Protein AF-A0ABD0K737-F1 (afdb_monomer)

Foldseek 3Di:
DDDDPPDPPDDDDDDPVVLVQFEVDDDDPVNCVVCVVVVVVSVVCSVQQGSVRHGPVVVVVVVVVVVVVVVVVVVVVVVVLLLVLLVVVLVVLVVCVVVPVDDPVSVVLSVLSVLVNVLVVVQVVQPPDPDPPDPCGDVN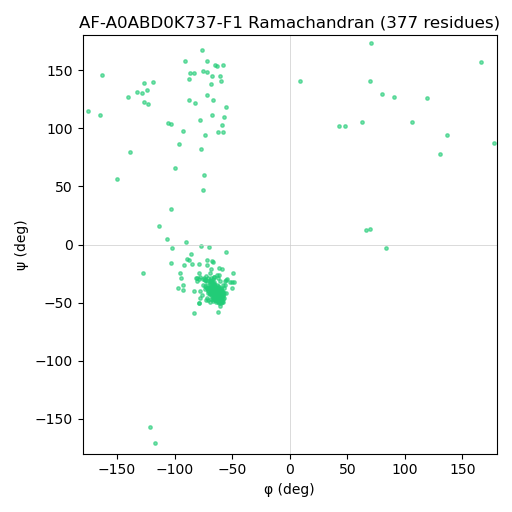DDNVVSVVPSPCPVCVVVSCVVVVVVSVVVVLVVLLVVLCVVCVVPDDDDDDSVRSVVVSVCVVVVVVVVVVVVVVVVVVVVVVVVVVVVVVVVVVVVVVVVVVVVVCCCVVPVVVVVVVVVVVVVVVVVVVVVVVVVVVVVVVVVVVCVCDDVVNVVVVVVVVVVVVVVVVVVVVVVVVVVVVVVVVCVVDPVVVVVVVVVVVVVVVVVVVVVVVVVVVVVPDDDDDDDDDDDDDDDD

pLDDT: mean 74.77, std 17.25, range [31.53, 97.44]

Mean predicted aligned error: 20.26 Å

Radius of gyration: 72.59 Å; Cα contacts (8 Å, |Δi|>4): 83; chains: 1; bounding box: 163×92×166 Å

Secondary structure (DSSP, 8-state):
---------------HHHHHHHSS----HHHHHH-HHHHHHHHHHHHHB-TTS-BHHHHHHHHHHHHHHHHHHHHHHHHHHHHHHHHHHHHHHHHHHHHS---HHHHHHHHHHHHHHHHHHHHHHTT--SSTT----GGG--HHHHHHT-TTTTTHHHHHHHHHHHHHHHHHHHHHHHHHHHHTTT------HHHHHHHHHHHHHHHHHHHHHHHHHHHHHHHHHHHHHHHHHHHHHHHHHHHHHHHHIIIIIIIIHHHHHHHHHHHHHHHHHHHHHHHHHHHHHHHHHHHS-HHHHHHHHHHHHHHHHHHHHHHHHHHHHHHHHHHHHHT-HHHHHHHHHHHHHHHHHHHHHHHHHHHHHTS----------------

Sequence (379 aa):
MFSSPQDEQQLPRKDAETLNSVLPIHLSEKDVEGNPDFVNLLQQLTRFVMPDGASTDTHKDFQQAEEALRLEKHNWLLSHILHREIQEMILDYNLRAHETGISSAEKEFRDILEQCMNCAEVKDYLFFNPDPSSKITLLGLQPDDVQGHNPFKRHLQSLQQKLIPELEDRLRQRCENLVSLYHSSSAPATDSGELALAKASQLPALVERSLRTLEEEKKQLKMTRAKREKQFWLYFETLLASLGLLEKMVNEYRLGKQSQNNTITTEWLVARCDAMCLKIKYVEMQILCDTYTAETVGALQRISQHLSDKHDASEKDLHRVNLALEAYSAVGSGFSELVDEYGRLKNELENKQWALNEFQSVQEPSGSGNKPVGSKHTK

Structure (mmCIF, N/CA/C/O backbone):
data_AF-A0ABD0K737-F1
#
_entry.id   AF-A0ABD0K737-F1
#
loop_
_atom_site.group_PDB
_atom_site.id
_atom_site.type_symbol
_atom_site.label_atom_id
_atom_site.label_alt_id
_atom_site.label_comp_id
_atom_site.label_asym_id
_atom_site.label_entity_id
_atom_site.label_seq_id
_atom_site.pdbx_PDB_ins_code
_atom_site.Cartn_x
_atom_site.Cartn_y
_atom_site.Cartn_z
_atom_site.occupancy
_atom_site.B_iso_or_equiv
_atom_site.auth_seq_id
_atom_site.auth_comp_id
_atom_site.auth_asym_id
_atom_site.auth_atom_id
_atom_site.pdbx_PDB_model_num
ATOM 1 N N . MET A 1 1 ? -43.715 44.136 -24.234 1.00 35.59 1 MET A N 1
ATOM 2 C CA . MET A 1 1 ? -43.054 44.200 -22.914 1.00 35.59 1 MET A CA 1
ATOM 3 C C . MET A 1 1 ? -43.056 42.776 -22.379 1.00 35.59 1 MET A C 1
ATOM 5 O O . MET A 1 1 ? -44.095 42.320 -21.940 1.00 35.59 1 MET A O 1
ATOM 9 N N . PHE A 1 2 ? -42.112 41.925 -22.787 1.00 39.44 2 PHE A N 1
ATOM 10 C CA . PHE A 1 2 ? -40.796 41.742 -22.152 1.00 39.44 2 PHE A CA 1
ATOM 11 C C . PHE A 1 2 ? -40.891 41.711 -20.627 1.00 39.44 2 PHE A C 1
ATOM 13 O O . PHE A 1 2 ? -41.010 42.771 -20.027 1.00 39.44 2 PHE A O 1
ATOM 20 N N . SER A 1 3 ? -40.830 40.505 -20.058 1.00 33.22 3 SER A N 1
ATOM 21 C CA . SER A 1 3 ? -40.094 40.209 -18.824 1.00 33.22 3 SER A CA 1
ATOM 22 C C . SER A 1 3 ? -39.938 38.695 -18.686 1.00 33.22 3 SER A C 1
ATOM 24 O O . SER A 1 3 ? -40.913 37.964 -18.525 1.00 33.22 3 SER A O 1
ATOM 26 N N . SER A 1 4 ? -38.692 38.250 -18.819 1.00 35.97 4 SER A N 1
ATOM 27 C CA . SER A 1 4 ? -38.199 36.907 -18.519 1.00 35.97 4 SER A CA 1
ATOM 28 C C . SER A 1 4 ? -38.350 36.573 -17.030 1.00 35.97 4 SER A C 1
ATOM 30 O O . SER A 1 4 ? -38.214 37.477 -16.206 1.00 35.97 4 SER A O 1
ATOM 32 N N . PRO A 1 5 ? -38.468 35.294 -16.649 1.00 34.72 5 PRO A N 1
ATOM 33 C CA . PRO A 1 5 ? -37.997 34.819 -15.360 1.00 34.72 5 PRO A CA 1
ATOM 34 C C . PRO A 1 5 ? -36.559 34.313 -15.534 1.00 34.72 5 PRO A C 1
ATOM 36 O O . PRO A 1 5 ? -36.323 33.207 -16.015 1.00 34.72 5 PRO A O 1
ATOM 39 N N . GLN A 1 6 ? -35.593 35.166 -15.190 1.00 35.06 6 GLN A N 1
ATOM 40 C CA . GLN A 1 6 ? -34.264 34.721 -14.781 1.00 35.06 6 GLN A CA 1
ATOM 41 C C . GLN A 1 6 ? -34.386 34.253 -13.333 1.00 35.06 6 GLN A C 1
ATOM 43 O O . GLN A 1 6 ? -34.539 35.080 -12.444 1.00 35.06 6 GLN A O 1
ATOM 48 N N . ASP A 1 7 ? -34.339 32.945 -13.119 1.00 33.56 7 ASP A N 1
ATOM 49 C CA . ASP A 1 7 ? -33.979 32.350 -11.829 1.00 33.56 7 ASP A CA 1
ATOM 50 C C . ASP A 1 7 ? -33.303 30.995 -12.102 1.00 33.56 7 ASP A C 1
ATOM 52 O O . ASP A 1 7 ? -33.721 29.926 -11.662 1.00 33.56 7 ASP A O 1
ATOM 56 N N . GLU A 1 8 ? -32.228 31.039 -12.895 1.00 32.47 8 GLU A N 1
ATOM 57 C CA . GLU A 1 8 ? -31.190 30.012 -12.833 1.00 32.47 8 GLU A CA 1
ATOM 58 C C . GLU A 1 8 ? -30.404 30.247 -11.543 1.00 32.47 8 GLU A C 1
ATOM 60 O O . GLU A 1 8 ? -29.476 31.056 -11.480 1.00 32.47 8 GLU A O 1
ATOM 65 N N . GLN A 1 9 ? -30.815 29.544 -10.489 1.00 33.81 9 GLN A N 1
ATOM 66 C CA . GLN A 1 9 ? -30.051 29.410 -9.257 1.00 33.81 9 GLN A CA 1
ATOM 67 C C . GLN A 1 9 ? -28.683 28.802 -9.583 1.00 33.81 9 GLN A C 1
ATOM 69 O O . GLN A 1 9 ? -28.522 27.587 -9.703 1.00 33.81 9 GLN A O 1
ATOM 74 N N . GLN A 1 10 ? -27.685 29.671 -9.723 1.00 36.41 10 GLN A N 1
ATOM 75 C CA . GLN A 1 10 ? -26.276 29.310 -9.742 1.00 36.41 10 GLN A CA 1
ATOM 76 C C . GLN A 1 10 ? -25.933 28.601 -8.424 1.00 36.41 10 GLN A C 1
ATOM 78 O O . GLN A 1 10 ? -25.787 29.233 -7.377 1.00 36.41 10 GLN A O 1
ATOM 83 N N . LEU A 1 11 ? -25.813 27.270 -8.466 1.00 37.88 11 LEU A N 1
ATOM 84 C CA . LEU A 1 11 ? -25.182 26.510 -7.391 1.00 37.88 11 LEU A CA 1
ATOM 85 C C . LEU A 1 11 ? -23.673 26.822 -7.372 1.00 37.88 11 LEU A C 1
ATOM 87 O O . LEU A 1 11 ? -23.042 26.859 -8.432 1.00 37.88 11 LEU A O 1
ATOM 91 N N . PRO A 1 12 ? -23.062 27.011 -6.191 1.00 38.59 12 PRO A N 1
ATOM 92 C CA . PRO A 1 12 ? -21.638 27.291 -6.092 1.00 38.59 12 PRO A CA 1
ATOM 93 C C . PRO A 1 12 ? -20.837 26.065 -6.546 1.00 38.59 12 PRO A C 1
ATOM 95 O O . PRO A 1 12 ? -21.008 24.969 -6.006 1.00 38.59 12 PRO A O 1
ATOM 98 N N . ARG A 1 13 ? -19.951 26.254 -7.534 1.00 39.69 13 ARG A N 1
ATOM 99 C CA . ARG A 1 13 ? -18.937 25.266 -7.924 1.00 39.69 13 ARG A CA 1
ATOM 100 C C . ARG A 1 13 ? -18.091 24.939 -6.693 1.00 39.69 13 ARG A C 1
ATOM 102 O O . ARG A 1 13 ? -17.359 25.789 -6.203 1.00 39.69 13 ARG A O 1
ATOM 109 N N . LYS A 1 14 ? -18.253 23.728 -6.167 1.00 50.44 14 LYS A N 1
ATOM 110 C CA . LYS A 1 14 ? -17.387 23.166 -5.132 1.00 50.44 14 LYS A CA 1
ATOM 111 C C . LYS A 1 14 ? -16.211 22.468 -5.814 1.00 50.44 14 LYS A C 1
ATOM 113 O O . LYS A 1 14 ? -16.431 21.614 -6.672 1.00 50.44 14 LYS A O 1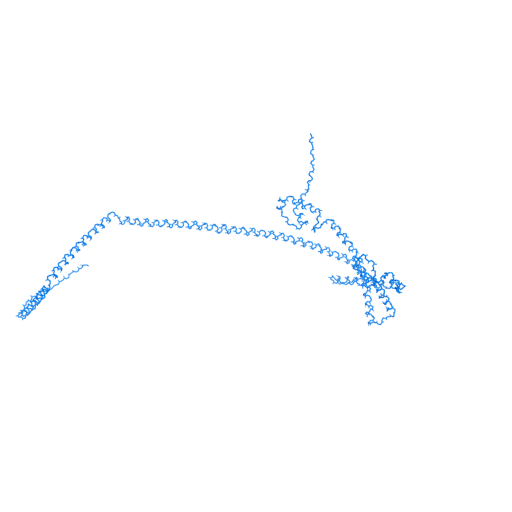
ATOM 118 N N . ASP A 1 15 ? -14.997 22.869 -5.446 1.00 52.97 15 ASP A N 1
ATOM 119 C CA . ASP A 1 15 ? -13.742 22.452 -6.077 1.00 52.97 15 ASP A CA 1
ATOM 120 C C . ASP A 1 15 ? -13.462 20.952 -5.900 1.00 52.97 15 ASP A C 1
ATOM 122 O O . ASP A 1 15 ? -13.897 20.336 -4.921 1.00 52.97 15 ASP A O 1
ATOM 126 N N . ALA A 1 16 ? -12.691 20.371 -6.825 1.00 48.91 16 ALA A N 1
ATOM 127 C CA . ALA A 1 16 ? -12.321 18.952 -6.868 1.00 48.91 16 ALA A CA 1
ATOM 128 C C . ALA A 1 16 ? -11.803 18.410 -5.517 1.00 48.91 16 ALA A C 1
ATOM 130 O O . ALA A 1 16 ? -12.066 17.266 -5.152 1.00 48.91 16 ALA A O 1
ATOM 131 N N . GLU A 1 17 ? -11.134 19.244 -4.717 1.00 50.25 17 GLU A N 1
ATOM 132 C CA . GLU A 1 17 ? -10.650 18.892 -3.376 1.00 50.25 17 GLU A CA 1
ATOM 133 C C . GLU A 1 17 ? -11.763 18.671 -2.340 1.00 50.25 17 GLU A C 1
ATOM 135 O O . GLU A 1 17 ? -11.632 17.819 -1.456 1.00 50.25 17 GLU A O 1
ATOM 140 N N . THR A 1 18 ? -12.885 19.386 -2.449 1.00 54.69 18 THR A N 1
ATOM 141 C CA . THR A 1 18 ? -14.046 19.183 -1.564 1.00 54.69 18 THR A CA 1
ATOM 142 C C . THR A 1 18 ? -14.810 17.904 -1.901 1.00 54.69 18 THR A C 1
ATOM 144 O O . THR A 1 18 ? -15.354 17.263 -1.008 1.00 54.69 18 THR A O 1
ATOM 147 N N . LEU A 1 19 ? -14.790 17.471 -3.163 1.00 55.59 19 LEU A N 1
ATOM 148 C CA . LEU A 1 19 ? -15.372 16.193 -3.582 1.00 55.59 19 LEU A CA 1
ATOM 149 C C . LEU A 1 19 ? -14.452 15.015 -3.221 1.00 55.59 19 LEU A C 1
ATOM 151 O O . LEU A 1 19 ? -14.923 14.012 -2.695 1.00 55.59 19 LEU A O 1
ATOM 155 N N . ASN A 1 20 ? -13.137 15.183 -3.381 1.00 56.50 20 ASN A N 1
ATOM 156 C CA . ASN A 1 20 ? -12.119 14.186 -3.021 1.00 56.50 20 ASN A CA 1
ATOM 157 C C . ASN A 1 20 ? -11.910 14.008 -1.502 1.00 56.50 20 ASN A C 1
ATOM 159 O O . ASN A 1 20 ? -11.208 13.094 -1.075 1.00 56.50 20 ASN A O 1
ATOM 163 N N . SER A 1 21 ? -12.434 14.917 -0.674 1.00 56.59 21 SER A N 1
ATOM 164 C CA . SER A 1 21 ? -12.387 14.807 0.795 1.00 56.59 21 SER A CA 1
ATOM 165 C C . SER A 1 21 ? -13.646 14.182 1.387 1.00 56.59 21 SER A C 1
ATOM 167 O O . SER A 1 21 ? -13.583 13.610 2.474 1.00 56.59 21 SER A O 1
ATOM 169 N N . VAL A 1 22 ? -14.773 14.273 0.678 1.00 55.06 22 VAL A N 1
ATOM 170 C CA . VAL A 1 22 ? -16.057 13.704 1.103 1.00 55.06 22 VAL A CA 1
ATOM 171 C C . VAL A 1 22 ? -16.279 12.313 0.514 1.00 55.06 22 VAL A C 1
ATOM 173 O O . VAL A 1 22 ? -16.925 11.485 1.143 1.00 55.06 22 VAL A O 1
ATOM 176 N N . LEU A 1 23 ? -15.708 12.022 -0.654 1.00 55.25 23 LEU A N 1
ATOM 177 C CA . LEU A 1 23 ? -15.774 10.710 -1.287 1.00 55.25 23 LEU A CA 1
ATOM 178 C C . LEU A 1 23 ? -14.353 10.145 -1.433 1.00 55.25 23 LEU A C 1
ATOM 180 O O . LEU A 1 23 ? -13.443 10.896 -1.788 1.00 55.25 23 LEU A O 1
ATOM 184 N N . PRO A 1 24 ? -14.133 8.838 -1.196 1.00 52.31 24 PRO A N 1
ATOM 185 C CA . PRO A 1 24 ? -12.847 8.175 -1.408 1.00 52.31 24 PRO A CA 1
ATOM 186 C C . PRO A 1 24 ? -12.597 7.963 -2.910 1.00 52.31 24 PRO A C 1
ATOM 188 O O . PRO A 1 24 ? -12.502 6.840 -3.399 1.00 52.31 24 PRO A O 1
ATOM 191 N N . ILE A 1 25 ? -12.553 9.058 -3.664 1.00 54.16 25 ILE A N 1
ATOM 192 C CA . ILE A 1 25 ? -12.335 9.083 -5.105 1.00 54.16 25 ILE A CA 1
ATOM 193 C C . ILE A 1 25 ? -11.172 10.040 -5.364 1.00 54.16 25 ILE A C 1
ATOM 195 O O . ILE A 1 25 ? -11.051 11.086 -4.730 1.00 54.16 25 ILE A O 1
ATOM 199 N N . HIS A 1 26 ? -10.291 9.663 -6.286 1.00 54.09 26 HIS A N 1
ATOM 200 C CA . HIS A 1 26 ? -9.254 10.537 -6.816 1.00 54.09 26 HIS A CA 1
ATOM 201 C C . HIS A 1 26 ? -9.758 11.155 -8.121 1.00 54.09 26 HIS A C 1
ATOM 203 O O . HIS A 1 26 ? -9.515 10.604 -9.188 1.00 54.09 26 HIS A O 1
ATOM 209 N N . LEU A 1 27 ? -10.478 12.275 -8.048 1.00 56.88 27 LEU A N 1
ATOM 210 C CA . LEU A 1 27 ? -10.743 13.089 -9.233 1.00 56.88 27 LEU A CA 1
ATOM 211 C C . LEU A 1 27 ? -9.543 13.996 -9.503 1.00 56.88 27 LEU A C 1
ATOM 213 O O . LEU A 1 27 ? -9.162 14.796 -8.642 1.00 56.88 27 LEU A O 1
ATOM 217 N N . SER A 1 28 ? -8.959 13.874 -10.693 1.00 56.50 28 SER A N 1
ATOM 218 C CA . SER A 1 28 ? -8.017 14.858 -11.222 1.00 56.50 28 SER A CA 1
ATOM 219 C C . SER A 1 28 ? -8.786 16.095 -11.698 1.00 56.50 28 SER A C 1
ATOM 221 O O . SER A 1 28 ? -9.919 15.973 -12.163 1.00 56.50 28 SER A O 1
ATOM 223 N N . GLU A 1 29 ? -8.189 17.290 -11.636 1.00 55.53 29 GLU A N 1
ATOM 224 C CA . GLU A 1 29 ? -8.805 18.527 -12.166 1.00 55.53 29 GLU A CA 1
ATOM 225 C C . GLU A 1 29 ? -9.210 18.378 -13.646 1.00 55.53 29 GLU A C 1
ATOM 227 O O . GLU A 1 29 ? -10.235 18.905 -14.072 1.00 55.53 29 GLU A O 1
ATOM 232 N N . LYS A 1 30 ? -8.486 17.539 -14.397 1.00 57.09 30 LYS A N 1
ATOM 233 C CA . LYS A 1 30 ? -8.782 17.200 -15.798 1.00 57.09 30 LYS A CA 1
ATOM 234 C C . LYS A 1 30 ? -10.079 16.398 -15.985 1.00 57.09 30 LYS A C 1
ATOM 236 O O . LYS A 1 30 ? -10.730 16.532 -17.017 1.00 57.09 30 LYS A O 1
ATOM 241 N N . ASP A 1 31 ? -10.482 15.596 -14.999 1.00 58.66 31 ASP A N 1
ATOM 242 C CA . ASP A 1 31 ? -11.712 14.789 -15.062 1.00 58.66 31 ASP A CA 1
ATOM 243 C C . ASP A 1 31 ? -12.957 15.622 -14.719 1.00 58.66 31 ASP A C 1
ATOM 245 O O . ASP A 1 31 ? -14.052 15.359 -15.222 1.00 58.66 31 ASP A O 1
ATOM 249 N N . VAL A 1 32 ? -12.771 16.658 -13.893 1.00 57.59 32 VAL A N 1
ATOM 250 C CA . VAL A 1 32 ? -13.797 17.643 -13.514 1.00 57.59 32 VAL A CA 1
ATOM 251 C C . VAL A 1 32 ? -14.101 18.591 -14.676 1.00 57.59 32 VAL A C 1
ATOM 253 O O . VAL A 1 32 ? -15.261 18.941 -14.892 1.00 57.59 32 VAL A O 1
ATOM 256 N N . GLU A 1 33 ? -13.086 18.964 -15.458 1.00 60.16 33 GLU A N 1
ATOM 257 C CA . GLU A 1 33 ? -13.255 19.770 -16.675 1.00 60.16 33 GLU A CA 1
ATOM 258 C C . GLU A 1 33 ? -13.880 18.975 -17.833 1.00 60.16 33 GLU A C 1
ATOM 260 O O . GLU A 1 33 ? -14.618 19.542 -18.639 1.00 60.16 33 GLU A O 1
ATOM 265 N N . GLY A 1 34 ? -13.631 17.663 -17.904 1.00 68.12 34 GLY A N 1
ATOM 266 C CA . GLY A 1 34 ? -14.152 16.799 -18.966 1.00 68.12 34 GLY A CA 1
ATOM 267 C C . GLY A 1 34 ? -15.622 16.389 -18.815 1.00 68.12 34 GLY A C 1
ATOM 268 O O . GLY A 1 34 ? -16.275 16.138 -19.825 1.00 68.12 34 GLY A O 1
ATOM 269 N N . ASN A 1 35 ? -16.161 16.317 -17.588 1.00 66.69 35 ASN A N 1
ATOM 270 C CA . ASN A 1 35 ? -17.491 15.745 -17.325 1.00 66.69 35 ASN A CA 1
ATOM 271 C C . ASN A 1 35 ? -18.310 16.560 -16.293 1.00 66.69 35 ASN A C 1
ATOM 273 O O . ASN A 1 35 ? -18.422 16.158 -15.131 1.00 66.69 35 ASN A O 1
ATOM 277 N N . PRO A 1 36 ? -18.946 17.680 -16.690 1.00 72.19 36 PRO A N 1
ATOM 278 C CA . PRO A 1 36 ? -19.703 18.541 -15.771 1.00 72.19 36 PRO A CA 1
ATOM 279 C C . PRO A 1 36 ? -20.977 17.883 -15.208 1.00 72.19 36 PRO A C 1
ATOM 281 O O . PRO A 1 36 ? -21.346 18.131 -14.058 1.00 72.19 36 PRO A O 1
ATOM 284 N N . ASP A 1 37 ? -21.624 16.995 -15.966 1.00 72.06 37 ASP A N 1
ATOM 285 C CA . ASP A 1 37 ? -22.823 16.274 -15.512 1.00 72.06 37 ASP A CA 1
ATOM 286 C C . ASP A 1 37 ? -22.505 15.263 -14.403 1.00 72.06 37 ASP A C 1
ATOM 288 O O . ASP A 1 37 ? -23.292 15.067 -13.474 1.00 72.06 37 ASP A O 1
ATOM 292 N N . PHE A 1 38 ? -21.307 14.674 -14.446 1.00 68.56 38 PHE A N 1
ATOM 293 C CA . PHE A 1 38 ? -20.813 13.780 -13.402 1.00 68.56 38 PHE A CA 1
ATOM 294 C C . PHE A 1 38 ? -20.553 14.537 -12.094 1.00 68.56 38 PHE A C 1
ATOM 296 O O . PHE A 1 38 ? -20.870 14.041 -11.015 1.00 68.56 38 PHE A O 1
ATOM 303 N N . VAL A 1 39 ? -20.064 15.779 -12.177 1.00 65.88 39 VAL A N 1
ATOM 304 C CA . VAL A 1 39 ? -19.888 16.660 -11.013 1.00 65.88 39 VAL A CA 1
ATOM 305 C C . VAL A 1 39 ? -21.238 17.011 -10.382 1.00 65.88 39 VAL A C 1
ATOM 307 O O . VAL A 1 39 ? -21.368 16.959 -9.161 1.00 65.88 39 VAL A O 1
ATOM 310 N N . ASN A 1 40 ? -22.267 17.297 -11.186 1.00 73.44 40 ASN A N 1
ATOM 311 C CA . ASN A 1 40 ? -23.624 17.535 -10.680 1.00 73.44 40 ASN A CA 1
ATOM 312 C C . ASN A 1 40 ? -24.223 16.291 -10.006 1.00 73.44 40 ASN A C 1
ATOM 314 O O . ASN A 1 40 ? -24.831 16.402 -8.939 1.00 73.44 40 ASN A O 1
ATOM 318 N N . LEU A 1 41 ? -24.009 15.102 -10.576 1.00 73.31 41 LEU A N 1
ATOM 319 C CA . LEU A 1 41 ? -24.434 13.841 -9.968 1.00 73.31 41 LEU A CA 1
ATOM 320 C C . LEU A 1 41 ? -23.717 13.593 -8.634 1.00 73.31 41 LEU A C 1
ATOM 322 O O . LEU A 1 41 ? -24.367 13.279 -7.641 1.00 73.31 41 LEU A O 1
ATOM 326 N N . LEU A 1 42 ? -22.398 13.793 -8.577 1.00 68.19 42 LEU A N 1
ATOM 327 C CA . LEU A 1 42 ? -21.618 13.664 -7.344 1.00 68.19 42 LEU A CA 1
ATOM 328 C C . LEU A 1 42 ? -22.052 14.678 -6.281 1.00 68.19 42 LEU A C 1
ATOM 330 O O . LEU A 1 42 ? -22.127 14.336 -5.102 1.00 68.19 42 LEU A O 1
ATOM 334 N N . GLN A 1 43 ? -22.400 15.906 -6.670 1.00 69.31 43 GLN A N 1
ATOM 335 C CA . GLN A 1 43 ? -22.946 16.909 -5.754 1.00 69.31 43 GLN A CA 1
ATOM 336 C C . GLN A 1 43 ? -24.322 16.515 -5.203 1.00 69.31 43 GLN A C 1
ATOM 338 O O . GLN A 1 43 ? -24.590 16.734 -4.021 1.00 69.31 43 GLN A O 1
ATOM 343 N N . GLN A 1 44 ? -25.187 15.916 -6.024 1.00 71.94 44 GLN A N 1
ATOM 344 C CA . GLN A 1 44 ? -26.468 15.379 -5.560 1.00 71.94 44 GLN A CA 1
ATOM 345 C C . GLN A 1 44 ? -26.259 14.185 -4.626 1.00 71.94 44 GLN A C 1
ATOM 347 O O . GLN A 1 44 ? -26.874 14.126 -3.566 1.00 71.94 44 GLN A O 1
ATOM 352 N N . LEU A 1 45 ? -25.332 13.288 -4.957 1.00 68.25 45 LEU A N 1
ATOM 353 C CA . LEU A 1 45 ? -25.011 12.110 -4.155 1.00 68.25 45 LEU A CA 1
ATOM 354 C C . LEU A 1 45 ? -24.385 12.499 -2.804 1.00 68.25 45 LEU A C 1
ATOM 356 O O . LEU A 1 45 ? -24.741 11.933 -1.778 1.00 68.25 45 LEU A O 1
ATOM 360 N N . THR A 1 46 ? -23.578 13.563 -2.773 1.00 67.25 46 THR A N 1
ATOM 361 C CA . THR A 1 46 ? -23.018 14.163 -1.546 1.00 67.25 46 THR A CA 1
ATOM 362 C C . THR A 1 46 ? -24.097 14.684 -0.584 1.00 67.25 46 THR A C 1
ATOM 364 O O . THR A 1 46 ? -23.870 14.755 0.620 1.00 67.25 46 THR A O 1
ATOM 367 N N . ARG A 1 47 ? -25.289 15.057 -1.073 1.00 67.56 47 ARG A N 1
ATOM 368 C CA . ARG A 1 47 ? -26.398 15.473 -0.189 1.00 67.56 47 ARG A CA 1
ATOM 369 C C . ARG A 1 47 ? -27.024 14.301 0.556 1.00 67.56 47 ARG A C 1
ATOM 371 O O . ARG A 1 47 ? -27.579 14.505 1.629 1.00 67.56 47 ARG A O 1
ATOM 378 N N . PHE A 1 48 ? -26.939 13.105 -0.015 1.00 64.25 48 PHE A N 1
ATOM 379 C CA . PHE A 1 48 ? -27.543 11.902 0.545 1.00 64.25 48 PHE A CA 1
ATOM 380 C C . PHE A 1 48 ? -26.526 10.983 1.220 1.00 64.25 48 PHE A C 1
ATOM 382 O O . PHE A 1 48 ? -26.937 10.121 1.990 1.00 64.25 48 PHE A O 1
ATOM 389 N N . VAL A 1 49 ? -25.228 11.168 0.963 1.00 64.75 49 VAL A N 1
ATOM 390 C CA . VAL A 1 49 ? -24.160 10.261 1.390 1.00 64.75 49 VAL A CA 1
ATOM 391 C C . VAL A 1 49 ? -23.122 11.002 2.229 1.00 64.75 49 VAL A C 1
ATOM 393 O O . VAL A 1 49 ? -22.500 11.965 1.783 1.00 64.75 49 VAL A O 1
ATOM 396 N N . MET A 1 50 ? -22.941 10.530 3.461 1.00 60.19 50 MET A N 1
ATOM 397 C CA . MET A 1 50 ? -21.888 10.979 4.378 1.00 60.19 50 MET A CA 1
ATOM 398 C C . MET A 1 50 ? -20.521 10.375 3.984 1.00 60.19 50 MET A C 1
ATOM 400 O O . MET A 1 50 ? -20.495 9.411 3.218 1.00 60.19 50 MET A O 1
ATOM 404 N N . PRO A 1 51 ? -19.385 10.858 4.535 1.00 57.97 51 PRO A N 1
ATOM 405 C CA . PRO A 1 51 ? -18.026 10.403 4.185 1.00 57.97 51 PRO A CA 1
ATOM 406 C C . PRO A 1 51 ? -17.731 8.894 4.313 1.00 57.97 51 PRO A C 1
ATOM 408 O O . PRO A 1 51 ? -16.652 8.448 3.936 1.00 57.97 51 PRO A O 1
ATOM 411 N N . ASP A 1 52 ? -18.673 8.123 4.858 1.00 57.50 52 ASP A N 1
ATOM 412 C CA . ASP A 1 52 ? -18.603 6.673 5.069 1.00 57.50 52 ASP A CA 1
ATOM 413 C C . ASP A 1 52 ? -19.488 5.871 4.087 1.00 57.50 52 ASP A C 1
ATOM 415 O O . ASP A 1 52 ? -19.630 4.660 4.208 1.00 57.50 52 ASP A O 1
ATOM 419 N N . GLY A 1 53 ? -20.132 6.529 3.114 1.00 61.50 53 GLY A N 1
ATOM 420 C CA . GLY A 1 53 ? -20.983 5.859 2.120 1.00 61.50 53 GLY A CA 1
ATOM 421 C C . GLY A 1 53 ? -22.424 5.572 2.573 1.00 61.50 53 GLY A C 1
ATOM 422 O O . GLY A 1 53 ? -23.222 5.084 1.775 1.00 61.50 53 GLY A O 1
ATOM 423 N N . ALA A 1 54 ? -22.783 5.890 3.821 1.00 65.75 54 ALA A N 1
ATOM 424 C CA . ALA A 1 54 ? -24.117 5.656 4.377 1.00 65.75 54 ALA A CA 1
ATOM 425 C C . ALA A 1 54 ? -25.106 6.801 4.086 1.00 65.75 54 ALA A C 1
ATOM 427 O O . ALA A 1 54 ? -24.726 7.978 4.049 1.00 65.75 54 ALA A O 1
ATOM 428 N N . SER A 1 55 ? -26.388 6.445 3.933 1.00 76.50 55 SER A N 1
ATOM 429 C CA . SER A 1 55 ? -27.490 7.402 3.788 1.00 76.50 55 SER A CA 1
ATOM 430 C C . SER A 1 55 ? -27.705 8.188 5.085 1.00 76.50 55 SER A C 1
ATOM 432 O O . SER A 1 55 ? -27.569 7.642 6.183 1.00 76.50 55 SER A O 1
ATOM 434 N N . THR A 1 56 ? -28.083 9.463 4.983 1.00 72.56 56 THR A N 1
ATOM 435 C CA . THR A 1 56 ? -28.334 10.329 6.148 1.00 72.56 56 THR A CA 1
ATOM 436 C C . THR A 1 56 ? -29.370 9.765 7.117 1.00 72.56 56 THR A C 1
ATOM 438 O O . THR A 1 56 ? -29.226 9.952 8.323 1.00 72.56 56 THR A O 1
ATOM 441 N N . ASP A 1 57 ? -30.388 9.064 6.617 1.00 77.50 57 ASP A N 1
ATOM 442 C CA . ASP A 1 57 ? -31.434 8.480 7.464 1.00 77.50 57 ASP A CA 1
ATOM 443 C C . ASP A 1 57 ? -30.923 7.219 8.166 1.00 77.50 57 ASP A C 1
ATOM 445 O O . ASP A 1 57 ? -31.023 7.115 9.384 1.00 77.50 57 ASP A O 1
ATOM 449 N N . THR A 1 58 ? -30.204 6.350 7.445 1.00 78.00 58 THR A N 1
ATOM 450 C CA . THR A 1 58 ? -29.539 5.184 8.055 1.00 78.00 58 THR A CA 1
ATOM 451 C C . THR A 1 58 ? -28.514 5.579 9.118 1.00 78.00 58 THR A C 1
ATOM 453 O O . THR A 1 58 ? -28.336 4.861 10.095 1.00 78.00 58 THR A O 1
ATOM 456 N N . HIS A 1 59 ? -27.856 6.733 8.967 1.00 78.25 59 HIS A N 1
ATOM 457 C CA . HIS A 1 59 ? -26.921 7.233 9.971 1.00 78.25 59 HIS A CA 1
ATOM 458 C C . HIS A 1 59 ? -27.635 7.731 11.232 1.00 78.25 59 HIS A C 1
ATOM 460 O O . HIS A 1 59 ? -27.139 7.510 12.332 1.00 78.25 59 HIS A O 1
ATOM 466 N N . LYS A 1 60 ? -28.804 8.369 11.093 1.00 84.62 60 LYS A N 1
ATOM 467 C CA . LYS A 1 60 ? -29.626 8.766 12.245 1.00 84.62 60 LYS A CA 1
ATOM 468 C C . LYS A 1 60 ? -30.155 7.545 12.988 1.00 84.62 60 LYS A C 1
ATOM 470 O O . LYS A 1 60 ? -30.040 7.501 14.208 1.00 84.62 60 LYS A O 1
ATOM 475 N N . ASP A 1 61 ? -30.660 6.550 12.263 1.00 86.75 61 ASP A N 1
ATOM 476 C CA . ASP A 1 61 ? -31.131 5.295 12.854 1.00 86.75 61 ASP A CA 1
ATOM 477 C C . ASP A 1 61 ? -29.982 4.558 13.557 1.00 86.75 61 ASP A C 1
ATOM 479 O O . ASP A 1 61 ? -30.143 4.052 14.666 1.00 86.75 61 ASP A O 1
ATOM 483 N N . PHE A 1 62 ? -28.788 4.563 12.953 1.00 84.50 62 PHE A N 1
ATOM 484 C CA . PHE A 1 62 ? -27.583 4.000 13.558 1.00 84.50 62 PHE A CA 1
ATOM 485 C C . PHE A 1 62 ? -27.179 4.734 14.842 1.00 84.50 62 PHE A C 1
ATOM 487 O O . PHE A 1 62 ? -26.914 4.078 15.844 1.00 84.50 62 PHE A O 1
ATOM 494 N N . GLN A 1 63 ? -27.175 6.071 14.849 1.00 85.81 63 GLN A N 1
ATOM 495 C CA . GLN A 1 63 ? -26.878 6.854 16.055 1.00 85.81 63 GLN A CA 1
ATOM 496 C C . GLN A 1 63 ? -27.897 6.588 17.169 1.00 85.81 63 GLN A C 1
ATOM 498 O O . GLN A 1 63 ? -27.509 6.385 18.315 1.00 85.81 63 GLN A O 1
ATOM 503 N N . GLN A 1 64 ? -29.189 6.523 16.839 1.00 90.19 64 GLN A N 1
ATOM 504 C CA . GLN A 1 64 ? -30.236 6.199 17.813 1.00 90.19 64 GLN A CA 1
ATOM 505 C C . GLN A 1 64 ? -30.066 4.785 18.385 1.00 90.19 64 GLN A C 1
ATOM 507 O O . GLN A 1 64 ? -30.195 4.585 19.593 1.00 90.19 64 GLN A O 1
ATOM 512 N N . ALA A 1 65 ? -29.732 3.807 17.539 1.00 89.81 65 ALA A N 1
ATOM 513 C CA . ALA A 1 65 ? -29.433 2.449 17.981 1.00 89.81 65 ALA A CA 1
ATOM 514 C C . ALA A 1 65 ? -28.163 2.391 18.846 1.00 89.81 65 ALA A C 1
ATOM 516 O O . ALA A 1 65 ? -28.128 1.657 19.831 1.00 89.81 65 ALA A O 1
ATOM 517 N N . GLU A 1 66 ? -27.135 3.178 18.523 1.00 88.56 66 GLU A N 1
ATOM 518 C CA . GLU A 1 66 ? -25.899 3.266 19.304 1.00 88.56 66 GLU A CA 1
ATOM 519 C C . GLU A 1 66 ? -26.143 3.895 20.683 1.00 88.56 66 GLU A C 1
ATOM 521 O O . GLU A 1 66 ? -25.637 3.394 21.689 1.00 88.56 66 GLU A O 1
ATOM 526 N N . GLU A 1 67 ? -26.961 4.945 20.759 1.00 89.19 67 GLU A N 1
ATOM 527 C CA . GLU A 1 67 ? -27.380 5.556 22.022 1.00 89.19 67 GLU A CA 1
ATOM 528 C C . GLU A 1 67 ? -28.192 4.578 22.882 1.00 89.19 67 GLU A C 1
ATOM 530 O O . GLU A 1 67 ? -27.892 4.412 24.069 1.00 89.19 67 GLU A O 1
ATOM 535 N N . ALA A 1 68 ? -29.162 3.873 22.290 1.00 91.31 68 ALA A N 1
ATOM 536 C CA . ALA A 1 68 ? -29.941 2.845 22.980 1.00 91.31 68 ALA A CA 1
ATOM 537 C C . ALA A 1 68 ? -29.044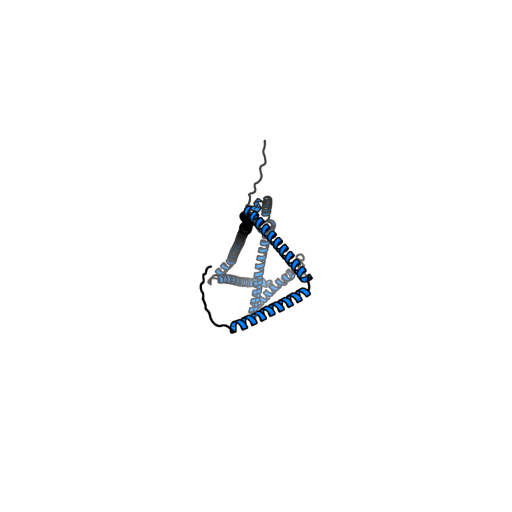 1.709 23.497 1.00 91.31 68 ALA A C 1
ATOM 539 O O . ALA A 1 68 ? -29.094 1.360 24.678 1.00 91.31 68 ALA A O 1
ATOM 540 N N . LEU A 1 69 ? -28.141 1.206 22.650 1.00 90.50 69 LEU A N 1
ATOM 541 C CA . LEU A 1 69 ? -27.172 0.177 23.018 1.00 90.50 69 LEU A CA 1
ATOM 542 C C . LEU A 1 69 ? -26.235 0.658 24.131 1.00 90.50 69 LEU A C 1
ATOM 544 O O . LEU A 1 69 ? -25.891 -0.111 25.027 1.00 90.50 69 LEU A O 1
ATOM 548 N N . ARG A 1 70 ? -25.812 1.927 24.109 1.00 86.56 70 ARG A N 1
ATOM 549 C CA . ARG A 1 70 ? -24.959 2.506 25.156 1.00 86.56 70 ARG A CA 1
ATOM 550 C C . ARG A 1 70 ? -25.680 2.538 26.502 1.00 86.56 70 ARG A C 1
ATOM 552 O O . ARG A 1 70 ? -25.055 2.217 27.515 1.00 86.56 70 ARG A O 1
ATOM 559 N N . LEU A 1 71 ? -26.965 2.894 26.519 1.00 90.44 71 LEU A N 1
ATOM 560 C CA . LEU A 1 71 ? -27.789 2.894 27.730 1.00 90.44 71 LEU A CA 1
ATOM 561 C C . LEU A 1 71 ? -28.005 1.472 28.265 1.00 90.44 71 LEU A C 1
ATOM 563 O O . LEU A 1 71 ? -27.775 1.224 29.449 1.00 90.44 71 LEU A O 1
ATOM 567 N N . GLU A 1 72 ? -28.366 0.521 27.402 1.00 90.00 72 GLU A N 1
ATOM 568 C CA . GLU A 1 72 ? -28.525 -0.886 27.790 1.00 90.00 72 GLU A CA 1
ATOM 569 C C . GLU A 1 72 ? -27.217 -1.485 28.304 1.00 90.00 72 GLU A C 1
ATOM 571 O O . GLU A 1 72 ? -27.191 -2.108 29.364 1.00 90.00 72 GLU A O 1
ATOM 576 N N . LYS A 1 73 ? -26.101 -1.228 27.613 1.00 90.75 73 LYS A N 1
ATOM 577 C CA . LYS A 1 73 ? -24.770 -1.664 28.039 1.00 90.75 73 LYS A CA 1
ATOM 578 C C . LYS A 1 73 ? -24.391 -1.074 29.392 1.00 90.75 73 LYS A C 1
ATOM 580 O O . LYS A 1 73 ? -23.799 -1.777 30.204 1.00 90.75 73 LYS A O 1
ATOM 585 N N . HIS A 1 74 ? -24.709 0.194 29.650 1.00 89.06 74 HIS A N 1
ATOM 586 C CA . HIS A 1 74 ? -24.459 0.811 30.951 1.00 89.06 74 HIS A CA 1
ATOM 587 C C . HIS A 1 74 ? -25.244 0.103 32.063 1.00 89.06 74 HIS A C 1
ATOM 589 O O . HIS A 1 74 ? -24.653 -0.306 33.062 1.00 89.06 74 HIS A O 1
ATOM 595 N N . ASN A 1 75 ? -26.542 -0.126 31.854 1.00 89.56 75 ASN A N 1
ATOM 596 C CA . ASN A 1 75 ? -27.397 -0.828 32.813 1.00 89.56 75 ASN A CA 1
ATOM 597 C C . ASN A 1 75 ? -26.950 -2.281 33.039 1.00 89.56 75 ASN A C 1
ATOM 599 O O . ASN A 1 75 ? -26.928 -2.764 34.176 1.00 89.56 75 ASN A O 1
ATOM 603 N N . TRP A 1 76 ? -26.544 -2.966 31.969 1.00 92.25 76 TRP A N 1
ATOM 604 C CA . TRP A 1 76 ? -25.998 -4.315 32.039 1.00 92.25 76 TRP 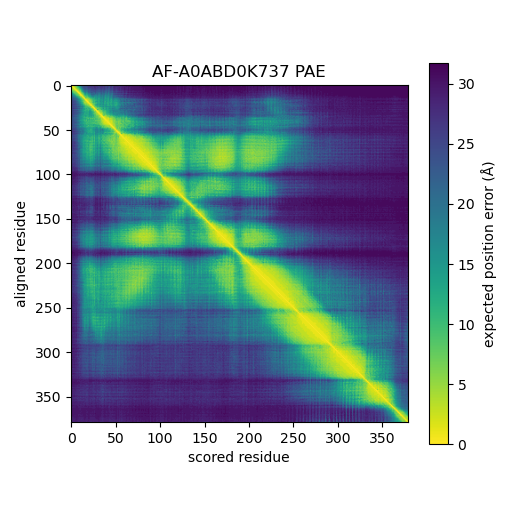A CA 1
ATOM 605 C C . TRP A 1 76 ? -24.682 -4.345 32.816 1.00 92.25 76 TRP A C 1
ATOM 607 O O . TRP A 1 76 ? -24.535 -5.167 33.712 1.00 92.25 76 TRP A O 1
ATOM 617 N N . LEU A 1 77 ? -23.751 -3.423 32.541 1.00 90.12 77 LEU A N 1
ATOM 618 C CA . LEU A 1 77 ? -22.473 -3.341 33.254 1.00 90.12 77 LEU A CA 1
ATOM 619 C C . LEU A 1 77 ? -22.674 -3.081 34.748 1.00 90.12 77 LEU A C 1
ATOM 621 O O . LEU A 1 77 ? -22.021 -3.734 35.554 1.00 90.12 77 LEU A O 1
ATOM 625 N N . LEU A 1 78 ? -23.588 -2.182 35.124 1.00 87.94 78 LEU A N 1
ATOM 626 C CA . LEU A 1 78 ? -23.922 -1.943 36.531 1.00 87.94 78 LEU A CA 1
ATOM 627 C C . LEU A 1 78 ? -24.430 -3.220 37.209 1.00 87.94 78 LEU A C 1
ATOM 629 O O . LEU A 1 78 ? -23.926 -3.608 38.263 1.00 87.94 78 LEU A O 1
ATOM 633 N N . SER A 1 79 ? -25.382 -3.904 36.574 1.00 86.00 79 SER A N 1
ATOM 634 C CA . SER A 1 79 ? -25.959 -5.147 37.100 1.00 86.00 79 SER A CA 1
ATOM 635 C C . SER A 1 79 ? -24.917 -6.268 37.178 1.00 86.00 79 SER A C 1
ATOM 637 O O . SER A 1 79 ? -24.863 -7.011 38.157 1.00 86.00 79 SER A O 1
ATOM 639 N N . HIS A 1 80 ? -24.042 -6.358 36.176 1.00 87.50 80 HIS A N 1
ATOM 640 C CA . HIS A 1 80 ? -22.982 -7.354 36.093 1.00 87.50 80 HIS A CA 1
ATOM 641 C C . HIS A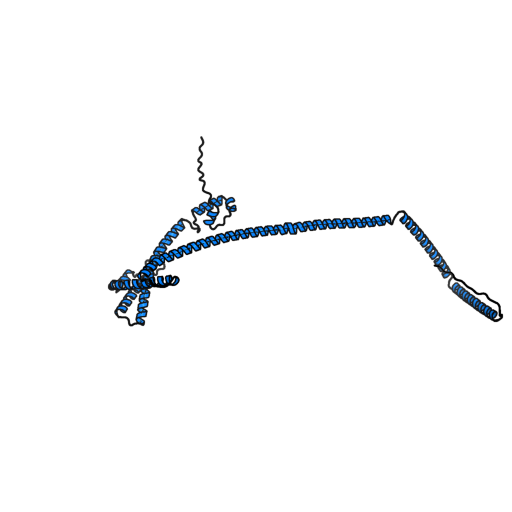 1 80 ? -21.886 -7.132 37.140 1.00 87.50 80 HIS A C 1
ATOM 643 O O . HIS A 1 80 ? -21.443 -8.097 37.757 1.00 87.50 80 HIS A O 1
ATOM 649 N N . ILE A 1 81 ? -21.472 -5.882 37.380 1.00 87.19 81 ILE A N 1
ATOM 650 C CA . ILE A 1 81 ? -20.501 -5.548 38.434 1.00 87.19 81 ILE A CA 1
ATOM 651 C C . ILE A 1 81 ? -21.050 -5.974 39.795 1.00 87.19 81 ILE A C 1
ATOM 653 O O . ILE A 1 81 ? -20.356 -6.661 40.537 1.00 87.19 81 ILE A O 1
ATOM 657 N N . LEU A 1 82 ? -22.306 -5.638 40.102 1.00 84.62 82 LEU A N 1
ATOM 658 C CA . LEU A 1 82 ? -22.933 -6.029 41.368 1.00 84.62 82 LEU A CA 1
ATOM 659 C C . LEU A 1 82 ? -23.010 -7.551 41.523 1.00 84.62 82 LEU A C 1
ATOM 661 O O . LEU A 1 82 ? -22.624 -8.083 42.561 1.00 84.62 82 LEU A O 1
ATOM 665 N N . HIS A 1 83 ? -23.463 -8.257 40.486 1.00 85.06 83 HIS A N 1
ATOM 666 C CA . HIS A 1 83 ? -23.536 -9.718 40.492 1.00 85.06 83 HIS A CA 1
ATOM 667 C C . HIS A 1 83 ? -22.158 -10.359 40.711 1.00 85.06 83 HIS A C 1
ATOM 669 O O . HIS A 1 83 ? -22.010 -11.242 41.556 1.00 85.06 83 HIS A O 1
ATOM 675 N N . ARG A 1 84 ? -21.134 -9.875 40.001 1.00 86.38 84 ARG A N 1
ATOM 676 C CA . ARG A 1 84 ? -19.763 -10.373 40.119 1.00 86.38 84 ARG A CA 1
ATOM 677 C C . ARG A 1 84 ? -19.172 -10.113 41.501 1.00 86.38 84 ARG A C 1
ATOM 679 O O . ARG A 1 84 ? -18.554 -11.008 42.064 1.00 86.38 84 ARG A O 1
ATOM 686 N N . GLU A 1 85 ? -19.366 -8.925 42.064 1.00 83.00 85 GLU A N 1
ATOM 687 C CA . GLU A 1 85 ? -18.879 -8.614 43.411 1.00 83.00 85 GLU A CA 1
ATOM 688 C C . GLU A 1 85 ? -19.539 -9.513 44.463 1.00 83.00 85 GLU A C 1
ATOM 690 O O . GLU A 1 85 ? -18.848 -10.021 45.343 1.00 83.00 85 GLU A O 1
ATOM 695 N N . ILE A 1 86 ? -20.841 -9.799 44.334 1.00 82.75 86 ILE A N 1
ATOM 696 C CA . ILE A 1 86 ? -21.545 -10.749 45.211 1.00 82.75 86 ILE A CA 1
ATOM 697 C C . ILE A 1 86 ? -20.972 -12.167 45.071 1.00 82.75 86 ILE A C 1
ATOM 699 O O . ILE A 1 86 ? -20.707 -12.815 46.083 1.00 82.75 86 ILE A O 1
ATOM 703 N N . GLN A 1 87 ? -20.724 -12.643 43.847 1.00 83.56 87 GLN A N 1
ATOM 704 C CA . GLN A 1 87 ? -20.089 -13.947 43.619 1.00 83.56 87 GLN A CA 1
ATOM 705 C C . GLN A 1 87 ? -18.668 -14.014 44.195 1.00 83.56 87 GLN A C 1
ATOM 707 O O . GLN A 1 87 ? -18.312 -14.991 44.851 1.00 83.56 87 GLN A O 1
ATOM 712 N N . GLU A 1 88 ? -17.859 -12.971 43.997 1.00 82.38 88 GLU A N 1
ATOM 713 C CA . GLU A 1 88 ? -16.509 -12.896 44.557 1.00 82.38 88 GLU A CA 1
ATOM 714 C C . GLU A 1 88 ? -16.534 -12.844 46.093 1.00 82.38 88 GLU A C 1
ATOM 716 O O . GLU A 1 88 ? -15.690 -13.470 46.723 1.00 82.38 88 GLU A O 1
ATOM 721 N N . MET A 1 89 ? -17.521 -12.186 46.716 1.00 78.00 89 MET A N 1
ATOM 722 C CA . MET A 1 89 ? -17.699 -12.246 48.172 1.00 78.00 89 MET A CA 1
ATOM 723 C C . MET A 1 89 ? -18.014 -13.664 48.647 1.00 78.00 89 MET A C 1
ATOM 725 O O . MET A 1 89 ? -17.394 -14.135 49.596 1.00 78.00 89 MET A O 1
ATOM 729 N N . ILE A 1 90 ? -18.931 -14.375 47.980 1.00 80.12 90 ILE A N 1
ATOM 730 C CA . ILE A 1 90 ? -19.244 -15.776 48.310 1.00 80.12 90 ILE A CA 1
ATOM 731 C C . ILE A 1 90 ? -17.977 -16.640 48.216 1.00 80.12 90 ILE A C 1
ATOM 733 O O . ILE A 1 90 ? -17.702 -17.429 49.121 1.00 80.12 90 ILE A O 1
ATOM 737 N N . LEU A 1 91 ? -17.166 -16.455 47.169 1.00 82.19 91 LEU A N 1
ATOM 738 C CA . LEU A 1 91 ? -15.885 -17.148 47.003 1.00 82.19 91 LEU A CA 1
ATOM 739 C C . LEU A 1 91 ? -14.876 -16.790 48.106 1.00 82.19 91 LEU A C 1
ATOM 741 O O . LEU A 1 91 ? -14.255 -17.693 48.664 1.00 82.19 91 LEU A O 1
ATOM 745 N N . ASP A 1 92 ? -14.752 -15.519 48.483 1.00 80.75 92 ASP A N 1
ATOM 746 C CA . ASP A 1 92 ? -13.871 -15.086 49.573 1.00 80.75 92 ASP A CA 1
ATOM 747 C C . ASP A 1 92 ? -14.312 -15.682 50.922 1.00 80.75 92 ASP A C 1
ATOM 749 O O . ASP A 1 92 ? -13.476 -16.152 51.698 1.00 80.75 92 ASP A O 1
ATOM 753 N N . TYR A 1 93 ? -15.620 -15.749 51.199 1.00 74.62 93 TYR A N 1
ATOM 754 C CA . TYR A 1 93 ? -16.147 -16.450 52.377 1.00 74.62 93 TYR A CA 1
ATOM 755 C C . TYR A 1 93 ? -15.901 -17.961 52.308 1.00 74.62 93 TYR A C 1
ATOM 757 O O . TYR A 1 93 ? -15.676 -18.583 53.351 1.00 74.62 93 TYR A O 1
ATOM 765 N N . ASN A 1 94 ? -15.933 -18.568 51.116 1.00 72.69 94 ASN A N 1
ATOM 766 C CA . ASN A 1 94 ? -15.586 -19.976 50.901 1.00 72.69 94 ASN A CA 1
ATOM 767 C C . ASN A 1 94 ? -14.118 -20.244 51.237 1.00 72.69 94 ASN A C 1
ATOM 769 O O . ASN A 1 94 ? -13.834 -21.149 52.019 1.00 72.69 94 ASN A O 1
ATOM 773 N N . LEU A 1 95 ? -13.205 -19.413 50.737 1.00 77.31 95 LEU A N 1
ATOM 774 C CA . LEU A 1 95 ? -11.775 -19.506 51.033 1.00 77.31 95 LEU A CA 1
ATOM 775 C C . LEU A 1 95 ? -11.495 -19.289 52.528 1.00 77.31 95 LEU A C 1
ATOM 777 O O . LEU A 1 95 ? -10.826 -20.109 53.158 1.00 77.31 95 LEU A O 1
ATOM 781 N N . ARG A 1 96 ? -12.114 -18.272 53.142 1.00 73.00 96 ARG A N 1
ATOM 782 C CA . ARG A 1 96 ? -11.972 -18.002 54.582 1.00 73.00 96 ARG A CA 1
ATOM 783 C C . ARG A 1 96 ? -12.488 -19.133 55.468 1.00 73.00 96 ARG A C 1
ATOM 785 O O . ARG A 1 96 ? -11.939 -19.310 56.548 1.00 73.00 96 ARG A O 1
ATOM 792 N N . ALA A 1 97 ? -13.478 -19.919 55.030 1.00 67.75 97 ALA A N 1
ATOM 793 C CA . ALA A 1 97 ? -13.965 -21.088 55.780 1.00 67.75 97 ALA A CA 1
ATOM 794 C C . ALA A 1 97 ? -12.984 -22.245 55.807 1.00 67.75 97 ALA A C 1
ATOM 796 O O . ALA A 1 97 ? -13.019 -23.044 56.744 1.00 67.75 97 ALA A O 1
ATOM 797 N N . HIS A 1 98 ? -12.158 -22.353 54.772 1.00 63.38 98 HIS A N 1
ATOM 798 C CA . HIS A 1 98 ? -11.118 -23.364 54.699 1.00 63.38 98 HIS A CA 1
ATOM 799 C C . HIS A 1 98 ? -9.874 -22.955 55.499 1.00 63.38 98 HIS A C 1
ATOM 801 O O . HIS A 1 98 ? -9.219 -23.825 56.066 1.00 63.38 98 HIS A O 1
ATOM 807 N N . GLU A 1 99 ? -9.576 -21.655 55.591 1.00 61.25 99 GLU A N 1
ATOM 808 C CA . GLU A 1 99 ? -8.364 -21.132 56.245 1.00 61.25 99 GLU A CA 1
ATOM 809 C C . GLU A 1 99 ? -8.554 -20.772 57.729 1.00 61.25 99 GLU A C 1
ATOM 811 O O . GLU A 1 99 ? -7.653 -20.971 58.543 1.00 61.25 99 GLU A O 1
ATOM 816 N N . THR A 1 100 ? -9.730 -20.270 58.112 1.00 61.00 100 THR A N 1
ATOM 817 C CA . THR A 1 100 ? -10.067 -19.864 59.484 1.00 61.00 100 THR A CA 1
ATOM 818 C C . THR A 1 100 ? -11.430 -20.438 59.860 1.00 61.00 100 THR A C 1
ATOM 820 O O . THR A 1 100 ? -12.386 -20.339 59.100 1.00 61.00 100 THR A O 1
ATOM 823 N N . GLY A 1 101 ? -11.564 -21.075 61.023 1.00 55.28 101 GLY A N 1
ATOM 824 C CA . GLY A 1 101 ? -12.862 -21.587 61.475 1.00 55.28 101 GLY A CA 1
ATOM 825 C C . GLY A 1 101 ? -13.872 -20.447 61.659 1.00 55.28 101 GLY A C 1
ATOM 826 O O . GLY A 1 101 ? -13.870 -19.796 62.697 1.00 55.28 101 GLY A O 1
ATOM 827 N N . ILE A 1 102 ? -14.713 -20.206 60.650 1.00 59.41 102 ILE A N 1
ATOM 828 C CA . ILE A 1 102 ? -15.706 -19.120 60.614 1.00 59.41 102 ILE A CA 1
ATOM 829 C C . ILE A 1 102 ? -16.730 -19.244 61.758 1.00 59.41 102 ILE A C 1
ATOM 831 O O . ILE A 1 102 ? -17.153 -20.353 62.111 1.00 59.41 102 ILE A O 1
ATOM 835 N N . SER A 1 103 ? -17.171 -18.092 62.279 1.00 65.75 103 SER A N 1
ATOM 836 C CA . SER A 1 103 ? -18.266 -17.946 63.250 1.00 65.75 103 SER A CA 1
ATOM 837 C C . SER A 1 103 ? -19.600 -18.495 62.712 1.00 65.75 103 SER A C 1
ATOM 839 O O . SER A 1 103 ? -19.936 -18.286 61.550 1.00 65.75 103 SER A O 1
ATOM 841 N N . SER A 1 104 ? -20.415 -19.160 63.545 1.00 63.44 104 SER A N 1
ATOM 842 C CA . SER A 1 104 ? -21.722 -19.724 63.125 1.00 63.44 104 SER A CA 1
ATOM 843 C C . SER A 1 104 ? -22.604 -18.702 62.392 1.00 63.44 104 SER A C 1
ATOM 845 O O . SER A 1 104 ? -23.228 -19.030 61.389 1.00 63.44 104 SER A O 1
ATOM 847 N N . ALA A 1 105 ? -22.569 -17.437 62.823 1.00 65.75 105 ALA A N 1
ATOM 848 C CA . ALA A 1 105 ? -23.353 -16.354 62.232 1.00 65.75 105 ALA A CA 1
ATOM 849 C C . ALA A 1 105 ? -22.905 -15.956 60.808 1.00 65.75 105 ALA A C 1
ATOM 851 O O . ALA A 1 105 ? -23.722 -15.516 60.005 1.00 65.75 105 ALA A O 1
ATOM 852 N N . GLU A 1 106 ? -21.620 -16.101 60.483 1.00 66.50 106 GLU A N 1
ATOM 853 C CA . GLU A 1 106 ? -21.066 -15.809 59.151 1.00 66.50 106 GLU A CA 1
ATOM 854 C C . GLU A 1 106 ? -21.315 -16.969 58.173 1.00 66.50 106 GLU A C 1
ATOM 856 O O . GLU A 1 106 ? -21.495 -16.743 56.978 1.00 66.50 106 GLU A O 1
ATOM 861 N N . LYS A 1 107 ? -21.402 -18.207 58.682 1.00 69.12 107 LYS A N 1
ATOM 862 C CA . LYS A 1 107 ? -21.839 -19.375 57.898 1.00 69.12 107 LYS A CA 1
ATOM 863 C C . LYS A 1 107 ? -23.319 -19.276 57.538 1.00 69.12 107 LYS A C 1
ATOM 865 O O . LYS A 1 107 ? -23.665 -19.397 56.372 1.00 69.12 107 LYS A O 1
ATOM 870 N N . GLU A 1 108 ? -24.164 -18.947 58.513 1.00 69.38 108 GLU A N 1
ATOM 871 C CA . GLU A 1 108 ? -25.594 -18.709 58.285 1.00 69.38 108 GLU A CA 1
ATOM 872 C C . GLU A 1 108 ? -25.823 -17.555 57.297 1.00 69.38 108 GLU A C 1
ATOM 874 O O . GLU A 1 108 ? -26.665 -17.654 56.411 1.00 69.38 108 GLU A O 1
ATOM 879 N N . PHE A 1 109 ? -25.039 -16.476 57.387 1.00 69.06 109 PHE A N 1
ATOM 880 C CA . PHE A 1 109 ? -25.107 -15.366 56.433 1.00 69.06 109 PHE A CA 1
ATOM 881 C C . PHE A 1 109 ? -24.731 -15.783 55.003 1.00 69.06 109 PHE A C 1
ATOM 883 O O . PHE A 1 109 ? -25.414 -15.397 54.052 1.00 69.06 109 PHE A O 1
ATOM 890 N N . ARG A 1 110 ? -23.683 -16.600 54.845 1.00 72.69 110 ARG A N 1
ATOM 891 C CA . ARG A 1 110 ? -23.266 -17.129 53.543 1.00 72.69 110 ARG A CA 1
ATOM 892 C C . ARG A 1 110 ? -24.320 -18.054 52.940 1.00 72.69 110 ARG A C 1
ATOM 894 O O . ARG A 1 110 ? -24.674 -17.866 51.780 1.00 72.69 110 ARG A O 1
ATOM 901 N N . ASP A 1 111 ? -24.846 -18.996 53.716 1.00 72.69 111 ASP A N 1
ATOM 902 C CA . ASP A 1 111 ? -25.843 -19.955 53.231 1.00 72.69 111 ASP A CA 1
ATOM 903 C C . ASP A 1 111 ? -27.115 -19.231 52.757 1.00 72.69 111 ASP A C 1
ATOM 905 O O . ASP A 1 111 ? -27.703 -19.586 51.734 1.00 72.69 111 ASP A O 1
ATOM 909 N N . ILE A 1 112 ? -27.504 -18.154 53.450 1.00 72.88 112 ILE A N 1
ATOM 910 C CA . ILE A 1 112 ? -28.622 -17.292 53.043 1.00 72.88 112 ILE A CA 1
ATOM 911 C C . ILE A 1 112 ? -28.309 -16.554 51.733 1.00 72.88 112 ILE A C 1
ATOM 913 O O . ILE A 1 112 ? -29.182 -16.451 50.867 1.00 72.88 112 ILE A O 1
ATOM 917 N N . LEU A 1 113 ? -27.088 -16.037 51.568 1.00 73.25 113 LEU A N 1
ATOM 918 C CA . LEU A 1 113 ? -26.671 -15.308 50.367 1.00 73.25 113 LEU A CA 1
ATOM 919 C C . LEU A 1 113 ? -26.594 -16.229 49.137 1.00 73.25 113 LEU A C 1
ATOM 921 O O . LEU A 1 113 ? -27.119 -15.880 48.081 1.00 73.25 113 LEU A O 1
ATOM 925 N N . GLU A 1 114 ? -26.012 -17.419 49.288 1.00 75.81 114 GLU A N 1
ATOM 926 C CA . GLU A 1 114 ? -25.910 -18.437 48.237 1.00 75.81 114 GLU A CA 1
ATOM 927 C C . GLU A 1 114 ? -27.297 -18.915 47.790 1.00 75.81 114 GLU A C 1
ATOM 929 O O . GLU A 1 114 ? -27.594 -18.963 46.598 1.00 75.81 114 GLU A O 1
ATOM 934 N N . GLN A 1 115 ? -28.205 -19.170 48.734 1.00 75.31 115 GLN A N 1
ATOM 935 C CA . GLN A 1 115 ? -29.576 -19.565 48.409 1.00 75.31 115 GLN A CA 1
ATOM 936 C C . GLN A 1 115 ? -30.366 -18.433 47.736 1.00 75.31 115 GLN A C 1
ATOM 938 O O . GLN A 1 115 ? -31.134 -18.694 46.812 1.00 75.31 115 GLN A O 1
ATOM 943 N N . CYS A 1 116 ? -30.153 -17.170 48.125 1.00 73.31 116 CYS A N 1
ATOM 944 C CA . CYS A 1 116 ? -30.772 -16.028 47.444 1.00 73.31 116 CYS A CA 1
ATOM 945 C C . CYS A 1 116 ? -30.265 -15.855 46.004 1.00 73.31 116 CYS A C 1
ATOM 947 O O . CYS A 1 116 ? -31.069 -15.545 45.122 1.00 73.31 116 CYS A O 1
ATOM 949 N N . MET A 1 117 ? -28.970 -16.078 45.763 1.00 73.50 117 MET A N 1
ATOM 950 C CA . MET A 1 117 ? -28.370 -16.053 44.425 1.00 73.50 117 MET A CA 1
ATOM 951 C C . MET A 1 117 ? -28.890 -17.198 43.559 1.00 73.50 117 MET A C 1
ATOM 953 O O . MET A 1 117 ? -29.399 -16.948 42.471 1.00 73.50 117 MET A O 1
ATOM 957 N N . ASN A 1 118 ? -28.897 -18.423 44.083 1.00 76.06 118 ASN A N 1
ATOM 958 C CA . ASN A 1 118 ? -29.437 -19.587 43.383 1.00 76.06 118 ASN A CA 1
ATOM 959 C C . ASN A 1 118 ? -30.920 -19.387 43.025 1.00 76.06 118 ASN A C 1
ATOM 961 O O . ASN A 1 118 ? -31.334 -19.683 41.909 1.00 76.06 118 ASN A O 1
ATOM 965 N N . CYS A 1 119 ? -31.733 -18.811 43.919 1.00 71.31 119 CYS A N 1
ATOM 966 C CA . CYS A 1 119 ? -33.127 -18.476 43.610 1.00 71.31 119 CYS A CA 1
ATOM 967 C C . CYS A 1 119 ? -33.280 -17.389 42.533 1.00 71.31 119 CYS A C 1
ATOM 969 O O . CYS A 1 119 ? -34.316 -17.348 41.869 1.00 71.31 119 CYS A O 1
ATOM 971 N N . ALA A 1 120 ? -32.308 -16.486 42.383 1.00 71.12 120 ALA A N 1
ATOM 972 C CA . ALA A 1 120 ? -32.307 -15.482 41.324 1.00 71.12 120 ALA A CA 1
ATOM 973 C C . ALA A 1 120 ? -31.876 -16.095 39.985 1.00 71.12 120 ALA A C 1
ATOM 975 O O . ALA A 1 120 ? -32.583 -15.925 38.998 1.00 71.12 120 ALA A O 1
ATOM 976 N N . GLU A 1 121 ? -30.805 -16.888 39.975 1.00 73.88 121 GLU A N 1
ATOM 977 C CA . GLU A 1 121 ? -30.309 -17.582 38.783 1.00 73.88 121 GLU A CA 1
ATOM 978 C C . GLU A 1 121 ? -31.331 -18.587 38.240 1.00 73.88 121 GLU A C 1
ATOM 980 O O . GLU A 1 121 ? -31.545 -18.669 37.033 1.00 73.88 121 GLU A O 1
ATOM 985 N N . VAL A 1 122 ? -32.051 -19.297 39.118 1.00 72.62 122 VAL A N 1
ATOM 986 C CA . VAL A 1 122 ? -33.144 -20.201 38.720 1.00 72.62 122 VAL A CA 1
ATOM 987 C C . VAL A 1 122 ? -34.203 -19.475 37.892 1.00 72.62 122 VAL A C 1
ATOM 989 O O . VAL A 1 122 ? -34.768 -20.084 36.991 1.00 72.62 122 VAL A O 1
ATOM 992 N N . LYS A 1 123 ? -34.448 -18.177 38.113 1.00 68.12 123 LYS A N 1
ATOM 993 C CA . LYS A 1 123 ? -35.380 -17.421 37.265 1.00 68.12 123 LYS A CA 1
ATOM 994 C C . LYS A 1 123 ? -34.853 -17.210 35.858 1.00 68.12 123 LYS A C 1
ATOM 996 O O . LYS A 1 123 ? -35.635 -17.318 34.923 1.00 68.12 123 LYS A O 1
ATOM 1001 N N . ASP A 1 124 ? -33.562 -16.954 35.704 1.00 67.44 124 ASP A N 1
ATOM 1002 C CA . ASP A 1 124 ? -32.947 -16.801 34.386 1.00 67.44 124 ASP A CA 1
ATOM 1003 C C . ASP A 1 124 ? -32.943 -18.146 33.640 1.00 67.44 124 ASP A C 1
ATOM 1005 O O . ASP A 1 124 ? -33.249 -18.205 32.449 1.00 67.44 124 ASP A O 1
ATOM 1009 N N . TYR A 1 125 ? -32.740 -19.255 34.362 1.00 68.62 125 TYR A N 1
ATOM 1010 C CA . TYR A 1 125 ? -32.866 -20.608 33.809 1.00 68.62 125 TYR A CA 1
ATOM 1011 C C . TYR A 1 125 ? -34.311 -21.007 33.448 1.00 68.62 125 TYR A C 1
ATOM 1013 O O . TYR A 1 125 ? -34.502 -21.886 32.605 1.00 68.62 125 TYR A O 1
ATOM 1021 N N . LEU A 1 126 ? -35.338 -20.359 34.017 1.00 64.69 126 LEU A N 1
ATOM 1022 C CA . LEU A 1 126 ? -36.743 -20.575 33.631 1.00 64.69 126 LEU A CA 1
ATOM 1023 C C . LEU A 1 126 ? -37.084 -19.989 32.247 1.00 64.69 126 LEU A C 1
ATOM 1025 O O . LEU A 1 126 ? -38.090 -20.400 31.661 1.00 64.69 126 LEU A O 1
ATOM 1029 N N . PHE A 1 127 ? -36.255 -19.080 31.715 1.00 56.00 127 PHE A N 1
ATOM 1030 C CA . PHE A 1 127 ? -36.445 -18.397 30.427 1.00 56.00 127 PHE A CA 1
ATOM 1031 C C . PHE A 1 127 ? -35.558 -18.937 29.286 1.00 56.00 127 PHE A C 1
ATOM 1033 O O . PHE A 1 127 ? -35.231 -18.204 28.354 1.00 56.00 127 PHE A O 1
ATOM 1040 N N . PHE A 1 128 ? -35.194 -20.223 29.286 1.00 53.25 128 PHE A N 1
ATOM 1041 C CA . PHE A 1 128 ? -34.572 -20.844 28.108 1.00 53.25 128 PHE A CA 1
ATOM 1042 C C . PHE A 1 128 ? -35.621 -21.167 27.027 1.00 53.25 128 PHE A C 1
ATOM 1044 O O . PHE A 1 128 ? -36.065 -22.305 26.907 1.00 53.25 128 PHE A O 1
ATOM 1051 N N . ASN A 1 129 ? -35.996 -20.174 26.211 1.00 54.66 129 ASN A N 1
ATOM 1052 C CA . ASN A 1 129 ? -36.694 -20.394 24.937 1.00 54.66 129 ASN A CA 1
ATOM 1053 C C . ASN A 1 129 ? -35.914 -19.756 23.772 1.00 54.66 129 ASN A C 1
ATOM 1055 O O . ASN A 1 129 ? -35.533 -18.592 23.869 1.00 54.66 129 ASN A O 1
ATOM 1059 N N . PRO A 1 130 ? -35.713 -20.470 22.647 1.00 57.00 130 PRO A N 1
ATOM 1060 C CA . PRO A 1 130 ? -35.046 -19.937 21.458 1.00 57.00 130 PRO A CA 1
ATOM 1061 C C . PRO A 1 130 ? -35.925 -19.004 20.597 1.00 57.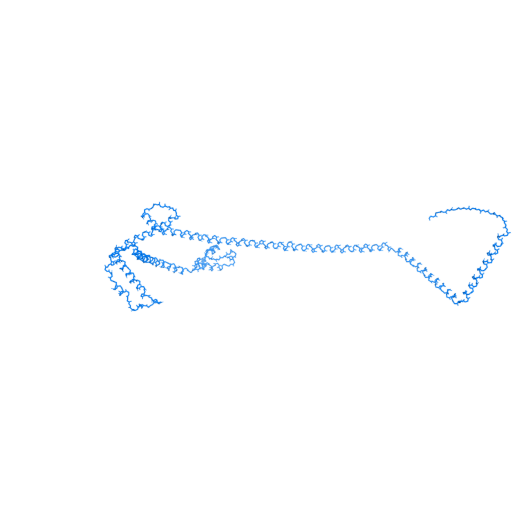00 130 PRO A C 1
ATOM 1063 O O . PRO A 1 130 ? -35.437 -18.500 19.590 1.00 57.00 130 PRO A O 1
ATOM 1066 N N . ASP A 1 131 ? -37.193 -18.765 20.962 1.00 49.91 131 ASP A N 1
ATOM 1067 C CA . ASP A 1 131 ? -38.122 -17.897 20.222 1.00 49.91 131 ASP A CA 1
ATOM 1068 C C . ASP A 1 131 ? -38.734 -16.812 21.143 1.00 49.91 131 ASP A C 1
ATOM 1070 O O . ASP A 1 131 ? -39.366 -17.155 22.148 1.00 49.91 131 ASP A O 1
ATOM 1074 N N . PRO A 1 132 ? -38.586 -15.505 20.835 1.00 57.31 132 PRO A N 1
ATOM 1075 C CA . PRO A 1 132 ? -39.010 -14.395 21.701 1.00 57.31 132 PRO A CA 1
ATOM 1076 C C . PRO A 1 132 ? -40.536 -14.220 21.833 1.00 57.31 132 PRO A C 1
ATOM 1078 O O . PRO A 1 132 ? -40.990 -13.340 22.565 1.00 57.31 132 PRO A O 1
ATOM 1081 N N . SER A 1 133 ? -41.345 -15.028 21.137 1.00 54.09 133 SER A N 1
ATOM 1082 C CA . SER A 1 133 ? -42.812 -14.911 21.132 1.00 54.09 133 SER A CA 1
ATOM 1083 C C . SER A 1 133 ? -43.523 -15.772 22.188 1.00 54.09 133 SER A C 1
ATOM 1085 O O . SER A 1 133 ? -44.685 -15.522 22.519 1.00 54.09 133 SER A O 1
ATOM 1087 N N . SER A 1 134 ? -42.841 -16.775 22.748 1.00 53.97 134 SER A N 1
ATOM 1088 C CA . SER A 1 134 ? -43.475 -17.814 23.565 1.00 53.97 134 SER A CA 1
ATOM 1089 C C . SER A 1 134 ? -43.186 -17.633 25.058 1.00 53.97 134 SER A C 1
ATOM 1091 O O . SER A 1 134 ? -42.113 -17.971 25.554 1.00 53.97 134 SER A O 1
ATOM 1093 N N . LYS A 1 135 ? -44.185 -17.148 25.810 1.00 55.78 135 LYS A N 1
ATOM 1094 C CA . LYS A 1 135 ? -44.187 -17.051 27.287 1.00 55.78 135 LYS A CA 1
ATOM 1095 C C . LYS A 1 135 ? -44.398 -18.415 27.966 1.00 55.78 135 LYS A C 1
ATOM 1097 O O . LYS A 1 135 ? -45.260 -18.548 28.831 1.00 55.78 135 LYS A O 1
ATOM 1102 N N . ILE A 1 136 ? -43.688 -19.454 27.539 1.00 56.03 136 ILE A N 1
ATOM 1103 C CA . ILE A 1 136 ? -43.787 -20.777 28.164 1.00 56.03 136 ILE A CA 1
ATOM 1104 C C . ILE A 1 136 ? -42.549 -20.954 29.037 1.00 56.03 136 ILE A C 1
ATOM 1106 O O . ILE A 1 136 ? -41.458 -21.163 28.522 1.00 56.03 136 ILE A O 1
ATOM 1110 N N . THR A 1 137 ? -42.704 -20.826 30.351 1.00 56.66 137 THR A N 1
ATOM 1111 C CA . THR A 1 137 ? -41.642 -21.139 31.313 1.00 56.66 137 THR A CA 1
ATOM 1112 C C . THR A 1 137 ? -41.431 -22.649 31.405 1.00 56.66 137 THR A C 1
ATOM 1114 O O . THR A 1 137 ? -42.375 -23.432 31.252 1.00 56.66 137 THR A O 1
ATOM 1117 N N . LEU A 1 138 ? -40.192 -23.081 31.664 1.00 57.38 138 LEU A N 1
ATOM 1118 C CA . LEU A 1 138 ? -39.874 -24.492 31.899 1.00 57.38 138 LEU A CA 1
ATOM 1119 C C . LEU A 1 138 ? -40.755 -25.018 33.057 1.00 57.38 138 LEU A C 1
ATOM 1121 O O . LEU A 1 138 ? -40.708 -24.492 34.165 1.00 57.38 138 LEU A O 1
ATOM 1125 N N . LEU A 1 139 ? -41.601 -26.019 32.781 1.00 61.81 139 LEU A N 1
ATOM 1126 C CA . LEU A 1 139 ? -42.628 -26.575 33.689 1.00 61.81 139 LEU A CA 1
ATOM 1127 C C . LEU A 1 139 ? -43.807 -25.653 34.082 1.00 61.81 139 LEU A C 1
ATOM 1129 O O . LEU A 1 139 ? -44.569 -26.008 34.979 1.00 61.81 139 LEU A O 1
ATOM 1133 N N . GLY A 1 140 ? -44.020 -24.507 33.425 1.00 59.91 140 GLY A N 1
ATOM 1134 C CA . GLY A 1 140 ? -45.159 -23.623 33.729 1.00 59.91 140 GLY A CA 1
ATOM 1135 C C . GLY A 1 140 ? -45.068 -22.911 35.086 1.00 59.91 140 GLY A C 1
ATOM 1136 O O . GLY A 1 140 ? -46.056 -22.342 35.547 1.00 59.91 140 GLY A O 1
ATOM 1137 N N . LEU A 1 141 ? -43.890 -22.929 35.716 1.00 62.59 141 LEU A N 1
ATOM 1138 C CA . LEU A 1 141 ? -43.597 -22.190 36.941 1.00 62.59 141 LEU A CA 1
ATOM 1139 C C . LEU A 1 141 ? -43.491 -20.699 36.621 1.00 62.59 141 LEU A C 1
ATOM 1141 O O . LEU A 1 141 ? -42.768 -20.315 35.698 1.00 62.59 141 LEU A O 1
ATOM 1145 N N . GLN A 1 142 ? -44.204 -19.852 37.361 1.00 62.03 142 GLN A N 1
ATOM 1146 C CA . GLN A 1 142 ? -44.036 -18.408 37.240 1.00 62.03 142 GLN A CA 1
ATOM 1147 C C . GLN A 1 142 ? -42.839 -17.948 38.090 1.00 62.03 142 GLN A C 1
ATOM 1149 O O . GLN A 1 142 ? -42.573 -18.514 39.156 1.00 62.03 142 GLN A O 1
ATOM 1154 N N . PRO A 1 143 ? -42.113 -16.896 37.670 1.00 60.59 143 PRO A N 1
ATOM 1155 C CA . PRO A 1 143 ? -41.006 -16.324 38.447 1.00 60.59 143 PRO A CA 1
ATOM 1156 C C . PRO A 1 143 ? -41.436 -15.836 39.846 1.00 60.59 143 PRO A C 1
ATOM 1158 O O . PRO A 1 143 ? -40.601 -15.756 40.755 1.00 60.59 143 PRO A O 1
ATOM 1161 N N . ASP A 1 144 ? -42.733 -15.572 40.031 1.00 62.12 144 ASP A N 1
ATOM 1162 C CA . ASP A 1 144 ? -43.350 -15.185 41.301 1.00 62.12 144 ASP A CA 1
ATOM 1163 C C . ASP A 1 144 ? -43.483 -16.358 42.291 1.00 62.12 144 ASP A C 1
ATOM 1165 O O . ASP A 1 144 ? -43.336 -16.153 43.499 1.00 62.12 144 ASP A O 1
ATOM 1169 N N . ASP A 1 145 ? -43.658 -17.595 41.808 1.00 62.06 145 ASP A N 1
ATOM 1170 C CA . ASP A 1 145 ? -43.769 -18.801 42.647 1.00 62.06 145 ASP A CA 1
ATOM 1171 C C . ASP A 1 145 ? -42.411 -19.170 43.271 1.00 62.06 145 ASP A C 1
ATOM 1173 O O . ASP A 1 145 ? -42.315 -19.506 44.455 1.00 62.06 145 ASP A O 1
ATOM 1177 N N . VAL A 1 146 ? -41.325 -18.993 42.509 1.00 61.81 146 VAL A N 1
ATOM 1178 C CA . VAL A 1 146 ? -39.939 -19.170 42.987 1.00 61.81 146 VAL A CA 1
ATOM 1179 C C . VAL A 1 146 ? -39.566 -18.088 44.001 1.00 61.81 146 VAL A C 1
ATOM 1181 O O . VAL A 1 146 ? -38.905 -18.358 45.004 1.00 61.81 146 VAL A O 1
ATOM 1184 N N . GLN A 1 147 ? -40.043 -16.856 43.799 1.00 59.28 147 GLN A N 1
ATOM 1185 C CA . GLN A 1 147 ? -39.926 -15.811 44.812 1.00 59.28 147 GLN A CA 1
ATOM 1186 C C . GLN A 1 147 ? -40.762 -16.132 46.050 1.00 59.28 147 GLN A C 1
ATOM 1188 O O . GLN A 1 147 ? -40.316 -15.845 47.156 1.00 59.28 147 GLN A O 1
ATOM 1193 N N . GLY A 1 148 ? -41.962 -16.691 45.904 1.00 59.38 148 GLY A N 1
ATOM 1194 C CA . GLY A 1 148 ? -42.838 -17.109 47.002 1.00 59.38 148 GLY A CA 1
ATOM 1195 C C . GLY A 1 148 ? -42.192 -18.121 47.950 1.00 59.38 148 GLY A C 1
ATOM 1196 O O . GLY A 1 148 ? -42.399 -18.033 49.160 1.00 59.38 148 GLY A O 1
ATOM 1197 N N . HIS A 1 149 ? -41.350 -19.008 47.421 1.00 57.06 149 HIS A N 1
ATOM 1198 C CA . HIS A 1 149 ? -40.635 -20.033 48.183 1.00 57.06 149 HIS A CA 1
ATOM 1199 C C . HIS A 1 149 ? -39.260 -19.618 48.720 1.00 57.06 149 HIS A C 1
ATOM 1201 O O . HIS A 1 149 ? -38.622 -20.427 49.389 1.00 57.06 149 HIS A O 1
ATOM 1207 N N . ASN A 1 150 ? -38.811 -18.373 48.509 1.00 56.56 150 ASN A N 1
ATOM 1208 C CA . ASN A 1 150 ? -37.577 -17.886 49.128 1.00 56.56 150 ASN A CA 1
ATOM 1209 C C . ASN A 1 150 ? -37.767 -17.765 50.665 1.00 56.56 150 ASN A C 1
ATOM 1211 O O . ASN A 1 150 ? -38.506 -16.875 51.110 1.00 56.56 150 ASN A O 1
ATOM 1215 N N . PRO A 1 151 ? -37.099 -18.600 51.491 1.00 57.38 151 PRO A N 1
ATOM 1216 C CA . PRO A 1 151 ? -37.302 -18.633 52.943 1.00 57.38 151 PRO A CA 1
ATOM 1217 C C . PRO A 1 151 ? -36.842 -17.351 53.656 1.00 57.38 151 PRO A C 1
ATOM 1219 O O . PRO A 1 151 ? -37.221 -17.102 54.801 1.00 57.38 151 PRO A O 1
ATOM 1222 N N . PHE A 1 152 ? -36.051 -16.507 52.987 1.00 53.75 152 PHE A N 1
ATOM 1223 C CA . PHE A 1 152 ? -35.289 -15.436 53.628 1.00 53.75 152 PHE A CA 1
ATOM 1224 C C . PHE A 1 152 ? -35.736 -14.021 53.259 1.00 53.75 152 PHE A C 1
ATOM 1226 O O . PHE A 1 152 ? -35.048 -13.064 53.606 1.00 53.75 152 PHE A O 1
ATOM 1233 N N . LYS A 1 153 ? -36.934 -13.828 52.678 1.00 56.38 153 LYS A N 1
ATOM 1234 C CA . LYS A 1 153 ? -37.505 -12.475 52.465 1.00 56.38 153 LYS A CA 1
ATOM 1235 C C . LYS A 1 153 ? -37.493 -11.604 53.730 1.00 56.38 153 LYS A C 1
ATOM 1237 O O . LYS A 1 153 ? -37.329 -10.393 53.637 1.00 56.38 153 LYS A O 1
ATOM 1242 N N . ARG A 1 154 ? -37.642 -12.219 54.912 1.00 56.06 154 ARG A N 1
ATOM 1243 C CA . ARG A 1 154 ? -37.595 -11.542 56.222 1.00 56.06 154 ARG A CA 1
ATOM 1244 C C . ARG A 1 154 ? -36.177 -11.167 56.669 1.00 56.06 154 ARG A C 1
ATOM 1246 O O . ARG A 1 154 ? -36.015 -10.168 57.355 1.00 56.06 154 ARG A O 1
ATOM 1253 N N . HIS A 1 155 ? -35.168 -11.932 56.259 1.00 57.66 155 HIS A N 1
ATOM 1254 C CA . HIS A 1 155 ? -33.757 -11.660 56.551 1.00 57.66 155 HIS A CA 1
ATOM 1255 C C . HIS A 1 155 ? -33.097 -10.777 55.488 1.00 57.66 155 HIS A C 1
ATOM 1257 O O . HIS A 1 155 ? -32.035 -10.224 55.745 1.00 57.66 155 HIS A O 1
ATOM 1263 N N . LEU A 1 156 ? -33.745 -10.578 54.335 1.00 61.59 156 LEU A N 1
ATOM 1264 C CA . LEU A 1 156 ? -33.252 -9.760 53.229 1.00 61.59 156 LEU A CA 1
ATOM 1265 C C . LEU A 1 156 ? -32.953 -8.314 53.648 1.00 61.59 156 LEU A C 1
ATOM 1267 O O . LEU A 1 156 ? -31.962 -7.759 53.202 1.00 61.59 156 LEU A O 1
ATOM 1271 N N . GLN A 1 157 ? -33.760 -7.714 54.532 1.00 65.31 157 GLN A N 1
ATOM 1272 C CA . GLN A 1 157 ? -33.520 -6.349 55.027 1.00 65.31 157 GLN A CA 1
ATOM 1273 C C . GLN A 1 157 ? -32.306 -6.277 55.965 1.00 65.31 157 GLN A C 1
ATOM 1275 O O . GLN A 1 157 ? -31.481 -5.376 55.845 1.00 65.31 157 GLN A O 1
ATOM 1280 N N . SER A 1 158 ? -32.153 -7.250 56.867 1.00 63.62 158 SER A N 1
ATOM 1281 C CA . SER A 1 158 ? -30.977 -7.354 57.744 1.00 63.62 158 SER A CA 1
ATOM 1282 C C . SER A 1 158 ? -29.709 -7.710 56.967 1.00 63.62 158 SER A C 1
ATOM 1284 O O . SER A 1 158 ? -28.617 -7.279 57.328 1.00 63.62 158 SER A O 1
ATOM 1286 N N . LEU A 1 159 ? -29.860 -8.474 55.885 1.00 65.00 159 LEU A N 1
ATOM 1287 C CA . LEU A 1 159 ? -28.791 -8.822 54.965 1.00 65.00 159 LEU A CA 1
ATOM 1288 C C . LEU A 1 159 ? -28.392 -7.610 54.128 1.00 65.00 159 LEU A C 1
ATOM 1290 O O . LEU A 1 159 ? -27.217 -7.297 54.084 1.00 65.00 159 LEU A O 1
ATOM 1294 N N . GLN A 1 160 ? -29.344 -6.855 53.576 1.00 69.69 160 GLN A N 1
ATOM 1295 C CA . GLN A 1 160 ? -29.091 -5.591 52.877 1.00 69.69 160 GLN A CA 1
ATOM 1296 C C . GLN A 1 160 ? -28.332 -4.590 53.756 1.00 69.69 160 GLN A C 1
ATOM 1298 O O . GLN A 1 160 ? -27.382 -3.974 53.289 1.00 69.69 160 GLN A O 1
ATOM 1303 N N . GLN A 1 161 ? -28.682 -4.475 55.040 1.00 76.06 161 GLN A N 1
ATOM 1304 C CA . GLN A 1 161 ? -27.985 -3.575 55.967 1.00 76.06 161 GLN A CA 1
ATOM 1305 C C . GLN A 1 161 ? -26.508 -3.932 56.202 1.00 76.06 161 GLN A C 1
ATOM 1307 O O . GLN A 1 161 ? -25.733 -3.039 56.530 1.00 76.06 161 GLN A O 1
ATOM 1312 N N . LYS A 1 162 ? -26.108 -5.200 56.038 1.00 73.56 162 LYS A N 1
ATOM 1313 C CA . LYS A 1 162 ? -24.703 -5.640 56.153 1.00 73.56 162 LYS A CA 1
ATOM 1314 C C . LYS A 1 162 ? -23.995 -5.744 54.800 1.00 73.56 162 LYS A C 1
ATOM 1316 O O . LYS A 1 162 ? -22.838 -5.375 54.678 1.00 73.56 162 LYS A O 1
ATOM 1321 N N . LEU A 1 163 ? -24.723 -6.196 53.786 1.00 77.00 163 LEU A N 1
ATOM 1322 C CA . LEU A 1 163 ? -24.243 -6.450 52.435 1.00 77.00 163 LEU A CA 1
ATOM 1323 C C . LEU A 1 163 ? -23.891 -5.148 51.708 1.00 77.00 163 LEU A C 1
ATOM 1325 O O . LEU A 1 163 ? -22.860 -5.085 51.053 1.00 77.00 163 LEU A O 1
ATOM 1329 N N . ILE A 1 164 ? -24.720 -4.105 51.839 1.00 79.88 164 ILE A N 1
ATOM 1330 C CA . ILE A 1 164 ? -24.487 -2.807 51.185 1.00 79.88 164 ILE A CA 1
ATOM 1331 C C . ILE A 1 164 ? -23.160 -2.166 51.634 1.00 79.88 164 ILE A C 1
ATOM 1333 O O . ILE A 1 164 ? -22.363 -1.858 50.752 1.00 79.88 164 ILE A O 1
ATOM 1337 N N . PRO A 1 165 ? -22.860 -1.994 52.940 1.00 85.12 165 PRO A N 1
ATOM 1338 C CA . PRO A 1 165 ? -21.593 -1.388 53.351 1.00 85.12 165 PRO A CA 1
ATOM 1339 C C . PRO A 1 165 ? -20.364 -2.234 52.981 1.00 85.12 165 PRO A C 1
ATOM 1341 O O . PRO A 1 165 ? -19.362 -1.669 52.555 1.00 85.12 165 PRO A O 1
ATOM 1344 N N . GLU A 1 166 ? -20.431 -3.571 53.055 1.00 78.12 166 GLU A N 1
ATOM 1345 C CA . GLU A 1 166 ? -19.317 -4.435 52.621 1.00 78.12 166 GLU A CA 1
ATOM 1346 C C . GLU A 1 166 ? -19.071 -4.361 51.102 1.00 78.12 166 GLU A C 1
ATOM 1348 O O . GLU A 1 166 ? -17.920 -4.318 50.660 1.00 78.12 166 GLU A O 1
ATOM 1353 N N . LEU A 1 167 ? -20.139 -4.289 50.296 1.00 81.94 167 LEU A N 1
ATOM 1354 C CA . LEU A 1 167 ? -20.040 -4.042 48.853 1.00 81.94 167 LEU A CA 1
ATOM 1355 C C . LEU A 1 167 ? -19.460 -2.665 48.555 1.00 81.94 167 LEU A C 1
ATOM 1357 O O . LEU A 1 167 ? -18.595 -2.548 47.689 1.00 81.94 167 LEU A O 1
ATOM 1361 N N . GLU A 1 168 ? -19.920 -1.627 49.252 1.00 84.50 168 GLU A N 1
ATOM 1362 C CA . GLU A 1 168 ? -19.393 -0.275 49.086 1.00 84.50 168 GLU A CA 1
ATOM 1363 C C . GLU A 1 168 ? -17.898 -0.221 49.409 1.00 84.50 168 GLU A C 1
ATOM 1365 O O . GLU A 1 168 ? -17.137 0.353 48.630 1.00 84.50 168 GLU A O 1
ATOM 1370 N N . ASP A 1 169 ? -17.454 -0.860 50.490 1.00 84.31 169 ASP A N 1
ATOM 1371 C CA . ASP A 1 169 ? -16.042 -0.890 50.871 1.00 84.31 169 ASP A CA 1
ATOM 1372 C C . ASP A 1 169 ? -15.184 -1.680 49.869 1.00 84.31 169 ASP A C 1
ATOM 1374 O O . ASP A 1 169 ? -14.116 -1.200 49.473 1.00 84.31 169 ASP A O 1
ATOM 1378 N N . ARG A 1 170 ? -15.643 -2.841 49.371 1.00 81.69 170 ARG A N 1
ATOM 1379 C CA . ARG A 1 170 ? -14.925 -3.580 48.308 1.00 81.69 170 ARG A CA 1
ATOM 1380 C C . ARG A 1 170 ? -14.859 -2.782 47.011 1.00 81.69 170 ARG A C 1
ATOM 1382 O O . ARG A 1 170 ? -13.791 -2.691 46.405 1.00 81.69 170 ARG A O 1
ATOM 1389 N N . LEU A 1 171 ? -15.960 -2.155 46.599 1.00 83.25 171 LEU A N 1
ATOM 1390 C CA . LEU A 1 171 ? -15.991 -1.302 45.410 1.00 83.25 171 LEU A CA 1
ATOM 1391 C C . LEU A 1 171 ? -15.052 -0.099 45.562 1.00 83.25 171 LEU A C 1
ATOM 1393 O O . LEU A 1 171 ? -14.340 0.237 44.614 1.00 83.25 171 LEU A O 1
ATOM 1397 N N . ARG A 1 172 ? -14.976 0.509 46.753 1.00 83.19 172 ARG A N 1
ATOM 1398 C CA . ARG A 1 172 ? -13.996 1.566 47.055 1.00 83.19 172 ARG A CA 1
ATOM 1399 C C . ARG A 1 172 ? -12.567 1.054 46.916 1.00 83.19 172 ARG A C 1
ATOM 1401 O O . ARG A 1 172 ? -11.797 1.666 46.184 1.00 83.19 172 ARG A O 1
ATOM 1408 N N . GLN A 1 173 ? -12.237 -0.100 47.494 1.00 83.75 173 GLN A N 1
ATOM 1409 C CA . GLN A 1 173 ? -10.910 -0.712 47.350 1.00 83.75 173 GLN A CA 1
ATOM 1410 C C . GLN A 1 173 ? -10.570 -1.038 45.888 1.00 83.75 173 GLN A C 1
ATOM 1412 O O . GLN A 1 173 ? -9.441 -0.835 45.446 1.00 83.75 173 GLN A O 1
ATOM 1417 N N . ARG A 1 174 ? -11.527 -1.529 45.091 1.00 82.38 174 ARG A N 1
ATOM 1418 C CA . ARG A 1 174 ? -11.331 -1.773 43.650 1.00 82.38 174 ARG A CA 1
ATOM 1419 C C . ARG A 1 174 ? -11.062 -0.472 42.895 1.00 82.38 174 ARG A C 1
ATOM 1421 O O . ARG A 1 174 ? -10.133 -0.428 42.092 1.00 82.38 174 ARG A O 1
ATOM 1428 N N . CYS A 1 175 ? -11.817 0.587 43.177 1.00 80.56 175 CYS A N 1
ATOM 1429 C CA . CYS A 1 175 ? -11.577 1.916 42.618 1.00 80.56 175 CYS A CA 1
ATOM 1430 C C . CYS A 1 175 ? -10.192 2.456 43.007 1.00 80.56 175 CYS A C 1
ATOM 1432 O O . CYS A 1 175 ? -9.468 2.945 42.142 1.00 80.56 175 CYS A O 1
ATOM 1434 N N . GLU A 1 176 ? -9.782 2.303 44.266 1.00 81.31 176 GLU A N 1
ATOM 1435 C CA . GLU A 1 176 ? -8.442 2.667 44.742 1.00 81.31 176 GLU A CA 1
ATOM 1436 C C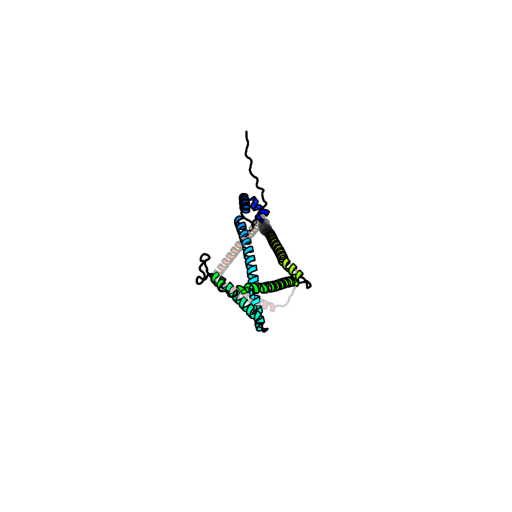 . GLU A 1 176 ? -7.342 1.856 44.038 1.00 81.31 176 GLU A C 1
ATOM 1438 O O . GLU A 1 176 ? -6.333 2.425 43.622 1.00 81.31 176 GLU A O 1
ATOM 1443 N N . ASN A 1 177 ? -7.556 0.556 43.810 1.00 82.56 177 ASN A N 1
ATOM 1444 C CA . ASN A 1 177 ? -6.639 -0.308 43.059 1.00 82.56 177 ASN A CA 1
ATOM 1445 C C . ASN A 1 177 ? -6.545 0.069 41.570 1.00 82.56 177 ASN A C 1
ATOM 1447 O O . ASN A 1 177 ? -5.471 0.013 40.976 1.00 82.56 177 ASN A O 1
ATOM 1451 N N . LEU A 1 178 ? -7.652 0.471 40.942 1.00 81.31 178 LEU A N 1
ATOM 1452 C CA . LEU A 1 178 ? -7.645 0.954 39.556 1.00 81.31 178 LEU A CA 1
ATOM 1453 C C . LEU A 1 178 ? -6.894 2.283 39.435 1.00 81.31 178 LEU A C 1
ATOM 1455 O O . LEU A 1 178 ? -6.119 2.483 38.497 1.00 81.31 178 LEU A O 1
ATOM 1459 N N . VAL A 1 179 ? -7.089 3.175 40.407 1.00 79.06 179 VAL A N 1
ATOM 1460 C CA . VAL A 1 179 ? -6.359 4.441 40.498 1.00 79.06 179 VAL A CA 1
ATOM 1461 C C . VAL A 1 179 ? -4.878 4.184 40.740 1.00 79.06 179 VAL A C 1
ATOM 1463 O O . VAL A 1 179 ? -4.058 4.795 40.057 1.00 79.06 179 VAL A O 1
ATOM 1466 N N . SER A 1 180 ? -4.518 3.264 41.637 1.00 78.12 180 SER A N 1
ATOM 1467 C CA . SER A 1 180 ? -3.120 2.922 41.900 1.00 78.12 180 SER A CA 1
ATOM 1468 C C . SER A 1 180 ? -2.445 2.303 40.675 1.00 78.12 180 SER A C 1
ATOM 1470 O O . SER A 1 180 ? -1.315 2.674 40.382 1.00 78.12 180 SER A O 1
ATOM 1472 N N . LEU A 1 181 ? -3.134 1.469 39.887 1.00 75.88 181 LEU A N 1
ATOM 1473 C CA . LEU A 1 181 ? -2.601 0.913 38.637 1.00 75.88 181 LEU A CA 1
ATOM 1474 C C . LEU A 1 181 ? -2.324 2.008 37.591 1.00 75.88 181 LEU A C 1
ATOM 1476 O O . LEU A 1 181 ? -1.260 2.024 36.972 1.00 75.88 181 LEU A O 1
ATOM 1480 N N . TYR A 1 182 ? -3.253 2.954 37.424 1.00 69.19 182 TYR A N 1
ATOM 1481 C CA . TYR A 1 182 ? -3.082 4.083 36.503 1.00 69.19 182 TYR A CA 1
ATOM 1482 C C . TYR A 1 182 ? -1.968 5.040 36.952 1.00 69.19 182 TYR A C 1
ATOM 1484 O O . TYR A 1 182 ? -1.157 5.480 36.137 1.00 69.19 182 TYR A O 1
ATOM 1492 N N . HIS A 1 183 ? -1.893 5.345 38.250 1.00 66.25 183 HIS A N 1
ATOM 1493 C CA . HIS A 1 183 ? -0.886 6.253 38.806 1.00 66.25 183 HIS A CA 1
ATOM 1494 C C . HIS A 1 183 ? 0.481 5.581 38.988 1.00 66.25 183 HIS A C 1
ATOM 1496 O O . HIS A 1 183 ? 1.501 6.261 38.893 1.00 66.25 183 HIS A O 1
ATOM 1502 N N . SER A 1 184 ? 0.542 4.253 39.127 1.00 59.62 184 SER A N 1
ATOM 1503 C CA . SER A 1 184 ? 1.794 3.485 39.122 1.00 59.62 184 SER A CA 1
ATOM 1504 C C . SER A 1 184 ? 2.549 3.620 37.797 1.00 59.62 184 SER A C 1
ATOM 1506 O O . SER A 1 184 ? 3.757 3.402 37.773 1.00 59.62 184 SER A O 1
ATOM 1508 N N . SER A 1 185 ? 1.872 4.009 36.711 1.00 56.12 185 SER A N 1
ATOM 1509 C CA . SER A 1 185 ? 2.517 4.342 35.439 1.00 56.12 185 SER A CA 1
ATOM 1510 C C . SER A 1 185 ? 3.000 5.802 35.354 1.00 56.12 185 SER A C 1
ATOM 1512 O O . SER A 1 185 ? 3.676 6.131 34.381 1.00 56.12 185 SER A O 1
ATOM 1514 N N . SER A 1 186 ? 2.668 6.680 36.318 1.00 53.66 186 SER A N 1
ATOM 1515 C CA . SER A 1 186 ? 2.957 8.125 36.240 1.00 53.66 186 SER A CA 1
ATOM 1516 C C . SER A 1 186 ? 3.696 8.758 37.436 1.00 53.66 186 SER A C 1
ATOM 1518 O O . SER A 1 186 ? 4.318 9.785 37.186 1.00 53.66 186 SER A O 1
ATOM 1520 N N . ALA A 1 187 ? 3.650 8.235 38.676 1.00 42.97 187 ALA A N 1
ATOM 1521 C CA . ALA A 1 187 ? 4.520 8.598 39.831 1.00 42.97 187 ALA A CA 1
ATOM 1522 C C . ALA A 1 187 ? 3.966 8.050 41.174 1.00 42.97 187 ALA A C 1
ATOM 1524 O O . ALA A 1 187 ? 2.758 7.831 41.279 1.00 42.97 187 ALA A O 1
ATOM 1525 N N . PRO A 1 188 ? 4.804 7.857 42.223 1.00 50.06 188 PRO A N 1
ATOM 1526 C CA . PRO A 1 188 ? 4.389 7.183 43.450 1.00 50.06 188 PRO A CA 1
ATOM 1527 C C . PRO A 1 188 ? 3.749 8.109 44.502 1.00 50.06 188 PRO A C 1
ATOM 1529 O O . PRO A 1 188 ? 4.209 9.219 44.749 1.00 50.06 188 PRO A O 1
ATOM 1532 N N . ALA A 1 189 ? 2.731 7.545 45.159 1.00 52.84 189 ALA A N 1
ATOM 1533 C CA . ALA A 1 189 ? 2.410 7.600 46.589 1.00 52.84 189 ALA A CA 1
ATOM 1534 C C . ALA A 1 189 ? 2.420 8.954 47.324 1.00 52.84 189 ALA A C 1
ATOM 1536 O O . ALA A 1 189 ? 3.457 9.389 47.812 1.00 52.84 189 ALA A O 1
ATOM 1537 N N . THR A 1 190 ? 1.232 9.517 47.570 1.00 50.38 190 THR A N 1
ATOM 1538 C CA . THR A 1 190 ? 0.662 9.782 48.917 1.00 50.38 190 THR A CA 1
ATOM 1539 C C . THR A 1 190 ? -0.679 10.485 48.728 1.00 50.38 190 THR A C 1
ATOM 1541 O O . THR A 1 190 ? -0.750 11.706 48.705 1.00 50.38 190 THR A O 1
ATOM 1544 N N . ASP A 1 191 ? -1.762 9.731 48.570 1.00 50.34 191 ASP A N 1
ATOM 1545 C CA . ASP A 1 191 ? -3.098 10.321 48.516 1.00 50.34 191 ASP A CA 1
ATOM 1546 C C . ASP A 1 191 ? -3.997 9.604 49.520 1.00 50.34 191 ASP A C 1
ATOM 1548 O O . ASP A 1 191 ? -4.025 8.375 49.576 1.00 50.34 191 ASP A O 1
ATOM 1552 N N . SER A 1 192 ? -4.693 10.383 50.349 1.00 59.91 192 SER A N 1
ATOM 1553 C CA . SER A 1 192 ? -5.728 9.887 51.256 1.00 59.91 192 SER A CA 1
ATOM 1554 C C . SER A 1 192 ? -6.827 9.157 50.471 1.00 59.91 192 SER A C 1
ATOM 1556 O O . SER A 1 192 ? -7.061 9.464 49.301 1.00 59.91 192 SER A O 1
ATOM 1558 N N . GLY A 1 193 ? -7.539 8.217 51.105 1.00 60.56 193 GLY A N 1
ATOM 1559 C CA . GLY A 1 193 ? -8.623 7.458 50.454 1.00 60.56 193 GLY A CA 1
ATOM 1560 C C . GLY A 1 193 ? -9.673 8.346 49.767 1.00 60.56 193 GLY A C 1
ATOM 1561 O O . GLY A 1 193 ? -10.157 8.024 48.687 1.00 60.56 193 GLY A O 1
ATOM 1562 N N . GLU A 1 194 ? -9.946 9.542 50.301 1.00 59.84 194 GLU A N 1
ATOM 1563 C CA . GLU A 1 194 ? -10.844 10.522 49.668 1.00 59.84 194 GLU A CA 1
ATOM 1564 C C . GLU A 1 194 ? -10.274 11.133 48.378 1.00 59.84 194 GLU A C 1
ATOM 1566 O O . GLU A 1 194 ? -11.006 11.331 47.405 1.00 59.84 194 GLU A O 1
ATOM 1571 N N . LEU A 1 195 ? -8.963 11.390 48.325 1.00 65.44 195 LEU A N 1
ATOM 1572 C CA . LEU A 1 195 ? -8.282 11.841 47.110 1.00 65.44 195 LEU A CA 1
ATOM 1573 C C . LEU A 1 195 ? -8.224 10.720 46.067 1.00 65.44 195 LEU A C 1
ATOM 1575 O O . LEU A 1 195 ? -8.379 10.994 44.879 1.00 65.44 195 LEU A O 1
ATOM 1579 N N . ALA A 1 196 ? -8.066 9.463 46.488 1.00 68.00 196 ALA A N 1
ATOM 1580 C CA . ALA A 1 196 ? -8.124 8.312 45.591 1.00 68.00 196 ALA A CA 1
ATOM 1581 C C . ALA A 1 196 ? -9.523 8.139 44.975 1.00 68.00 196 ALA A C 1
ATOM 1583 O O . ALA A 1 196 ? -9.638 7.912 43.774 1.00 68.00 196 ALA A O 1
ATOM 1584 N N . LEU A 1 197 ? -10.589 8.349 45.750 1.00 68.00 197 LEU A N 1
ATOM 1585 C CA . LEU A 1 197 ? -11.979 8.278 45.282 1.00 68.00 197 LEU A CA 1
ATOM 1586 C C . LEU A 1 197 ? -12.344 9.454 44.356 1.00 68.00 197 LEU A C 1
ATOM 1588 O O . LEU A 1 197 ? -12.979 9.265 43.316 1.00 68.00 197 LEU A O 1
ATOM 1592 N N . ALA A 1 198 ? -11.867 10.664 44.670 1.00 72.44 198 ALA A N 1
ATOM 1593 C CA . ALA A 1 198 ? -11.986 11.828 43.791 1.00 72.44 198 ALA A CA 1
ATOM 1594 C C . ALA A 1 198 ? -11.177 11.672 42.488 1.00 72.44 198 ALA A C 1
ATOM 1596 O O . ALA A 1 198 ? -11.592 12.158 41.438 1.00 72.44 198 ALA A O 1
ATOM 1597 N N . LYS A 1 199 ? -10.039 10.969 42.523 1.00 70.19 199 LYS A N 1
ATOM 1598 C CA . LYS A 1 199 ? -9.268 10.608 41.323 1.00 70.19 199 LYS A CA 1
ATOM 1599 C C . LYS A 1 199 ? -9.928 9.471 40.539 1.00 70.19 199 LYS A C 1
ATOM 1601 O O . LYS A 1 199 ? -9.910 9.503 39.311 1.00 70.19 199 LYS A O 1
ATOM 1606 N N . ALA A 1 200 ? -10.570 8.516 41.213 1.00 74.94 200 ALA A N 1
ATOM 1607 C CA . ALA A 1 200 ? -11.327 7.436 40.580 1.00 74.94 200 ALA A CA 1
ATOM 1608 C C . ALA A 1 200 ? -12.525 7.975 39.791 1.00 74.94 200 ALA A C 1
ATOM 1610 O O . ALA A 1 200 ? -12.759 7.542 38.666 1.00 74.94 200 ALA A O 1
ATOM 1611 N N . SER A 1 201 ? -13.241 8.968 40.325 1.00 77.50 201 SER A N 1
ATOM 1612 C CA . SER A 1 201 ? -14.349 9.609 39.603 1.00 77.50 201 SER A CA 1
ATOM 1613 C C . SER A 1 201 ? -13.885 10.443 38.402 1.00 77.50 201 SER A C 1
ATOM 1615 O O . SER A 1 201 ? -14.629 10.607 37.437 1.00 77.50 201 SER A O 1
ATOM 1617 N N . GLN A 1 202 ? -12.638 10.922 38.411 1.00 80.12 202 GLN A N 1
ATOM 1618 C CA . GLN A 1 202 ? -12.018 11.627 37.284 1.00 80.12 202 GLN A CA 1
ATOM 1619 C C . GLN A 1 202 ? -11.401 10.683 36.239 1.00 80.12 202 GLN A C 1
ATOM 1621 O O . GLN A 1 202 ? -11.153 11.108 35.107 1.00 80.12 202 GLN A O 1
ATOM 1626 N N . LEU A 1 203 ? -11.180 9.409 36.579 1.00 80.69 203 LEU A N 1
ATOM 1627 C CA . LEU A 1 203 ? -10.550 8.424 35.700 1.00 80.69 203 LEU A CA 1
ATOM 1628 C C . LEU A 1 203 ? -11.330 8.208 34.389 1.00 80.69 203 LEU A C 1
ATOM 1630 O O . LEU A 1 203 ? -10.695 8.266 33.335 1.00 80.69 203 LEU A O 1
ATOM 1634 N N . PRO A 1 204 ? -12.673 8.062 34.380 1.00 85.19 204 PRO A N 1
ATOM 1635 C CA . PRO A 1 204 ? -13.436 7.972 33.136 1.00 85.19 204 PRO A CA 1
ATOM 1636 C C . PRO A 1 204 ? -13.223 9.184 32.226 1.00 85.19 204 PRO A C 1
ATOM 1638 O O . PRO A 1 204 ? -13.002 9.021 31.031 1.00 85.19 204 PRO A O 1
ATOM 1641 N N . ALA A 1 205 ? -13.197 10.398 32.787 1.00 85.69 205 ALA A N 1
ATOM 1642 C CA . ALA A 1 205 ? -12.968 11.616 32.014 1.00 85.69 205 ALA A CA 1
ATOM 1643 C C . ALA A 1 205 ? -11.541 11.683 31.438 1.00 85.69 205 ALA A C 1
ATOM 1645 O O . ALA A 1 205 ? -11.348 12.167 30.322 1.00 85.69 205 ALA A O 1
ATOM 1646 N N . LEU A 1 206 ? -10.533 11.191 32.168 1.00 83.94 206 LEU A N 1
ATOM 1647 C CA . LEU A 1 206 ? -9.160 11.085 31.667 1.00 83.94 206 LEU A CA 1
ATOM 1648 C C . LEU A 1 206 ? -9.057 10.054 30.534 1.00 83.94 206 LEU A C 1
ATOM 1650 O O . LEU A 1 206 ? -8.444 10.337 29.503 1.00 83.94 206 LEU A O 1
ATOM 1654 N N . VAL A 1 207 ? -9.690 8.889 30.699 1.00 86.94 207 VAL A N 1
ATOM 1655 C CA . VAL A 1 207 ? -9.727 7.835 29.678 1.00 86.94 207 VAL A CA 1
ATOM 1656 C C . VAL A 1 207 ? -10.444 8.332 28.426 1.00 86.94 207 VAL A C 1
ATOM 1658 O O . VAL A 1 207 ? -9.902 8.197 27.331 1.00 86.94 207 VAL A O 1
ATOM 1661 N N . GLU A 1 208 ? -11.590 9.001 28.565 1.00 89.81 208 GLU A N 1
ATOM 1662 C CA . GLU A 1 208 ? -12.292 9.624 27.439 1.00 89.81 208 GLU A CA 1
ATOM 1663 C C . GLU A 1 208 ? -11.428 10.666 26.722 1.00 89.81 208 GLU A C 1
ATOM 1665 O O . GLU A 1 208 ? -11.405 10.696 25.493 1.00 89.81 208 GLU A O 1
ATOM 1670 N N . ARG A 1 209 ? -10.674 11.500 27.453 1.00 89.06 209 ARG A N 1
ATOM 1671 C CA . ARG A 1 209 ? -9.725 12.441 26.834 1.00 89.06 209 ARG A CA 1
ATOM 1672 C C . ARG A 1 209 ? -8.638 11.707 26.053 1.00 89.06 209 ARG A C 1
ATOM 1674 O O . ARG A 1 209 ? -8.390 12.083 24.913 1.00 89.06 209 ARG A O 1
ATOM 1681 N N . SER A 1 210 ? -8.039 10.661 26.627 1.00 84.44 210 SER A N 1
ATOM 1682 C CA . SER A 1 210 ? -7.003 9.862 25.954 1.00 84.44 210 SER A CA 1
ATOM 1683 C C . SER A 1 210 ? -7.529 9.142 24.705 1.00 84.44 210 SER A C 1
ATOM 1685 O O . SER A 1 210 ? -6.840 9.045 23.691 1.00 84.44 210 SER A O 1
ATOM 1687 N N . LEU A 1 211 ? -8.786 8.695 24.745 1.00 93.69 211 LEU A N 1
ATOM 1688 C CA . LEU A 1 211 ? -9.459 8.076 23.612 1.00 93.69 211 LEU A CA 1
ATOM 1689 C C . LEU A 1 211 ? -9.734 9.107 22.512 1.00 93.69 211 LEU A C 1
ATOM 1691 O O . LEU A 1 211 ? -9.433 8.847 21.352 1.00 93.69 211 LEU A O 1
ATOM 1695 N N . ARG A 1 212 ? -10.193 10.314 22.871 1.00 91.81 212 ARG A N 1
ATOM 1696 C CA . ARG A 1 212 ? -10.365 11.423 21.916 1.00 91.81 212 ARG A CA 1
ATOM 1697 C C . ARG A 1 212 ? -9.046 11.843 21.267 1.00 91.81 212 ARG A C 1
ATOM 1699 O O . ARG A 1 212 ? -9.020 12.068 20.060 1.00 91.81 212 ARG A O 1
ATOM 1706 N N . THR A 1 213 ? -7.953 11.938 22.029 1.00 93.06 213 THR A N 1
ATOM 1707 C CA . THR A 1 213 ? -6.635 12.258 21.454 1.00 93.06 213 THR A CA 1
ATOM 1708 C C . THR A 1 213 ? -6.163 11.154 20.515 1.00 93.06 213 THR A C 1
ATOM 1710 O O . THR A 1 213 ? -5.714 11.454 19.415 1.00 93.06 213 THR A O 1
ATOM 1713 N N . LEU A 1 214 ? -6.346 9.883 20.892 1.00 94.31 214 LEU A N 1
ATOM 1714 C CA . LEU A 1 214 ? -6.000 8.741 20.044 1.00 94.31 214 LEU A CA 1
ATOM 1715 C C . LEU A 1 214 ? -6.824 8.715 18.746 1.00 94.31 214 LEU A C 1
ATOM 1717 O O . LEU A 1 214 ? -6.301 8.404 17.676 1.00 94.31 214 LEU A O 1
ATOM 1721 N N . GLU A 1 215 ? -8.114 9.041 18.813 1.00 93.56 215 GLU A N 1
ATOM 1722 C CA . GLU A 1 215 ? -8.973 9.155 17.634 1.00 93.56 215 GLU A CA 1
ATOM 1723 C C . GLU A 1 215 ? -8.530 10.282 16.701 1.00 93.56 215 GLU A C 1
ATOM 1725 O O . GLU A 1 215 ? -8.501 10.086 15.483 1.00 93.56 215 GLU A O 1
ATOM 1730 N N . GLU A 1 216 ? -8.156 11.437 17.250 1.00 94.44 216 GLU A N 1
ATOM 1731 C CA . GLU A 1 216 ? -7.634 12.552 16.464 1.00 94.44 216 GLU A CA 1
ATOM 1732 C C . GLU A 1 216 ? -6.298 12.188 15.809 1.00 94.44 216 GLU A C 1
ATOM 1734 O O . GLU A 1 216 ? -6.146 12.334 14.598 1.00 94.44 216 GLU A O 1
ATOM 1739 N N . GLU A 1 217 ? -5.364 11.593 16.552 1.00 93.94 217 GLU A N 1
ATOM 1740 C CA . GLU A 1 217 ? -4.104 11.082 16.002 1.00 93.94 217 GLU A CA 1
ATOM 1741 C C . GLU A 1 217 ? -4.341 10.047 14.896 1.00 93.94 217 GLU A C 1
ATOM 1743 O O . GLU A 1 217 ? -3.690 10.082 13.849 1.00 93.94 217 GLU A O 1
ATOM 1748 N N . LYS A 1 218 ? -5.322 9.154 15.069 1.00 94.00 218 LYS A N 1
ATOM 1749 C CA . LYS A 1 218 ? -5.714 8.180 14.044 1.00 94.00 218 LYS A CA 1
ATOM 1750 C C . LYS A 1 218 ? -6.254 8.870 12.789 1.00 94.00 218 LYS A C 1
ATOM 1752 O O . LYS A 1 218 ? -5.928 8.438 11.680 1.00 94.00 218 LYS A O 1
ATOM 1757 N N . LYS A 1 219 ? -7.055 9.933 12.927 1.00 89.06 219 LYS A N 1
ATOM 1758 C CA . LYS A 1 219 ? -7.536 10.747 11.794 1.00 89.06 219 LYS A CA 1
ATOM 1759 C C . LYS A 1 219 ? -6.378 11.467 11.099 1.00 89.06 219 LYS A C 1
ATOM 1761 O O . LYS A 1 219 ? -6.252 11.359 9.879 1.00 89.06 219 LYS A O 1
ATOM 1766 N N . GLN A 1 220 ? -5.483 12.101 11.854 1.00 93.38 220 GLN A N 1
ATOM 1767 C CA . GLN A 1 220 ? -4.287 12.759 11.318 1.00 93.38 220 GLN A CA 1
ATOM 1768 C C . GLN A 1 220 ? -3.364 11.772 10.590 1.00 93.38 220 GLN A C 1
ATOM 1770 O O . GLN A 1 220 ? -2.854 12.068 9.505 1.00 93.38 220 GLN A O 1
ATOM 1775 N N . LEU A 1 221 ? -3.203 10.557 11.120 1.00 92.94 221 LEU A N 1
ATOM 1776 C CA . LEU A 1 221 ? -2.434 9.495 10.477 1.00 92.94 221 LEU A CA 1
ATOM 1777 C C . LEU A 1 221 ? -3.071 9.062 9.150 1.00 92.94 221 LEU A C 1
ATOM 1779 O O . LEU A 1 221 ? -2.354 8.901 8.161 1.00 92.94 221 LEU A O 1
ATOM 1783 N N . LYS A 1 222 ? -4.402 8.911 9.098 1.00 91.25 222 LYS A N 1
ATOM 1784 C CA . LYS A 1 222 ? -5.130 8.624 7.849 1.00 91.25 222 LYS A CA 1
ATOM 1785 C C . LYS A 1 222 ? -4.918 9.733 6.812 1.00 91.25 222 LYS A C 1
ATOM 1787 O O . LYS A 1 222 ? -4.549 9.431 5.679 1.00 91.25 222 LYS A O 1
ATOM 1792 N N . MET A 1 223 ? -5.060 11.003 7.200 1.00 90.44 223 MET A N 1
ATOM 1793 C CA . MET A 1 223 ? -4.814 12.143 6.304 1.00 90.44 223 MET A CA 1
ATOM 1794 C C . MET A 1 223 ? -3.366 12.183 5.800 1.00 90.44 223 MET A C 1
ATOM 1796 O O . MET A 1 223 ? -3.119 12.414 4.618 1.00 90.44 223 MET A O 1
ATOM 1800 N N . THR A 1 224 ? -2.398 11.921 6.678 1.00 91.56 224 THR A N 1
ATOM 1801 C CA . THR A 1 224 ? -0.971 11.899 6.325 1.00 91.56 224 THR A CA 1
ATOM 1802 C C . THR A 1 224 ? -0.644 10.758 5.363 1.00 91.56 224 THR A C 1
ATOM 1804 O O . THR A 1 224 ? 0.117 10.956 4.415 1.00 91.56 224 THR A O 1
ATOM 1807 N N . ARG A 1 225 ? -1.244 9.574 5.555 1.00 88.25 225 ARG A N 1
ATOM 1808 C CA . ARG A 1 225 ? -1.124 8.452 4.610 1.00 88.25 225 ARG A CA 1
ATOM 1809 C C . ARG A 1 225 ? -1.671 8.825 3.234 1.00 88.25 225 ARG A C 1
ATOM 1811 O O . ARG A 1 225 ? -0.953 8.652 2.257 1.00 88.25 225 ARG A O 1
ATOM 1818 N N . ALA A 1 226 ? -2.857 9.429 3.169 1.00 84.62 226 ALA A N 1
ATOM 1819 C CA . ALA A 1 226 ? -3.446 9.872 1.906 1.00 84.62 226 ALA A CA 1
ATOM 1820 C C . ALA A 1 226 ? -2.585 10.935 1.193 1.00 84.62 226 ALA A C 1
ATOM 1822 O O . ALA A 1 226 ? -2.385 10.867 -0.017 1.00 84.62 226 ALA A O 1
ATOM 1823 N N . LYS A 1 227 ? -2.015 11.902 1.929 1.00 85.50 227 LYS A N 1
ATOM 1824 C CA . LYS A 1 227 ? -1.076 12.892 1.363 1.00 85.50 227 LYS A CA 1
ATOM 1825 C C . LYS A 1 227 ? 0.181 12.230 0.793 1.00 85.50 227 LYS A C 1
ATOM 1827 O O . LYS A 1 227 ? 0.602 12.580 -0.306 1.00 85.50 227 LYS A O 1
ATOM 1832 N N . ARG A 1 228 ? 0.760 11.265 1.517 1.00 87.38 228 ARG A N 1
ATOM 1833 C CA . ARG A 1 228 ? 1.929 10.502 1.054 1.00 87.38 228 ARG A CA 1
ATOM 1834 C C . ARG A 1 228 ? 1.616 9.722 -0.216 1.00 87.38 228 ARG A C 1
ATOM 1836 O O . ARG A 1 228 ? 2.429 9.710 -1.128 1.00 87.38 228 ARG A O 1
ATOM 1843 N N . GLU A 1 229 ? 0.454 9.090 -0.273 1.00 89.56 229 GLU A N 1
ATOM 1844 C CA . GLU A 1 229 ? 0.021 8.330 -1.441 1.00 89.56 229 GLU A CA 1
ATOM 1845 C C . GLU A 1 229 ? -0.159 9.234 -2.667 1.00 89.56 229 GLU A C 1
ATOM 1847 O O . GLU A 1 229 ? 0.373 8.929 -3.729 1.00 89.56 229 GLU A O 1
ATOM 1852 N N . LYS A 1 230 ? -0.779 10.412 -2.508 1.00 86.69 230 LYS A N 1
ATOM 1853 C CA . LYS A 1 230 ? -0.852 11.425 -3.578 1.00 86.69 230 LYS A CA 1
ATOM 1854 C C . LYS A 1 230 ? 0.535 11.848 -4.076 1.00 86.69 230 LYS A C 1
ATOM 1856 O O . LYS A 1 230 ? 0.765 11.908 -5.279 1.00 86.69 230 LYS A O 1
ATOM 1861 N N . GLN A 1 231 ? 1.465 12.122 -3.159 1.00 90.00 231 GLN A N 1
ATOM 1862 C CA . GLN A 1 231 ? 2.844 12.466 -3.521 1.00 90.00 231 GLN A CA 1
ATOM 1863 C C . GLN A 1 231 ? 3.547 11.313 -4.241 1.00 90.00 231 GLN A C 1
ATOM 1865 O O . GLN A 1 231 ? 4.224 11.542 -5.238 1.00 90.00 231 GLN A O 1
ATOM 1870 N N . PHE A 1 232 ? 3.363 10.079 -3.769 1.00 91.06 232 PHE A N 1
ATOM 1871 C CA . PHE A 1 232 ? 3.918 8.886 -4.399 1.00 91.06 232 PHE A CA 1
ATOM 1872 C C . PHE A 1 232 ? 3.452 8.748 -5.851 1.00 91.06 232 PHE A C 1
ATOM 1874 O O . PHE A 1 232 ? 4.287 8.557 -6.732 1.00 91.06 232 PHE A O 1
ATOM 1881 N N . TRP A 1 233 ? 2.155 8.923 -6.116 1.00 89.62 233 TRP A N 1
ATOM 1882 C CA . TRP A 1 233 ? 1.614 8.882 -7.476 1.00 89.62 233 TRP A CA 1
ATOM 1883 C C . TRP A 1 233 ? 2.178 9.986 -8.372 1.00 89.62 233 TRP A C 1
ATOM 1885 O O . TRP A 1 233 ? 2.576 9.696 -9.497 1.00 89.62 233 TRP A O 1
ATOM 1895 N N . LEU A 1 234 ? 2.311 11.216 -7.865 1.00 92.06 234 LEU A N 1
ATOM 1896 C CA . LEU A 1 234 ? 2.923 12.317 -8.617 1.00 92.06 234 LEU A CA 1
ATOM 1897 C C . LEU A 1 234 ? 4.394 12.024 -8.971 1.00 92.06 234 LEU A C 1
ATOM 1899 O O . LEU A 1 234 ? 4.833 12.250 -10.101 1.00 92.06 234 LEU A O 1
ATOM 1903 N N . TYR A 1 235 ? 5.170 11.496 -8.020 1.00 93.06 235 TYR A N 1
ATOM 1904 C CA . TYR A 1 235 ? 6.552 11.086 -8.283 1.00 93.06 235 TYR A CA 1
ATOM 1905 C C . TYR A 1 235 ? 6.629 9.928 -9.280 1.00 93.06 235 TYR A C 1
ATOM 1907 O O . TYR A 1 235 ? 7.504 9.914 -10.141 1.00 93.06 235 TYR A O 1
ATOM 1915 N N . PHE A 1 236 ? 5.706 8.972 -9.197 1.00 91.56 236 PHE A N 1
ATOM 1916 C CA . PHE A 1 236 ? 5.649 7.853 -10.129 1.00 91.56 236 PHE A CA 1
ATOM 1917 C C . PHE A 1 236 ? 5.301 8.308 -11.555 1.00 91.56 236 PHE A C 1
ATOM 1919 O O . PHE A 1 236 ? 5.966 7.900 -12.505 1.00 91.56 236 PHE A O 1
ATOM 1926 N N . GLU A 1 237 ? 4.324 9.203 -11.712 1.00 94.50 237 GLU A N 1
ATOM 1927 C CA . GLU A 1 237 ? 3.939 9.772 -13.009 1.00 94.50 237 GLU A CA 1
ATOM 1928 C C . GLU A 1 237 ? 5.081 10.586 -13.632 1.00 94.50 237 GLU A C 1
ATOM 1930 O O . GLU A 1 237 ? 5.417 10.399 -14.802 1.00 94.50 237 GLU A O 1
ATOM 1935 N N . THR A 1 238 ? 5.736 11.445 -12.846 1.00 94.56 238 THR A N 1
ATOM 1936 C CA . THR A 1 238 ? 6.890 12.228 -13.321 1.00 94.56 238 THR A CA 1
ATOM 1937 C C . THR A 1 238 ? 8.075 11.343 -13.702 1.00 94.56 238 THR A C 1
ATOM 1939 O O . THR A 1 238 ? 8.708 11.579 -14.735 1.00 94.56 238 THR A O 1
ATOM 1942 N N . LEU A 1 239 ? 8.351 10.287 -12.930 1.00 95.25 239 LEU A N 1
ATOM 1943 C CA . LEU A 1 239 ? 9.376 9.303 -13.268 1.00 95.25 239 LEU A CA 1
ATOM 1944 C C . LEU A 1 239 ? 9.046 8.607 -14.592 1.00 95.25 239 LEU A C 1
ATOM 1946 O O . LEU A 1 239 ? 9.908 8.515 -15.465 1.00 95.25 239 LEU A O 1
ATOM 1950 N N . LEU A 1 240 ? 7.801 8.172 -14.777 1.00 95.00 240 LEU A N 1
ATOM 1951 C CA . LEU A 1 240 ? 7.357 7.501 -15.996 1.00 95.00 240 LEU A CA 1
ATOM 1952 C C . LEU A 1 240 ? 7.427 8.428 -17.218 1.00 95.00 240 LEU A C 1
ATOM 1954 O O . LEU A 1 240 ? 7.909 8.020 -18.274 1.00 95.00 240 LEU A O 1
ATOM 1958 N N . ALA A 1 241 ? 7.057 9.701 -17.064 1.00 94.88 241 ALA A N 1
ATOM 1959 C CA . ALA A 1 241 ? 7.227 10.714 -18.103 1.00 94.88 241 ALA A CA 1
ATOM 1960 C C . ALA A 1 241 ? 8.710 10.934 -18.457 1.00 94.88 241 ALA A C 1
ATOM 1962 O O . ALA A 1 241 ? 9.057 11.036 -19.636 1.00 94.88 241 ALA A O 1
ATOM 1963 N N . SER A 1 242 ? 9.599 10.959 -17.456 1.00 94.50 242 SER A N 1
ATOM 1964 C CA . SER A 1 242 ? 11.045 11.096 -17.675 1.00 94.50 242 SER A CA 1
ATOM 1965 C C . SER A 1 242 ? 11.653 9.878 -18.380 1.00 94.50 242 SER A C 1
ATOM 1967 O O . SER A 1 242 ? 12.497 10.041 -19.262 1.00 94.50 242 SER A O 1
ATOM 1969 N N . LEU A 1 243 ? 11.178 8.668 -18.063 1.00 93.38 243 LEU A N 1
ATOM 1970 C CA . LEU A 1 243 ? 11.565 7.435 -18.748 1.00 93.38 243 LEU A CA 1
ATOM 1971 C C . LEU A 1 243 ? 11.084 7.439 -20.199 1.00 93.38 243 LEU A C 1
ATOM 1973 O O . LEU A 1 243 ? 11.872 7.141 -21.091 1.00 93.38 243 LEU A O 1
ATOM 1977 N N . GLY A 1 244 ? 9.842 7.859 -20.453 1.00 94.56 244 GLY A N 1
ATOM 1978 C CA . GLY A 1 244 ? 9.325 8.011 -21.813 1.00 94.56 244 GLY A CA 1
ATOM 1979 C C . GLY A 1 244 ? 10.098 9.055 -22.628 1.00 94.56 244 GLY A C 1
ATOM 1980 O O . GLY A 1 244 ? 10.334 8.867 -23.820 1.00 94.56 244 GLY A O 1
ATOM 1981 N N . LEU A 1 245 ? 10.551 10.145 -21.999 1.00 92.56 245 LEU A N 1
ATOM 1982 C CA . LEU A 1 245 ? 11.428 11.120 -22.652 1.00 92.56 245 LEU A CA 1
ATOM 1983 C C . LEU A 1 245 ? 12.811 10.528 -22.959 1.00 92.56 245 LEU A C 1
ATOM 1985 O O . LEU A 1 245 ? 13.344 10.756 -24.044 1.00 92.56 245 LEU A O 1
ATOM 1989 N N . LEU A 1 246 ? 13.385 9.759 -22.031 1.00 91.00 246 LEU A N 1
ATOM 1990 C CA . LEU A 1 246 ? 14.672 9.097 -22.232 1.00 91.00 246 LEU A CA 1
ATOM 1991 C C . LEU A 1 246 ? 14.595 8.055 -23.352 1.00 91.00 246 LEU A C 1
ATOM 1993 O O . LEU A 1 246 ? 15.487 8.007 -24.196 1.00 91.00 246 LEU A O 1
ATOM 1997 N N . GLU A 1 247 ? 13.518 7.273 -23.400 1.00 91.56 247 GLU A N 1
ATOM 1998 C CA . GLU A 1 247 ? 13.249 6.314 -24.471 1.00 91.56 247 GLU A CA 1
ATOM 1999 C C . GLU A 1 247 ? 13.177 7.012 -25.833 1.00 91.56 247 GLU A C 1
ATOM 2001 O O . GLU A 1 247 ? 13.880 6.613 -26.763 1.00 91.56 247 GLU A O 1
ATOM 2006 N N . LYS A 1 248 ? 12.413 8.109 -25.941 1.00 90.44 248 LYS A N 1
ATOM 2007 C CA . LYS A 1 248 ? 12.381 8.935 -27.159 1.00 90.44 248 LYS A CA 1
ATOM 2008 C C . LYS A 1 248 ? 13.770 9.454 -27.517 1.00 90.44 248 LYS A C 1
ATOM 2010 O O . LYS A 1 248 ? 14.183 9.356 -28.668 1.00 90.44 248 LYS A O 1
ATOM 2015 N N . MET A 1 249 ? 14.539 9.937 -26.539 1.00 88.06 249 MET A N 1
ATOM 2016 C CA . MET A 1 249 ? 15.884 10.455 -26.790 1.00 88.06 249 MET A CA 1
ATOM 2017 C C . MET A 1 249 ? 16.841 9.371 -27.315 1.00 88.06 249 MET A C 1
ATOM 2019 O O . MET A 1 249 ? 17.625 9.616 -28.234 1.00 88.06 249 MET A O 1
ATOM 2023 N N . VAL A 1 250 ? 16.775 8.161 -26.759 1.00 90.69 250 VAL A N 1
ATOM 2024 C CA . VAL A 1 250 ? 17.594 7.025 -27.199 1.00 90.69 250 VAL A CA 1
ATOM 2025 C C . VAL A 1 250 ? 17.163 6.551 -28.587 1.00 90.69 250 VAL A C 1
ATOM 2027 O O . VAL A 1 250 ? 18.010 6.425 -29.472 1.00 90.69 250 VAL A O 1
ATOM 2030 N N . ASN A 1 251 ? 15.867 6.342 -28.806 1.00 89.50 251 ASN A N 1
ATOM 2031 C CA . ASN A 1 251 ? 15.358 5.792 -30.060 1.00 89.50 251 ASN A CA 1
ATOM 2032 C C . ASN A 1 251 ? 15.478 6.788 -31.219 1.00 89.50 251 ASN A C 1
ATOM 2034 O O . ASN A 1 251 ? 16.000 6.438 -32.276 1.00 89.50 251 ASN A O 1
ATOM 2038 N N . GLU A 1 252 ? 15.055 8.037 -31.029 1.00 86.19 252 GLU A N 1
ATOM 2039 C CA . GLU A 1 252 ? 15.031 9.033 -32.104 1.00 86.19 252 GLU A CA 1
ATOM 2040 C C . GLU A 1 252 ? 16.427 9.614 -32.368 1.00 86.19 252 GLU A C 1
ATOM 2042 O O . GLU A 1 252 ? 16.897 9.640 -33.511 1.00 86.19 252 GLU A O 1
ATOM 2047 N N . TYR A 1 253 ? 17.130 10.061 -31.320 1.00 79.25 253 TYR A N 1
ATOM 2048 C CA . TYR A 1 253 ? 18.358 10.844 -31.494 1.00 79.25 253 TYR A CA 1
ATOM 2049 C C . TYR A 1 253 ? 19.627 10.005 -31.496 1.00 79.25 253 TYR A C 1
ATOM 2051 O O . TYR A 1 253 ? 20.546 10.322 -32.252 1.00 79.25 253 TYR A O 1
ATOM 2059 N N . ARG A 1 254 ? 19.722 8.970 -30.653 1.00 81.75 254 ARG A N 1
ATOM 2060 C CA . ARG A 1 254 ? 20.913 8.110 -30.643 1.00 81.75 254 ARG A CA 1
ATOM 2061 C C . ARG A 1 254 ? 20.814 7.060 -31.732 1.00 81.75 254 ARG A C 1
ATOM 2063 O O . ARG A 1 254 ? 21.664 7.055 -32.607 1.00 81.75 254 ARG A O 1
ATOM 2070 N N . LEU A 1 255 ? 19.786 6.220 -31.725 1.00 84.94 255 LEU A N 1
ATOM 2071 C CA . LEU A 1 255 ? 19.715 5.091 -32.647 1.00 84.94 255 LEU A CA 1
ATOM 2072 C C . LEU A 1 255 ? 19.267 5.520 -34.051 1.00 84.94 255 LEU A C 1
ATOM 2074 O O . LEU A 1 255 ? 19.953 5.229 -35.031 1.00 84.94 255 LEU A O 1
ATOM 2078 N N . GLY A 1 256 ? 18.166 6.270 -34.144 1.00 88.12 256 GLY A N 1
ATOM 2079 C CA . GLY A 1 256 ? 17.593 6.718 -35.413 1.00 88.12 256 GLY A CA 1
ATOM 2080 C C . GLY A 1 256 ? 18.544 7.615 -36.201 1.00 88.12 256 GLY A C 1
ATOM 2081 O O . GLY A 1 256 ? 18.943 7.283 -37.318 1.00 88.12 256 GLY A O 1
ATOM 2082 N N . LYS A 1 257 ? 18.980 8.732 -35.607 1.00 85.12 257 LYS A N 1
ATOM 2083 C CA . LYS A 1 257 ? 19.865 9.687 -36.294 1.00 85.12 257 LYS A CA 1
ATOM 2084 C C . LYS A 1 257 ? 21.258 9.119 -36.595 1.00 85.12 257 LYS A C 1
ATOM 2086 O O . LYS A 1 257 ? 21.829 9.451 -37.632 1.00 85.12 257 LYS A O 1
ATOM 2091 N N . GLN A 1 258 ? 21.804 8.249 -35.738 1.00 86.69 258 GLN A N 1
ATOM 2092 C CA . GLN A 1 258 ? 23.076 7.570 -36.021 1.00 86.69 258 GLN A CA 1
ATOM 2093 C C . GLN A 1 258 ? 22.933 6.567 -37.166 1.00 86.69 258 GLN A C 1
ATOM 2095 O O . GLN A 1 258 ? 23.795 6.534 -38.036 1.00 86.69 258 GLN A O 1
ATOM 2100 N N . SER A 1 259 ? 21.846 5.792 -37.213 1.00 89.06 259 SER A N 1
ATOM 2101 C CA . SER A 1 259 ? 21.574 4.879 -38.328 1.00 89.06 259 SER A CA 1
ATOM 2102 C C . SER A 1 259 ? 21.424 5.631 -39.655 1.00 89.06 259 SER A C 1
ATOM 2104 O O . SER A 1 259 ? 22.032 5.243 -40.654 1.00 89.06 259 SER A O 1
ATOM 2106 N N . GLN A 1 260 ? 20.707 6.759 -39.658 1.00 90.44 260 GLN A N 1
ATOM 2107 C CA . GLN A 1 260 ? 20.581 7.618 -40.840 1.00 90.44 260 GLN A CA 1
ATOM 2108 C C . GLN A 1 260 ? 21.936 8.182 -41.284 1.00 90.44 260 GLN A C 1
ATOM 2110 O O . GLN A 1 260 ? 22.274 8.113 -42.462 1.00 90.44 260 GLN A O 1
ATOM 2115 N N . ASN A 1 261 ? 22.746 8.687 -40.349 1.00 89.62 261 ASN A N 1
ATOM 2116 C CA . ASN A 1 261 ? 24.078 9.197 -40.672 1.00 89.62 261 ASN A CA 1
ATOM 2117 C C . ASN A 1 261 ? 25.002 8.088 -41.205 1.00 89.62 261 ASN A C 1
ATOM 2119 O O . ASN A 1 261 ? 25.703 8.276 -42.197 1.00 89.62 261 ASN A O 1
ATOM 2123 N N . ASN A 1 262 ? 24.962 6.899 -40.601 1.00 91.69 262 ASN A N 1
ATOM 2124 C CA . ASN A 1 262 ? 25.697 5.737 -41.094 1.00 91.69 262 ASN A CA 1
ATOM 2125 C C . ASN A 1 262 ? 25.269 5.382 -42.523 1.00 91.69 262 ASN A C 1
ATOM 2127 O O . ASN A 1 262 ? 26.125 5.179 -43.371 1.00 91.69 262 ASN A O 1
ATOM 2131 N N . THR A 1 263 ? 23.970 5.396 -42.822 1.00 95.81 263 THR A N 1
ATOM 2132 C CA . THR A 1 263 ? 23.461 5.124 -44.176 1.00 95.81 263 THR A CA 1
ATOM 2133 C C . THR A 1 263 ? 23.993 6.149 -45.183 1.00 95.81 263 THR A C 1
ATOM 2135 O O . THR A 1 263 ? 24.627 5.772 -46.167 1.00 95.81 263 THR A O 1
ATOM 2138 N N . ILE A 1 264 ? 23.874 7.447 -44.883 1.00 95.75 264 ILE A N 1
ATOM 2139 C CA . ILE A 1 264 ? 24.370 8.528 -45.755 1.00 95.75 264 ILE A CA 1
ATOM 2140 C C . ILE A 1 264 ? 25.890 8.432 -45.956 1.00 95.75 264 ILE A C 1
ATOM 2142 O O . ILE A 1 264 ? 26.387 8.579 -47.071 1.00 95.75 264 ILE A O 1
ATOM 2146 N N . THR A 1 265 ? 26.655 8.173 -44.891 1.00 95.00 265 THR A N 1
ATOM 2147 C CA . THR A 1 265 ? 28.115 8.012 -45.002 1.00 95.00 265 THR A CA 1
ATOM 2148 C C . THR A 1 265 ? 28.503 6.772 -45.798 1.00 95.00 265 THR A C 1
ATOM 2150 O O . THR A 1 265 ? 29.448 6.846 -46.582 1.00 95.00 265 TH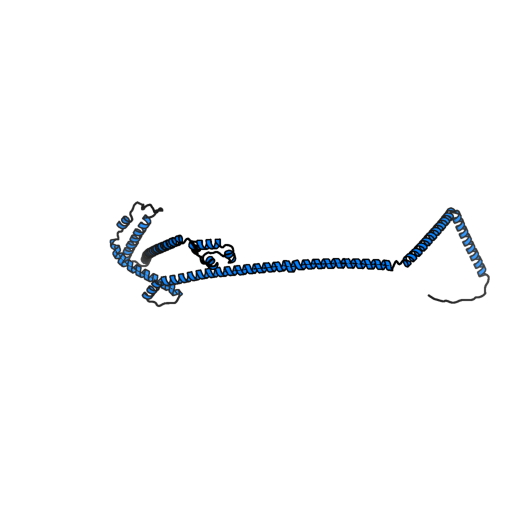R A O 1
ATOM 2153 N N . THR A 1 266 ? 27.774 5.660 -45.662 1.00 96.25 266 THR A N 1
ATOM 2154 C CA . THR A 1 266 ? 28.009 4.466 -46.484 1.00 96.25 266 THR A CA 1
ATOM 2155 C C . THR A 1 266 ? 27.709 4.726 -47.955 1.00 96.25 266 THR A C 1
ATOM 2157 O O . THR A 1 266 ? 28.543 4.401 -48.792 1.00 96.25 266 THR A O 1
ATOM 2160 N N . GLU A 1 267 ? 26.596 5.386 -48.280 1.00 96.75 267 GLU A N 1
ATOM 2161 C CA . GLU A 1 267 ? 26.257 5.769 -49.656 1.00 96.75 267 GLU A CA 1
ATOM 2162 C C . GLU A 1 267 ? 27.309 6.712 -50.251 1.00 96.75 267 GLU A C 1
ATOM 2164 O O . GLU A 1 267 ? 27.772 6.508 -51.374 1.00 96.75 267 GLU A O 1
ATOM 2169 N N . TRP A 1 268 ? 27.759 7.704 -49.476 1.00 97.44 268 TRP A N 1
ATOM 2170 C CA . TRP A 1 268 ? 28.830 8.610 -49.888 1.00 97.44 268 TRP A CA 1
ATOM 2171 C C . TRP A 1 268 ? 30.153 7.873 -50.138 1.00 97.44 268 TRP A C 1
ATOM 2173 O O . TRP A 1 268 ? 30.847 8.163 -51.116 1.00 97.44 268 TRP A O 1
ATOM 2183 N N . LEU A 1 269 ? 30.509 6.906 -49.284 1.00 97.00 269 LEU A N 1
ATOM 2184 C CA . LEU A 1 269 ? 31.705 6.082 -49.465 1.00 97.00 269 LEU A CA 1
ATOM 2185 C C . LEU A 1 269 ? 31.598 5.186 -50.701 1.00 97.00 269 LEU A C 1
ATOM 2187 O O . LEU A 1 269 ? 32.561 5.115 -51.459 1.00 97.00 269 LEU A O 1
ATOM 2191 N N . VAL A 1 270 ? 30.443 4.558 -50.939 1.00 96.94 270 VAL A N 1
ATOM 2192 C CA . VAL A 1 270 ? 30.195 3.743 -52.140 1.00 96.94 270 VAL A CA 1
ATOM 2193 C C . VAL A 1 270 ? 30.344 4.598 -53.396 1.00 96.94 270 VAL A C 1
ATOM 2195 O O . VAL A 1 270 ? 31.150 4.266 -54.262 1.00 96.94 270 VAL A O 1
ATOM 2198 N N . ALA A 1 271 ? 29.691 5.762 -53.449 1.00 96.56 271 ALA A N 1
ATOM 2199 C CA . ALA A 1 271 ? 29.812 6.683 -54.579 1.00 96.56 271 ALA A CA 1
ATOM 2200 C C . ALA A 1 271 ? 31.264 7.150 -54.800 1.00 96.56 271 ALA A C 1
ATOM 2202 O O . ALA A 1 271 ? 31.731 7.288 -55.934 1.00 96.56 271 ALA A O 1
ATOM 2203 N N . ARG A 1 272 ? 32.017 7.371 -53.715 1.00 97.00 272 ARG A N 1
ATOM 2204 C CA . ARG A 1 272 ? 33.440 7.717 -53.785 1.00 97.00 272 ARG A CA 1
ATOM 2205 C C . ARG A 1 272 ? 34.291 6.557 -54.307 1.00 97.00 272 ARG A C 1
ATOM 2207 O O . ARG A 1 272 ? 35.211 6.803 -55.089 1.00 97.00 272 ARG A O 1
ATOM 2214 N N . CYS A 1 273 ? 34.005 5.325 -53.895 1.00 96.06 273 CYS A N 1
ATOM 2215 C CA . CYS A 1 273 ? 34.656 4.125 -54.414 1.00 96.06 273 CYS A CA 1
ATOM 2216 C C . CYS A 1 273 ? 34.379 3.953 -55.912 1.00 96.06 273 CYS A C 1
ATOM 2218 O O . CYS A 1 273 ? 35.328 3.779 -56.674 1.00 96.06 273 CYS A O 1
ATOM 2220 N N . ASP A 1 274 ? 33.131 4.114 -56.353 1.00 97.12 274 ASP A N 1
ATOM 2221 C CA . ASP A 1 274 ? 32.760 4.039 -57.771 1.00 97.12 274 ASP A CA 1
ATOM 2222 C C . ASP A 1 274 ? 33.498 5.092 -58.607 1.00 97.12 274 ASP A C 1
ATOM 2224 O O . ASP A 1 274 ? 34.065 4.785 -59.660 1.00 97.12 274 ASP A O 1
ATOM 2228 N N . ALA A 1 275 ? 33.585 6.327 -58.102 1.00 96.81 275 ALA A N 1
ATOM 2229 C CA . ALA A 1 275 ? 34.350 7.393 -58.743 1.00 96.81 275 ALA A CA 1
ATOM 2230 C C . ALA A 1 275 ? 35.852 7.062 -58.841 1.00 96.81 275 ALA A C 1
ATOM 2232 O O . ALA A 1 275 ? 36.482 7.334 -59.866 1.00 96.81 275 ALA A O 1
ATOM 2233 N N . MET A 1 276 ? 36.440 6.450 -57.807 1.00 95.50 276 MET A N 1
ATOM 2234 C CA . MET A 1 276 ? 37.831 5.984 -57.849 1.00 95.50 276 MET A CA 1
ATOM 2235 C C . MET A 1 276 ? 38.023 4.851 -58.861 1.00 95.50 276 MET A C 1
ATOM 2237 O O . MET A 1 276 ? 38.981 4.895 -59.630 1.00 95.50 276 MET A O 1
ATOM 2241 N N . CYS A 1 277 ? 37.112 3.878 -58.918 1.00 95.94 277 CYS A N 1
ATOM 2242 C CA . CYS A 1 277 ? 37.149 2.802 -59.908 1.00 95.94 277 CYS A CA 1
ATOM 2243 C C . CYS A 1 277 ? 37.072 3.346 -61.341 1.00 95.94 277 CYS A C 1
ATOM 2245 O O . CYS A 1 277 ? 37.841 2.919 -62.203 1.00 95.94 277 CYS A O 1
ATOM 2247 N N . LEU A 1 278 ? 36.198 4.324 -61.596 1.00 97.00 278 LEU A N 1
ATOM 2248 C CA . LEU A 1 278 ? 36.125 5.010 -62.888 1.00 97.00 278 LEU A CA 1
ATOM 2249 C C . LEU A 1 278 ? 37.418 5.766 -63.205 1.00 97.00 278 LEU A C 1
ATOM 2251 O O . LEU A 1 278 ? 37.902 5.701 -64.333 1.00 97.00 278 LEU A O 1
ATOM 2255 N N . LYS A 1 279 ? 38.021 6.429 -62.213 1.00 97.31 279 LYS A N 1
ATOM 2256 C CA . LYS A 1 279 ? 39.303 7.120 -62.386 1.00 97.31 279 LYS A CA 1
ATOM 2257 C C . LYS A 1 279 ? 40.438 6.155 -62.734 1.00 97.31 279 LYS A C 1
ATOM 2259 O O . LYS A 1 279 ? 41.247 6.477 -63.596 1.00 97.31 279 LYS A O 1
ATOM 2264 N N . ILE A 1 280 ? 40.486 4.980 -62.106 1.00 96.69 280 ILE A N 1
ATOM 2265 C CA . ILE A 1 280 ? 41.473 3.937 -62.429 1.00 96.69 280 ILE A CA 1
ATOM 2266 C C . ILE A 1 280 ? 41.290 3.465 -63.874 1.00 96.69 280 ILE A C 1
ATOM 2268 O O . ILE A 1 280 ? 42.256 3.477 -64.631 1.00 96.69 280 ILE A O 1
ATOM 2272 N N . LYS A 1 281 ? 40.057 3.138 -64.286 1.00 96.62 281 LYS A N 1
ATOM 2273 C CA . LYS A 1 281 ? 39.753 2.737 -65.673 1.00 96.62 281 LYS A CA 1
ATOM 2274 C C . LYS A 1 281 ? 40.115 3.822 -66.686 1.00 96.62 281 LYS A C 1
ATOM 2276 O O . LYS A 1 281 ? 40.613 3.521 -67.763 1.00 96.62 281 LYS A O 1
ATOM 2281 N N . TYR A 1 282 ? 39.881 5.088 -66.347 1.00 96.81 282 TYR A N 1
ATOM 2282 C CA . TYR A 1 282 ? 40.276 6.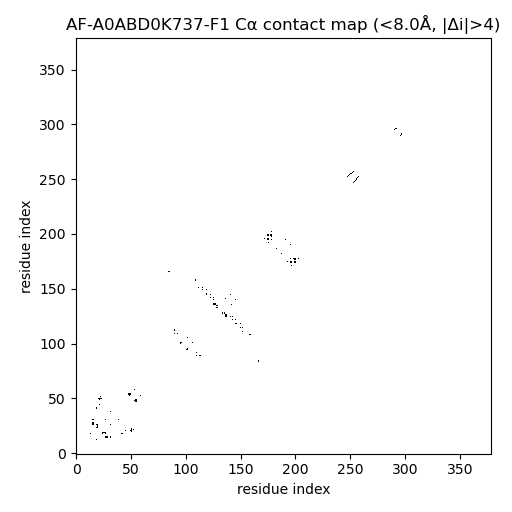208 -67.196 1.00 96.81 282 TYR A CA 1
ATOM 2283 C C . TYR A 1 282 ? 41.798 6.270 -67.378 1.00 96.81 282 TYR A C 1
ATOM 2285 O O . TYR A 1 282 ? 42.269 6.403 -68.501 1.00 96.81 282 TYR A O 1
ATOM 2293 N N . VAL A 1 283 ? 42.567 6.127 -66.293 1.00 96.81 283 VAL A N 1
ATOM 2294 C CA . VAL A 1 283 ? 44.038 6.111 -66.356 1.00 96.81 283 VAL A CA 1
ATOM 2295 C C . VAL A 1 283 ? 44.548 4.899 -67.136 1.00 96.81 283 VAL A C 1
ATOM 2297 O O . VAL A 1 283 ? 45.471 5.043 -67.927 1.00 96.81 283 VAL A O 1
ATOM 2300 N N . GLU A 1 284 ? 43.936 3.726 -66.973 1.00 95.69 284 GLU A N 1
ATOM 2301 C CA . GLU A 1 284 ? 44.248 2.535 -67.774 1.00 95.69 284 GLU A CA 1
ATOM 2302 C C . GLU A 1 284 ? 44.059 2.805 -69.274 1.00 95.69 284 GLU A C 1
ATOM 2304 O O . GLU A 1 284 ? 44.973 2.575 -70.064 1.00 95.69 284 GLU A O 1
ATOM 2309 N N . MET A 1 285 ? 42.910 3.366 -69.662 1.00 94.38 285 MET A N 1
ATOM 2310 C CA . MET A 1 285 ? 42.638 3.734 -71.055 1.00 94.38 285 MET A CA 1
ATOM 2311 C C . MET A 1 285 ? 43.590 4.818 -71.562 1.00 94.38 285 MET A C 1
ATOM 2313 O O . MET A 1 285 ? 44.033 4.752 -72.704 1.00 94.38 285 MET A O 1
ATOM 2317 N N . GLN A 1 286 ? 43.951 5.786 -70.719 1.00 95.00 286 GLN A N 1
ATOM 2318 C CA . GLN A 1 286 ? 44.936 6.806 -71.065 1.00 95.00 286 GLN A CA 1
ATOM 2319 C C . GLN A 1 286 ? 46.313 6.183 -71.332 1.00 95.00 286 GLN A C 1
ATOM 2321 O O . GLN A 1 286 ? 46.915 6.481 -72.356 1.00 95.00 286 GLN A O 1
ATOM 2326 N N . ILE A 1 287 ? 46.776 5.262 -70.479 1.00 94.00 287 ILE A N 1
ATOM 2327 C CA . ILE A 1 287 ? 48.037 4.535 -70.690 1.00 94.00 287 ILE A CA 1
ATOM 2328 C C . ILE A 1 287 ? 47.983 3.724 -71.991 1.00 94.00 287 ILE A C 1
ATOM 2330 O O . ILE A 1 287 ? 48.962 3.703 -72.735 1.00 94.00 287 ILE A O 1
ATOM 2334 N N . LEU A 1 288 ? 46.859 3.069 -72.299 1.00 91.81 288 LEU A N 1
ATOM 2335 C CA . LEU A 1 288 ? 46.689 2.349 -73.565 1.00 91.81 288 LEU A CA 1
ATOM 2336 C C . LEU A 1 288 ? 46.779 3.293 -74.771 1.00 91.81 288 LEU A C 1
ATOM 2338 O O . LEU A 1 288 ? 47.500 2.992 -75.717 1.00 91.81 288 LEU A O 1
ATOM 2342 N N . CYS A 1 289 ? 46.115 4.447 -74.724 1.00 88.50 289 CYS A N 1
ATOM 2343 C CA . CYS A 1 289 ? 46.208 5.459 -75.779 1.00 88.50 289 CYS A CA 1
ATOM 2344 C C . CYS A 1 289 ? 47.632 6.025 -75.926 1.00 88.50 289 CYS A C 1
ATOM 2346 O O . CYS A 1 289 ? 48.097 6.218 -77.048 1.00 88.50 289 CYS A O 1
ATOM 2348 N N . ASP A 1 290 ? 48.333 6.258 -74.812 1.00 89.56 290 ASP A N 1
ATOM 2349 C CA . ASP A 1 290 ? 49.695 6.805 -74.802 1.00 89.56 290 ASP A CA 1
ATOM 2350 C C . ASP A 1 290 ? 50.737 5.778 -75.291 1.00 89.56 290 ASP A C 1
ATOM 2352 O O . ASP A 1 290 ? 51.728 6.144 -75.923 1.00 89.56 290 ASP A O 1
ATOM 2356 N N . THR A 1 291 ? 50.528 4.483 -75.023 1.00 89.81 291 THR A N 1
ATOM 2357 C CA . THR A 1 291 ? 51.436 3.397 -75.448 1.00 89.81 291 THR A CA 1
ATOM 2358 C C . THR A 1 291 ? 51.187 2.942 -76.888 1.00 89.81 291 THR A C 1
ATOM 2360 O O . THR A 1 291 ? 52.141 2.710 -77.640 1.00 89.81 291 THR A O 1
ATOM 2363 N N . TYR A 1 292 ? 49.924 2.851 -77.306 1.00 86.75 292 TYR A N 1
ATOM 2364 C CA . TYR A 1 292 ? 49.511 2.452 -78.652 1.00 86.75 292 TYR A CA 1
ATOM 2365 C C . TYR A 1 292 ? 49.160 3.669 -79.509 1.00 86.75 292 TYR A C 1
ATOM 2367 O O . TYR A 1 292 ? 48.021 3.858 -79.939 1.00 86.75 292 TYR A O 1
ATOM 2375 N N . THR A 1 293 ? 50.159 4.498 -79.798 1.00 87.69 293 THR A N 1
ATOM 2376 C CA . THR A 1 293 ? 50.017 5.559 -80.795 1.00 87.69 293 THR A CA 1
ATOM 2377 C C . THR A 1 293 ? 49.973 4.963 -82.205 1.00 87.69 293 THR A C 1
ATOM 2379 O O . THR A 1 293 ? 50.462 3.861 -82.457 1.00 87.69 293 THR A O 1
ATOM 2382 N N . ALA A 1 294 ? 49.406 5.695 -83.169 1.00 83.50 294 ALA A N 1
ATOM 2383 C CA . ALA A 1 294 ? 49.342 5.240 -84.563 1.00 83.50 294 ALA A CA 1
ATOM 2384 C C . ALA A 1 294 ? 50.734 4.893 -85.133 1.00 83.50 294 ALA A C 1
ATOM 2386 O O . ALA A 1 294 ? 50.870 3.988 -85.958 1.00 83.50 294 ALA A O 1
ATOM 2387 N N . GLU A 1 295 ? 51.773 5.577 -84.648 1.00 81.75 295 GLU A N 1
ATOM 2388 C CA . GLU A 1 295 ? 53.162 5.308 -85.005 1.00 81.75 295 GLU A CA 1
ATOM 2389 C C . GLU A 1 295 ? 53.687 4.010 -84.381 1.00 81.75 295 GLU A C 1
ATOM 2391 O O . GLU A 1 295 ? 54.263 3.195 -85.105 1.00 81.75 295 GLU A O 1
ATOM 2396 N N . THR A 1 296 ? 53.472 3.775 -83.075 1.00 84.56 296 THR A N 1
ATOM 2397 C CA . THR A 1 296 ? 53.935 2.537 -82.422 1.00 84.56 296 THR A CA 1
ATOM 2398 C C . THR A 1 296 ? 53.182 1.326 -82.951 1.00 84.56 296 THR A C 1
ATOM 2400 O O . THR A 1 296 ? 53.813 0.320 -83.264 1.00 84.56 296 THR A O 1
ATOM 2403 N N . VAL A 1 297 ? 51.868 1.433 -83.164 1.00 86.50 297 VAL A N 1
ATOM 2404 C CA . VAL A 1 297 ? 51.059 0.371 -83.780 1.00 86.50 297 VAL A CA 1
ATOM 2405 C C . VAL A 1 297 ? 51.532 0.086 -85.204 1.00 86.50 297 VAL A C 1
ATOM 2407 O O . VAL A 1 297 ? 51.758 -1.073 -85.544 1.00 86.50 297 VAL A O 1
ATOM 2410 N N . GLY A 1 298 ? 51.767 1.117 -86.022 1.00 87.69 298 GLY A N 1
ATOM 2411 C CA . GLY A 1 298 ? 52.309 0.942 -87.371 1.00 87.69 298 GLY A CA 1
ATOM 2412 C C . GLY A 1 298 ? 53.700 0.296 -87.376 1.00 87.69 298 GLY A C 1
ATOM 2413 O O . GLY A 1 298 ? 53.983 -0.568 -88.208 1.00 87.69 298 GLY A O 1
ATOM 2414 N N . ALA A 1 299 ? 54.567 0.660 -86.427 1.00 87.19 299 ALA A N 1
ATOM 2415 C CA . ALA A 1 299 ? 55.881 0.044 -86.261 1.00 87.19 299 ALA A CA 1
ATOM 2416 C C . ALA A 1 299 ? 55.780 -1.426 -85.820 1.00 87.19 299 ALA A C 1
ATOM 2418 O O . ALA A 1 299 ? 56.417 -2.284 -86.430 1.00 87.19 299 ALA A O 1
ATOM 2419 N N . LEU A 1 300 ? 54.945 -1.738 -84.824 1.00 87.62 300 LEU A N 1
ATOM 2420 C CA . LEU A 1 300 ? 54.672 -3.111 -84.390 1.00 87.62 300 LEU A CA 1
ATOM 2421 C C . LEU A 1 300 ? 54.097 -3.959 -85.527 1.00 87.62 300 LEU A C 1
ATOM 2423 O O . LEU A 1 300 ? 54.502 -5.106 -85.690 1.00 87.62 300 LEU A O 1
ATOM 2427 N N . GLN A 1 301 ? 53.211 -3.398 -86.351 1.00 89.62 301 GLN A N 1
ATOM 2428 C CA . GLN A 1 301 ? 52.625 -4.102 -87.489 1.00 89.62 301 GLN A CA 1
ATOM 2429 C C . GLN A 1 301 ? 53.679 -4.425 -88.558 1.00 89.62 301 GLN A C 1
ATOM 2431 O O . GLN A 1 301 ? 53.694 -5.538 -89.077 1.00 89.62 301 GLN A O 1
ATOM 2436 N N . ARG A 1 302 ? 54.625 -3.511 -88.823 1.00 89.44 302 ARG A N 1
ATOM 2437 C CA . ARG A 1 302 ? 55.780 -3.782 -89.702 1.00 89.44 302 ARG A CA 1
ATOM 2438 C C . ARG A 1 302 ? 56.717 -4.840 -89.125 1.00 89.44 302 ARG A C 1
ATOM 2440 O O . ARG A 1 302 ? 57.179 -5.703 -89.864 1.00 89.44 302 ARG A O 1
ATOM 2447 N N . ILE A 1 303 ? 56.998 -4.791 -87.822 1.00 90.62 303 ILE A N 1
ATOM 2448 C CA . ILE A 1 303 ? 57.827 -5.802 -87.145 1.00 90.62 303 ILE A CA 1
ATOM 2449 C C . ILE A 1 303 ? 57.140 -7.170 -87.205 1.00 90.62 303 ILE A C 1
ATOM 2451 O O . ILE A 1 303 ? 57.795 -8.166 -87.500 1.00 90.62 303 ILE A O 1
ATOM 2455 N N . SER A 1 304 ? 55.826 -7.217 -86.978 1.00 91.56 304 SER A N 1
ATOM 2456 C CA . SER A 1 304 ? 55.019 -8.433 -87.081 1.00 91.56 304 SER A CA 1
ATOM 2457 C C . SER A 1 304 ? 55.021 -8.998 -88.501 1.00 91.56 304 SER A C 1
ATOM 2459 O O . SER A 1 304 ? 55.250 -10.194 -88.654 1.00 91.56 304 SER A O 1
ATOM 2461 N N . GLN A 1 305 ? 54.848 -8.158 -89.525 1.00 93.38 305 GLN A N 1
ATOM 2462 C CA . GLN A 1 305 ? 54.954 -8.572 -90.929 1.00 93.38 305 GLN A CA 1
ATOM 2463 C C . GLN A 1 305 ? 56.346 -9.126 -91.239 1.00 93.38 305 GLN A C 1
ATOM 2465 O O . GLN A 1 305 ? 56.456 -10.246 -91.716 1.00 93.38 305 GLN A O 1
ATOM 2470 N N . HIS A 1 306 ? 57.413 -8.414 -90.865 1.00 93.94 306 HIS A N 1
ATOM 2471 C CA . HIS A 1 306 ? 58.782 -8.887 -91.079 1.00 93.94 306 HIS A CA 1
ATOM 2472 C C . HIS A 1 306 ? 59.074 -10.212 -90.355 1.00 93.94 306 HIS A C 1
ATOM 2474 O O . HIS A 1 306 ? 59.743 -11.082 -90.907 1.00 93.94 306 HIS A O 1
ATOM 2480 N N . LEU A 1 307 ? 58.600 -10.385 -89.115 1.00 93.38 307 LEU A N 1
ATOM 2481 C CA . LEU A 1 307 ? 58.741 -11.647 -88.385 1.00 93.38 307 LEU A CA 1
ATOM 2482 C C . LEU A 1 307 ? 57.959 -12.780 -89.054 1.00 93.38 307 LEU A C 1
ATOM 2484 O O . LEU A 1 307 ? 58.496 -13.879 -89.149 1.00 93.38 307 LEU A O 1
ATOM 2488 N N . SER A 1 308 ? 56.745 -12.512 -89.542 1.00 94.31 308 SER A N 1
ATOM 2489 C CA . SER A 1 308 ? 55.954 -13.483 -90.306 1.00 94.31 308 SER A CA 1
ATOM 2490 C C . SER A 1 308 ? 56.672 -13.875 -91.596 1.00 94.31 308 SER A C 1
ATOM 2492 O O . SER A 1 308 ? 56.867 -15.056 -91.844 1.00 94.31 308 SER A O 1
ATOM 2494 N N . ASP A 1 309 ? 57.185 -12.907 -92.358 1.00 93.75 309 ASP A N 1
ATOM 2495 C CA . ASP A 1 309 ? 57.935 -13.165 -93.593 1.00 93.75 309 ASP A CA 1
ATOM 2496 C C . ASP A 1 309 ? 59.202 -13.991 -93.327 1.00 93.75 309 ASP A C 1
ATOM 2498 O O . ASP A 1 309 ? 59.557 -14.886 -94.096 1.00 93.75 309 ASP A O 1
ATOM 2502 N N . LYS A 1 310 ? 59.909 -13.701 -92.224 1.00 92.88 310 LYS A N 1
ATOM 2503 C CA . LYS A 1 310 ? 61.077 -14.481 -91.792 1.00 92.88 310 LYS A CA 1
ATOM 2504 C C . LYS A 1 310 ? 60.697 -15.883 -91.339 1.00 92.88 310 LYS A C 1
ATOM 2506 O O . LYS A 1 310 ? 61.457 -16.811 -91.610 1.00 92.88 310 LYS A O 1
ATOM 2511 N N . HIS A 1 311 ? 59.564 -16.033 -90.662 1.00 92.81 311 HIS A N 1
ATOM 2512 C CA . HIS A 1 311 ? 59.049 -17.332 -90.262 1.00 92.81 311 HIS A CA 1
ATOM 2513 C C . HIS A 1 311 ? 58.701 -18.172 -91.492 1.00 92.81 311 HIS A C 1
ATOM 2515 O O . HIS A 1 311 ? 59.235 -19.267 -91.629 1.00 92.81 311 HIS A O 1
ATOM 2521 N N . ASP A 1 312 ? 57.953 -17.613 -92.441 1.00 93.31 312 ASP A N 1
ATOM 2522 C CA . ASP A 1 312 ? 57.579 -18.281 -93.688 1.00 93.31 312 ASP A CA 1
ATOM 2523 C C . ASP A 1 312 ? 58.807 -18.626 -94.543 1.00 93.31 312 ASP A C 1
ATOM 2525 O O . ASP A 1 312 ? 58.875 -19.689 -95.160 1.00 93.31 312 ASP A O 1
ATOM 2529 N N . ALA A 1 313 ? 59.809 -17.742 -94.598 1.00 92.06 313 ALA A N 1
ATOM 2530 C CA . ALA A 1 313 ? 61.072 -18.026 -95.277 1.00 92.06 313 ALA A CA 1
ATOM 2531 C C . ALA A 1 313 ? 61.826 -19.178 -94.598 1.00 92.06 313 ALA A C 1
ATOM 2533 O O . ALA A 1 313 ? 62.295 -20.085 -95.284 1.00 92.06 313 ALA A O 1
ATOM 2534 N N . SER A 1 314 ? 61.897 -19.174 -93.264 1.00 91.38 314 SER A N 1
ATOM 2535 C CA . SER A 1 314 ? 62.507 -20.260 -92.497 1.00 91.38 314 SER A CA 1
ATOM 2536 C C . SER A 1 314 ? 61.746 -21.572 -92.663 1.00 91.38 314 SER A C 1
ATOM 2538 O O . SER A 1 314 ? 62.376 -22.621 -92.736 1.00 91.38 314 SER A O 1
ATOM 2540 N N . GLU A 1 315 ? 60.416 -21.543 -92.722 1.00 93.06 315 GLU A N 1
ATOM 2541 C CA . GLU A 1 315 ? 59.587 -22.728 -92.932 1.00 93.06 315 GLU A CA 1
ATOM 2542 C C . GLU A 1 315 ? 59.781 -23.285 -94.345 1.00 93.06 315 GLU A C 1
ATOM 2544 O O . GLU A 1 315 ? 59.952 -24.490 -94.513 1.00 93.06 315 GLU A O 1
ATOM 2549 N N . LYS A 1 316 ? 59.870 -22.416 -95.361 1.00 92.75 316 LYS A N 1
ATOM 2550 C CA . LYS A 1 316 ? 60.234 -22.812 -96.731 1.00 92.75 316 LYS A CA 1
ATOM 2551 C C . LYS A 1 316 ? 61.633 -23.412 -96.803 1.00 92.75 316 LYS A C 1
ATOM 2553 O O . LYS A 1 316 ? 61.827 -24.408 -97.496 1.00 92.75 316 LYS A O 1
ATOM 2558 N N . ASP A 1 317 ? 62.605 -22.834 -96.100 1.00 91.12 317 ASP A N 1
ATOM 2559 C CA . ASP A 1 317 ? 63.960 -23.380 -96.027 1.00 91.12 317 ASP A CA 1
ATOM 2560 C C . ASP A 1 317 ? 63.986 -24.736 -95.319 1.00 91.12 317 ASP A C 1
ATOM 2562 O O . ASP A 1 317 ? 64.620 -25.666 -95.816 1.00 91.12 317 ASP A O 1
ATOM 2566 N N . LEU A 1 318 ? 63.253 -24.880 -94.213 1.00 92.06 318 LEU A N 1
ATOM 2567 C CA . LEU A 1 318 ? 63.092 -26.145 -93.499 1.00 92.06 318 LEU A CA 1
ATOM 2568 C C . LEU A 1 318 ? 62.437 -27.186 -94.415 1.00 92.06 318 LEU A C 1
ATOM 2570 O O . LEU A 1 318 ? 62.953 -28.291 -94.556 1.00 92.06 318 LEU A O 1
ATOM 2574 N N . HIS A 1 319 ? 61.366 -26.819 -95.120 1.00 91.94 319 HIS A N 1
ATOM 2575 C CA . HIS A 1 319 ? 60.708 -27.685 -96.092 1.00 91.94 319 HIS A CA 1
ATOM 2576 C C . HIS A 1 319 ? 61.658 -28.100 -97.225 1.00 91.94 319 HIS A C 1
ATOM 2578 O O . HIS A 1 319 ? 61.729 -29.277 -97.567 1.00 91.94 319 HIS A O 1
ATOM 2584 N N . ARG A 1 320 ? 62.460 -27.169 -97.759 1.00 91.94 320 ARG A N 1
ATOM 2585 C CA . ARG A 1 320 ? 63.486 -27.462 -98.771 1.00 91.94 320 ARG A CA 1
ATOM 2586 C C . ARG A 1 320 ? 64.546 -28.432 -98.249 1.00 91.94 320 ARG A C 1
ATOM 2588 O O . ARG A 1 320 ? 64.922 -29.353 -98.969 1.00 91.94 320 ARG A O 1
ATOM 2595 N N . VAL A 1 321 ? 65.043 -28.226 -97.029 1.00 92.50 321 VAL A N 1
ATOM 2596 C CA . VAL A 1 321 ? 66.030 -29.121 -96.405 1.00 92.50 321 VAL A CA 1
ATOM 2597 C C . VAL A 1 321 ? 65.423 -30.495 -96.144 1.00 92.50 321 VAL A C 1
ATOM 2599 O O . VAL A 1 321 ? 66.086 -31.489 -96.416 1.00 92.50 321 VAL A O 1
ATOM 2602 N N . ASN A 1 322 ? 64.168 -30.575 -95.701 1.00 90.88 322 ASN A N 1
ATOM 2603 C CA . ASN A 1 322 ? 63.467 -31.847 -95.537 1.00 90.88 322 ASN A CA 1
ATOM 2604 C C . ASN A 1 322 ? 63.295 -32.576 -96.869 1.00 90.88 322 ASN A C 1
ATOM 2606 O O . ASN A 1 322 ? 63.607 -33.754 -96.934 1.00 90.88 322 ASN A O 1
ATOM 2610 N N . LEU A 1 323 ? 62.899 -31.889 -97.944 1.00 89.06 323 LEU A N 1
ATOM 2611 C CA . LEU A 1 323 ? 62.833 -32.487 -99.282 1.00 89.06 323 LEU A CA 1
ATOM 2612 C C . LEU A 1 323 ? 64.206 -32.970 -99.765 1.00 89.06 323 LEU A C 1
ATOM 2614 O O . LEU A 1 323 ? 64.314 -34.033 -100.367 1.00 89.06 323 LEU A O 1
ATOM 2618 N N . ALA A 1 324 ? 65.273 -32.211 -99.495 1.00 86.88 324 ALA A N 1
ATOM 2619 C CA . ALA A 1 324 ? 66.631 -32.650 -99.797 1.00 86.88 324 ALA A CA 1
ATOM 2620 C C . ALA A 1 324 ? 67.017 -33.880 -98.963 1.00 86.88 324 ALA A C 1
ATOM 2622 O O . ALA A 1 324 ? 67.608 -34.812 -99.498 1.00 86.88 324 ALA A O 1
ATOM 2623 N N . LEU A 1 325 ? 66.660 -33.913 -97.678 1.00 86.00 325 LEU A N 1
ATOM 2624 C CA . LEU A 1 325 ? 66.887 -35.055 -96.796 1.00 86.00 325 LEU A CA 1
ATOM 2625 C C . LEU A 1 325 ? 66.084 -36.283 -97.243 1.00 86.00 325 LEU A C 1
ATOM 2627 O O . LEU A 1 325 ? 66.618 -37.385 -97.217 1.00 86.00 325 LEU A O 1
ATOM 2631 N N . GLU A 1 326 ? 64.845 -36.103 -97.700 1.00 84.94 326 GLU A N 1
ATOM 2632 C CA . GLU A 1 326 ? 64.020 -37.144 -98.319 1.00 84.94 326 GLU A CA 1
ATOM 2633 C C . GLU A 1 326 ? 64.629 -37.638 -99.633 1.00 84.94 326 GLU A C 1
ATOM 2635 O O . GLU A 1 326 ? 64.652 -38.836 -99.890 1.00 84.94 326 GLU A O 1
ATOM 2640 N N . ALA A 1 327 ? 65.188 -36.747 -100.455 1.00 82.56 327 ALA A N 1
ATOM 2641 C CA . ALA A 1 327 ? 65.919 -37.147 -101.652 1.00 82.56 327 ALA A CA 1
ATOM 2642 C C . ALA A 1 327 ? 67.188 -37.942 -101.297 1.00 82.56 327 ALA A C 1
ATOM 2644 O O . ALA A 1 327 ? 67.440 -38.984 -101.896 1.00 82.56 327 ALA A O 1
ATOM 2645 N N . TYR A 1 328 ? 67.961 -37.507 -100.295 1.00 79.88 328 TYR A N 1
ATOM 2646 C CA . TYR A 1 328 ? 69.116 -38.260 -99.795 1.00 79.88 328 TYR A CA 1
ATOM 2647 C C . TYR A 1 328 ? 68.710 -39.612 -99.201 1.00 79.88 328 TYR A C 1
ATOM 2649 O O . TYR A 1 328 ? 69.383 -40.610 -99.452 1.00 79.88 328 TYR A O 1
ATOM 2657 N N . SER A 1 329 ? 67.609 -39.679 -98.450 1.00 74.44 329 SER A N 1
ATOM 2658 C CA . SER A 1 329 ? 67.115 -40.940 -97.893 1.00 74.44 329 SER A CA 1
ATOM 2659 C C . SER A 1 329 ? 66.581 -41.874 -98.984 1.00 74.44 329 SER A C 1
ATOM 2661 O O . SER A 1 329 ? 66.814 -43.079 -98.913 1.00 74.44 329 SER A O 1
ATOM 2663 N N . ALA A 1 330 ? 65.966 -41.334 -100.042 1.00 76.38 330 ALA A N 1
ATOM 2664 C CA . ALA A 1 330 ? 65.524 -42.085 -101.217 1.00 76.38 330 ALA A CA 1
ATOM 2665 C C . ALA A 1 330 ? 66.689 -42.631 -102.062 1.00 76.38 330 ALA A C 1
ATOM 2667 O O . ALA A 1 330 ? 66.550 -43.687 -102.678 1.00 76.38 330 ALA A O 1
ATOM 2668 N N . VAL A 1 331 ? 67.847 -41.959 -102.066 1.00 71.62 331 VAL A N 1
ATOM 2669 C CA . VAL A 1 331 ? 69.085 -42.465 -102.689 1.00 71.62 331 VAL A CA 1
ATOM 2670 C C . VAL A 1 331 ? 69.644 -43.697 -101.939 1.00 71.62 331 VAL A C 1
ATOM 2672 O O . VAL A 1 331 ? 70.403 -44.470 -102.522 1.00 71.62 331 VAL A O 1
ATOM 2675 N N . GLY A 1 332 ? 69.157 -43.978 -100.722 1.00 67.88 332 GLY A N 1
ATOM 2676 C CA . GLY A 1 332 ? 69.178 -45.313 -100.114 1.00 67.88 332 GLY A CA 1
ATOM 2677 C C . GLY A 1 332 ? 70.557 -45.831 -99.687 1.00 67.88 332 GLY A C 1
ATOM 2678 O O . GLY A 1 332 ? 71.593 -45.219 -99.939 1.00 67.88 332 GLY A O 1
ATOM 2679 N N . SER A 1 333 ? 70.569 -46.984 -99.006 1.00 64.19 333 SER A N 1
ATOM 2680 C CA . SER A 1 333 ? 71.729 -47.595 -98.322 1.00 64.19 333 SER A CA 1
ATOM 2681 C C . SER A 1 333 ? 73.018 -47.695 -99.149 1.00 64.19 333 SER A C 1
ATOM 2683 O O . SER A 1 333 ? 74.100 -47.682 -98.570 1.00 64.19 333 SER A O 1
ATOM 2685 N N . GLY A 1 334 ? 72.926 -47.716 -100.482 1.00 63.84 334 GLY A N 1
ATOM 2686 C CA . GLY A 1 334 ? 74.090 -47.731 -101.372 1.00 63.84 334 GLY A CA 1
ATOM 2687 C C . GLY A 1 334 ? 74.942 -46.456 -101.316 1.00 63.84 334 GLY A C 1
ATOM 2688 O O . GLY A 1 334 ? 76.152 -46.526 -101.511 1.00 63.84 334 GLY A O 1
ATOM 2689 N N . PHE A 1 335 ? 74.362 -45.292 -100.996 1.00 68.38 335 PHE A N 1
ATOM 2690 C CA . PHE A 1 335 ? 75.155 -44.076 -100.772 1.00 68.38 335 PHE A CA 1
ATOM 2691 C C . PHE A 1 335 ? 75.799 -44.059 -99.385 1.00 68.38 335 PHE A C 1
ATOM 2693 O O . PHE A 1 335 ? 76.885 -43.514 -99.243 1.00 68.38 335 PHE A O 1
ATOM 2700 N N . SER A 1 336 ? 75.185 -44.693 -98.378 1.00 70.56 336 SER A N 1
ATOM 2701 C CA . SER A 1 336 ? 75.831 -44.886 -97.070 1.00 70.56 336 SER A CA 1
ATOM 2702 C C . SER A 1 336 ? 77.063 -45.775 -97.207 1.00 70.56 336 SER A C 1
ATOM 2704 O O . SER A 1 336 ? 78.121 -45.408 -96.713 1.00 70.56 336 SER A O 1
ATOM 2706 N N . GLU A 1 337 ? 76.956 -46.881 -97.951 1.00 76.25 337 GLU A N 1
ATOM 2707 C CA . GLU A 1 337 ? 78.105 -47.734 -98.274 1.00 76.25 337 GLU A CA 1
ATOM 2708 C C . GLU A 1 337 ? 79.180 -46.956 -99.043 1.00 76.25 337 GLU A C 1
ATOM 2710 O O . GLU A 1 337 ? 80.351 -47.030 -98.689 1.00 76.25 337 GLU A O 1
ATOM 2715 N N . LEU A 1 338 ? 78.802 -46.136 -100.032 1.00 77.75 338 LEU A N 1
ATOM 2716 C CA . LEU A 1 338 ? 79.760 -45.313 -100.778 1.00 77.75 338 LEU A CA 1
ATOM 2717 C C . LEU A 1 338 ? 80.415 -44.220 -99.915 1.00 77.75 338 LEU A C 1
ATOM 2719 O O . LEU A 1 338 ? 81.593 -43.924 -100.098 1.00 77.75 338 LEU A O 1
ATOM 2723 N N . VAL A 1 339 ? 79.680 -43.607 -98.982 1.00 79.12 339 VAL A N 1
ATOM 2724 C CA . VAL A 1 339 ? 80.215 -42.613 -98.036 1.00 79.12 339 VAL A CA 1
ATOM 2725 C C . VAL A 1 339 ? 81.130 -43.277 -97.009 1.00 79.12 339 VAL A C 1
ATOM 2727 O O . VAL A 1 339 ? 82.168 -42.701 -96.689 1.00 79.12 339 VAL A O 1
ATOM 2730 N N . ASP A 1 340 ? 80.812 -44.487 -96.548 1.00 80.50 340 ASP A N 1
ATOM 2731 C CA . ASP A 1 340 ? 81.675 -45.282 -95.671 1.00 80.50 340 ASP A CA 1
ATOM 2732 C C . ASP A 1 340 ? 82.934 -45.754 -96.407 1.00 80.50 340 ASP A C 1
ATOM 2734 O O . ASP A 1 340 ? 84.038 -45.665 -95.867 1.00 80.50 340 ASP A O 1
ATOM 2738 N N . GLU A 1 341 ? 82.808 -46.184 -97.665 1.00 83.50 341 GLU A N 1
ATOM 2739 C CA . GLU A 1 341 ? 83.947 -46.509 -98.522 1.00 83.50 341 GLU A CA 1
ATOM 2740 C C . GLU A 1 341 ? 84.807 -45.279 -98.790 1.00 83.50 341 GLU A C 1
ATOM 2742 O O . GLU A 1 341 ? 86.020 -45.352 -98.621 1.00 83.50 341 GLU A O 1
ATOM 2747 N N . TYR A 1 342 ? 84.210 -44.140 -99.146 1.00 84.94 342 TYR A N 1
ATOM 2748 C CA . TYR A 1 342 ? 84.925 -42.881 -99.348 1.00 84.94 342 TYR A CA 1
ATOM 2749 C C . TYR A 1 342 ? 85.576 -42.389 -98.052 1.00 84.94 342 TYR A C 1
ATOM 2751 O O . TYR A 1 342 ? 86.713 -41.927 -98.078 1.00 84.94 342 TYR A O 1
ATOM 2759 N N . GLY A 1 343 ? 84.905 -42.532 -96.907 1.00 85.69 343 GLY A N 1
ATOM 2760 C CA . GLY A 1 343 ? 85.437 -42.225 -95.582 1.00 85.69 343 GLY A CA 1
ATOM 2761 C C . GLY A 1 343 ? 86.620 -43.120 -95.222 1.00 85.69 343 GLY A C 1
ATOM 2762 O O . GLY A 1 343 ? 87.663 -42.623 -94.798 1.00 85.69 343 GLY A O 1
ATOM 2763 N N . ARG A 1 344 ? 86.517 -44.430 -95.477 1.00 87.44 344 ARG A N 1
ATOM 2764 C CA . ARG A 1 344 ? 87.628 -45.377 -95.321 1.00 87.44 344 ARG A CA 1
ATOM 2765 C C . ARG A 1 344 ? 88.779 -45.033 -96.257 1.00 87.44 344 ARG A C 1
ATOM 2767 O O . ARG A 1 344 ? 89.920 -45.008 -95.812 1.00 87.44 344 ARG A O 1
ATOM 2774 N N . LEU A 1 345 ? 88.492 -44.737 -97.524 1.00 88.25 345 LEU A N 1
ATOM 2775 C CA . LEU A 1 345 ? 89.498 -44.389 -98.523 1.00 88.25 345 LEU A CA 1
ATOM 2776 C C . LEU A 1 345 ? 90.205 -43.088 -98.154 1.00 88.25 345 LEU A C 1
ATOM 2778 O O . LEU A 1 345 ? 91.421 -43.019 -98.264 1.00 88.25 345 LEU A O 1
ATOM 2782 N N . LYS A 1 346 ? 89.462 -42.083 -97.680 1.00 87.94 346 LYS A N 1
ATOM 2783 C CA . LYS A 1 346 ? 90.003 -40.806 -97.218 1.00 87.94 346 LYS A CA 1
ATOM 2784 C C . LYS A 1 346 ? 90.868 -40.990 -95.977 1.00 87.94 346 LYS A C 1
ATOM 2786 O O . LYS A 1 346 ? 91.976 -40.474 -95.960 1.00 87.94 346 LYS A O 1
ATOM 2791 N N . ASN A 1 347 ? 90.421 -41.775 -94.999 1.00 85.62 347 ASN A N 1
ATOM 2792 C CA . ASN A 1 347 ? 91.217 -42.097 -93.814 1.00 85.62 347 ASN A CA 1
ATOM 2793 C C . ASN A 1 347 ? 92.468 -42.911 -94.172 1.00 85.62 347 ASN A C 1
ATOM 2795 O O . ASN A 1 347 ? 93.532 -42.674 -93.614 1.00 85.62 347 ASN A O 1
ATOM 2799 N N . GLU A 1 348 ? 92.383 -43.851 -95.118 1.00 87.50 348 GLU A N 1
ATOM 2800 C CA . GLU A 1 348 ? 93.557 -44.549 -95.646 1.00 87.50 348 GLU A CA 1
ATOM 2801 C C . GLU A 1 348 ? 94.491 -43.607 -96.403 1.00 87.50 348 GLU A C 1
ATOM 2803 O O . GLU A 1 348 ? 95.704 -43.759 -96.288 1.00 87.50 348 GLU A O 1
ATOM 2808 N N . LEU A 1 349 ? 93.952 -42.658 -97.174 1.00 85.00 349 LEU A N 1
ATOM 2809 C CA . LEU A 1 349 ? 94.745 -41.656 -97.878 1.00 85.00 349 LEU A CA 1
ATOM 2810 C C . LEU A 1 349 ? 95.469 -40.768 -96.871 1.00 85.00 349 LEU A C 1
ATOM 2812 O O . LEU A 1 349 ? 96.675 -40.604 -96.977 1.00 85.00 349 LEU A O 1
ATOM 2816 N N . GLU A 1 350 ? 94.756 -40.268 -95.861 1.00 85.25 350 GLU A N 1
ATOM 2817 C CA . GLU A 1 350 ? 95.312 -39.468 -94.773 1.00 85.25 350 GLU A CA 1
ATOM 2818 C C . GLU A 1 350 ? 96.339 -40.266 -93.964 1.00 85.25 350 GLU A C 1
ATOM 2820 O O . GLU A 1 350 ? 97.396 -39.730 -93.668 1.00 85.25 350 GLU A O 1
ATOM 2825 N N . ASN A 1 351 ? 96.113 -41.553 -93.680 1.00 86.19 351 ASN A N 1
ATOM 2826 C CA . ASN A 1 351 ? 97.066 -42.397 -92.953 1.00 86.19 351 ASN A CA 1
ATOM 2827 C C . ASN A 1 351 ? 98.308 -42.740 -93.797 1.00 86.19 351 ASN A C 1
ATOM 2829 O O . ASN A 1 351 ? 99.429 -42.700 -93.299 1.00 86.19 351 ASN A O 1
ATOM 2833 N N . LYS A 1 352 ? 98.142 -43.027 -95.097 1.00 85.50 352 LYS A N 1
ATOM 2834 C CA . LYS A 1 352 ? 99.260 -43.238 -96.037 1.00 85.50 352 LYS A CA 1
ATOM 2835 C C . LYS A 1 352 ? 100.046 -41.946 -96.258 1.00 85.50 352 LYS A C 1
ATOM 2837 O O . LYS A 1 352 ? 101.268 -41.990 -96.329 1.00 85.50 352 LYS A O 1
ATOM 2842 N N . GLN A 1 353 ? 99.368 -40.806 -96.339 1.00 82.62 353 GLN A N 1
ATOM 2843 C CA . GLN A 1 353 ? 99.989 -39.495 -96.505 1.00 82.62 353 GLN A CA 1
ATOM 2844 C C . GLN A 1 353 ? 100.660 -39.022 -95.214 1.00 82.62 353 GLN A C 1
ATOM 2846 O O . GLN A 1 353 ? 101.748 -38.458 -95.271 1.00 82.62 353 GLN A O 1
ATOM 2851 N N . TRP A 1 354 ? 100.077 -39.331 -94.055 1.00 83.88 354 TRP A N 1
ATOM 2852 C CA . TRP A 1 354 ? 100.711 -39.163 -92.752 1.00 83.88 354 TRP A CA 1
ATOM 2853 C C . TRP A 1 354 ? 101.968 -40.037 -92.637 1.00 83.88 354 TRP A C 1
ATOM 2855 O O . TRP A 1 354 ? 103.036 -39.512 -92.348 1.00 83.88 354 TRP A O 1
ATOM 2865 N N . ALA A 1 355 ? 101.893 -41.329 -92.980 1.00 79.69 355 ALA A N 1
ATOM 2866 C CA . ALA A 1 355 ? 103.051 -42.225 -92.975 1.00 79.69 355 ALA A CA 1
ATOM 2867 C C . ALA A 1 355 ? 104.154 -41.775 -93.953 1.00 79.69 355 ALA A C 1
ATOM 2869 O O . ALA A 1 355 ? 105.330 -41.809 -93.603 1.00 79.69 355 ALA A O 1
ATOM 2870 N N . LEU A 1 356 ? 103.800 -41.318 -95.160 1.00 78.19 356 LEU A N 1
ATOM 2871 C CA . LEU A 1 356 ? 104.761 -40.779 -96.132 1.00 78.19 356 LEU A CA 1
ATOM 2872 C C . LEU A 1 356 ? 105.427 -39.490 -95.638 1.00 78.19 356 LEU A C 1
ATOM 2874 O O . LEU A 1 356 ? 106.640 -39.357 -95.782 1.00 78.19 356 LEU A O 1
ATOM 2878 N N . ASN A 1 357 ? 104.668 -38.576 -95.025 1.00 79.25 357 ASN A N 1
ATOM 2879 C CA . ASN A 1 357 ? 105.221 -37.356 -94.438 1.00 79.25 357 ASN A CA 1
ATOM 2880 C C . ASN A 1 357 ? 106.135 -37.656 -93.241 1.00 79.25 357 ASN A C 1
ATOM 2882 O O . ASN A 1 357 ? 107.137 -36.970 -93.077 1.00 79.25 357 ASN A O 1
ATOM 2886 N N . GLU A 1 358 ? 105.843 -38.686 -92.442 1.00 76.75 358 GLU A N 1
ATOM 2887 C CA . GLU A 1 358 ? 106.687 -39.086 -91.307 1.00 76.75 358 GLU A CA 1
ATOM 2888 C C . GLU A 1 358 ? 107.983 -39.785 -91.769 1.00 76.75 358 GLU A C 1
ATOM 2890 O O . GLU A 1 358 ? 109.065 -39.528 -91.246 1.00 76.75 358 GLU A O 1
ATOM 2895 N N . PHE A 1 359 ? 107.926 -40.618 -92.815 1.00 67.12 359 PHE A N 1
ATOM 2896 C CA . PHE A 1 359 ? 109.143 -41.179 -93.417 1.00 67.12 359 PHE A CA 1
ATOM 2897 C C . PHE A 1 359 ? 109.982 -40.123 -94.154 1.00 67.12 359 PHE A C 1
ATOM 2899 O O . PHE A 1 359 ? 111.209 -40.222 -94.154 1.00 67.12 359 PHE A O 1
ATOM 2906 N N . GLN A 1 360 ? 109.353 -39.094 -94.734 1.00 64.38 360 GLN A N 1
ATOM 2907 C CA . GLN A 1 360 ? 110.064 -37.944 -95.302 1.00 64.38 360 GLN A CA 1
ATOM 2908 C C . GLN A 1 360 ? 110.625 -37.002 -94.222 1.00 64.38 360 GLN A C 1
ATOM 2910 O O . GLN A 1 360 ? 111.689 -36.425 -94.434 1.00 64.38 360 GLN A O 1
ATOM 2915 N N . SER A 1 361 ? 109.987 -36.878 -93.052 1.00 58.62 361 SER A N 1
ATOM 2916 C CA . SER A 1 361 ? 110.452 -36.002 -91.964 1.00 58.62 361 SER A CA 1
ATOM 2917 C C . SER A 1 361 ? 111.608 -36.585 -91.134 1.00 58.62 361 SER A C 1
ATOM 2919 O O . SER A 1 361 ? 112.314 -35.826 -90.472 1.00 58.62 361 SER A O 1
ATOM 2921 N N . VAL A 1 362 ? 111.877 -37.897 -91.209 1.00 58.84 362 VAL A N 1
ATOM 2922 C CA . VAL A 1 362 ? 113.038 -38.534 -90.548 1.00 58.84 362 VAL A CA 1
ATOM 2923 C C . VAL A 1 362 ? 114.320 -38.509 -91.407 1.00 58.84 362 VAL A C 1
ATOM 2925 O O . VAL A 1 362 ? 115.407 -38.734 -90.872 1.00 58.84 362 VAL A O 1
ATOM 2928 N N . GLN A 1 363 ? 114.251 -38.194 -92.711 1.00 48.59 363 GLN A N 1
ATOM 2929 C CA . GLN A 1 363 ? 115.407 -38.301 -93.623 1.00 48.59 363 GLN A CA 1
ATOM 2930 C C . GLN A 1 363 ? 116.153 -37.010 -94.000 1.00 48.59 363 GLN A C 1
ATOM 2932 O O . GLN A 1 363 ? 117.213 -37.136 -94.608 1.00 48.59 363 GLN A O 1
ATOM 2937 N N . GLU A 1 364 ? 115.747 -35.806 -93.579 1.00 36.22 364 GLU A N 1
ATOM 2938 C CA . GLU A 1 364 ? 116.581 -34.601 -93.775 1.00 36.22 364 GLU A CA 1
ATOM 2939 C C . GLU A 1 364 ? 116.558 -33.627 -92.575 1.00 36.22 364 GLU A C 1
ATOM 2941 O O . GLU A 1 364 ? 115.486 -33.203 -92.138 1.00 36.22 364 GLU A O 1
ATOM 2946 N N . PRO A 1 365 ? 117.730 -33.234 -92.026 1.00 41.84 365 PRO A N 1
ATOM 2947 C CA . PRO A 1 365 ? 117.833 -32.221 -90.987 1.00 41.84 365 PRO A CA 1
ATOM 2948 C C . PRO A 1 365 ? 118.029 -30.805 -91.560 1.00 41.84 365 PRO A C 1
ATOM 2950 O O . PRO A 1 365 ? 118.655 -30.605 -92.597 1.00 41.84 365 PRO A O 1
ATOM 2953 N N . SER A 1 366 ? 117.661 -29.829 -90.723 1.00 32.94 366 SER A N 1
ATOM 2954 C CA . SER A 1 366 ? 118.149 -28.438 -90.647 1.00 32.94 366 SER A CA 1
ATOM 2955 C C . SER A 1 366 ? 117.451 -27.335 -91.465 1.00 32.94 366 SER A C 1
ATOM 2957 O O . SER A 1 366 ? 117.345 -27.378 -92.682 1.00 32.94 366 SER A O 1
ATOM 2959 N N . GLY A 1 367 ? 117.069 -26.271 -90.739 1.00 33.34 367 GLY A N 1
ATOM 2960 C CA . GLY A 1 367 ? 116.766 -24.938 -91.279 1.00 33.34 367 GLY A CA 1
ATOM 2961 C C . GLY A 1 367 ? 115.434 -24.351 -90.797 1.00 33.34 367 GLY A C 1
ATOM 2962 O O . GLY A 1 367 ? 114.439 -24.440 -91.495 1.00 33.34 367 GLY A O 1
ATOM 2963 N N . SER A 1 368 ? 115.369 -23.814 -89.567 1.00 34.06 368 SER A N 1
ATOM 2964 C CA . SER A 1 368 ? 115.262 -22.354 -89.318 1.00 34.06 368 SER A CA 1
ATOM 2965 C C . SER A 1 368 ? 113.964 -21.728 -89.874 1.00 34.06 368 SER A C 1
ATOM 2967 O O . SER A 1 368 ? 113.845 -21.516 -91.069 1.00 34.06 368 SER A O 1
ATOM 2969 N N . GLY A 1 369 ? 112.941 -21.368 -89.098 1.00 31.53 369 GLY A N 1
ATOM 2970 C CA . GLY A 1 369 ? 112.976 -20.628 -87.839 1.00 31.53 369 GLY A CA 1
ATOM 2971 C C . GLY A 1 369 ? 112.481 -19.195 -88.072 1.00 31.53 369 GLY A C 1
ATOM 2972 O O . GLY A 1 369 ? 113.223 -18.382 -88.603 1.00 31.53 369 GLY A O 1
ATOM 2973 N N . ASN A 1 370 ? 111.256 -18.863 -87.648 1.00 33.00 370 ASN A N 1
ATOM 2974 C CA . ASN A 1 370 ? 111.019 -17.616 -86.919 1.00 33.00 370 ASN A CA 1
ATOM 2975 C C . ASN A 1 370 ? 109.676 -17.608 -86.181 1.00 33.00 370 ASN A C 1
ATOM 2977 O O . ASN A 1 370 ? 108.693 -18.218 -86.588 1.00 33.00 370 ASN A O 1
ATOM 2981 N N . LYS A 1 371 ? 109.713 -16.946 -85.032 1.00 39.34 371 LYS A N 1
ATOM 2982 C CA . LYS A 1 371 ? 108.764 -16.986 -83.916 1.00 39.34 371 LYS A CA 1
ATOM 2983 C C . LYS A 1 371 ? 108.141 -15.563 -83.761 1.00 39.34 371 LYS A C 1
ATOM 2985 O O . LYS A 1 371 ? 108.331 -14.744 -84.651 1.00 39.34 371 LYS A O 1
ATOM 2990 N N . PRO A 1 372 ? 107.374 -15.231 -82.706 1.00 54.50 372 PRO A N 1
ATOM 2991 C CA . PRO A 1 372 ? 105.934 -14.967 -82.777 1.00 54.50 372 PRO A CA 1
ATOM 2992 C C . PRO A 1 372 ? 105.548 -13.544 -82.283 1.00 54.50 372 PRO A C 1
ATOM 2994 O O . PRO A 1 372 ? 106.401 -12.671 -82.179 1.00 54.50 372 PRO A O 1
ATOM 2997 N N . VAL A 1 373 ? 104.277 -13.395 -81.866 1.00 39.34 373 VAL A N 1
ATOM 2998 C CA . VAL A 1 373 ? 103.727 -12.528 -80.786 1.00 39.34 373 VAL A CA 1
ATOM 2999 C C . VAL A 1 373 ? 102.708 -11.474 -81.246 1.00 39.34 373 VAL A C 1
ATOM 3001 O O . VAL A 1 373 ? 103.025 -10.582 -82.022 1.00 39.34 373 VAL A O 1
ATOM 3004 N N . GLY A 1 374 ? 101.531 -11.483 -80.597 1.00 35.56 374 GLY A N 1
ATOM 3005 C CA . GLY A 1 374 ? 101.039 -10.254 -79.957 1.00 35.56 374 GLY A CA 1
ATOM 3006 C C . GLY A 1 374 ? 99.564 -9.878 -80.108 1.00 35.56 374 GLY A C 1
ATOM 3007 O O . GLY A 1 374 ? 99.206 -9.152 -81.023 1.00 35.56 374 GLY A O 1
ATOM 3008 N N . SER A 1 375 ? 98.765 -10.293 -79.119 1.00 38.19 375 SER A N 1
ATOM 3009 C CA . SER A 1 375 ? 97.666 -9.582 -78.431 1.00 38.19 375 SER A CA 1
ATOM 3010 C C . SER A 1 375 ? 97.147 -8.227 -78.940 1.00 38.19 375 SER A C 1
ATOM 3012 O O . SER A 1 375 ? 97.925 -7.297 -79.136 1.00 38.19 375 SER A O 1
ATOM 3014 N N . LYS A 1 376 ? 95.811 -8.066 -78.870 1.00 40.91 376 LYS A N 1
ATOM 3015 C CA . LYS A 1 376 ? 95.036 -6.971 -78.213 1.00 40.91 376 LYS A CA 1
ATOM 3016 C C . LYS A 1 376 ? 93.531 -7.325 -78.314 1.00 40.91 376 LYS A C 1
ATOM 3018 O O . LYS A 1 376 ? 93.083 -7.657 -79.398 1.00 40.91 376 LYS A O 1
ATOM 3023 N N . HIS A 1 377 ? 92.796 -7.583 -77.226 1.00 41.66 377 HIS A N 1
ATOM 3024 C CA . HIS A 1 377 ? 92.124 -6.672 -76.273 1.00 41.66 377 HIS A CA 1
ATOM 3025 C C . HIS A 1 377 ? 90.901 -5.893 -76.800 1.00 41.66 377 HIS A C 1
ATOM 3027 O O . HIS A 1 377 ? 90.954 -5.312 -77.877 1.00 41.66 377 HIS A O 1
ATOM 3033 N N . THR A 1 378 ? 89.897 -5.791 -75.909 1.00 43.41 378 THR A N 1
ATOM 3034 C CA . THR A 1 378 ? 88.644 -4.989 -75.896 1.00 43.41 378 THR A CA 1
ATOM 3035 C C . THR A 1 378 ? 87.468 -5.542 -76.717 1.00 43.41 378 THR A C 1
ATOM 3037 O O . THR A 1 378 ? 87.648 -5.868 -77.879 1.00 43.41 378 THR A O 1
ATOM 3040 N N . LYS A 1 379 ? 86.245 -5.684 -76.187 1.00 42.03 379 LYS A N 1
ATOM 3041 C CA . LYS A 1 379 ? 85.620 -5.210 -74.939 1.00 42.03 379 LYS A CA 1
ATOM 3042 C C . LYS A 1 379 ? 84.521 -6.182 -74.511 1.00 42.03 379 LYS A C 1
ATOM 3044 O O . LYS A 1 379 ? 83.941 -6.802 -75.428 1.00 42.03 379 LYS A O 1
#

Solvent-accessible surface area (backbone atoms only — not comparable to full-atom values): 21800 Å² total; per-residue (Å²): 134,89,81,82,88,85,77,81,78,80,73,82,87,75,54,61,69,63,52,41,70,45,38,103,48,89,68,52,73,70,55,56,73,73,35,60,70,58,52,53,51,52,56,55,47,53,74,46,33,48,74,82,74,46,43,62,64,62,48,51,53,47,50,54,49,50,52,51,49,51,53,51,50,50,56,48,50,54,54,48,51,54,52,49,52,52,52,51,48,54,49,52,54,52,52,44,50,75,77,40,89,66,55,71,71,60,53,54,51,47,56,53,51,53,51,54,48,51,58,50,52,51,47,61,64,33,62,80,61,100,52,100,84,62,93,69,34,67,91,71,58,52,71,64,57,58,58,69,66,50,90,48,73,81,49,45,62,64,44,47,69,53,49,51,59,54,49,51,52,51,51,49,52,51,39,40,49,53,40,48,59,60,35,69,77,74,59,85,87,89,69,56,73,67,53,34,51,58,46,37,71,44,42,62,59,51,51,52,50,54,50,52,52,51,52,49,51,51,50,53,50,51,53,51,50,53,52,50,52,55,50,50,52,53,53,49,51,53,49,51,53,51,48,54,49,48,50,48,46,44,50,52,59,52,50,44,47,46,51,51,50,49,50,53,52,49,52,53,49,50,54,51,50,52,53,50,53,52,50,51,53,51,50,52,52,47,52,49,52,71,64,56,33,76,65,49,47,53,49,51,51,51,51,50,48,52,50,49,55,52,48,53,50,50,49,52,49,49,51,52,51,50,52,50,50,48,52,57,57,70,61,33,72,67,51,55,52,50,50,50,49,48,49,50,50,49,51,49,48,52,49,52,50,48,51,51,51,52,62,56,62,74,72,64,85,90,80,86,88,87,83,89,88,82,90,82,88,89,132

Nearest PDB structures (foldseek):
  8at3-assembly1_C  TM=5.691E-01  e=3.090E-18  Xenopus laevis
  8at2-assembly1_D  TM=6.285E-01  e=2.970E-14  Xenopus laevis

Organism: NCBI:txid370345

InterPro domains:
  IPR026214 HAUS augmin-like complex subunit 4, metazoa [PR02090] (30-49)
  IPR026214 HAUS augmin-like complex subunit 4, metazoa [PR02090] (53-69)
  IPR026214 HAUS augmin-like complex subunit 4, metazoa [PR02090] (76-95)
  IPR026214 HAUS augmin-like complex subunit 4, metazoa [PR02090] (101-119)
  IPR026214 HAUS augmin-like complex subunit 4, metazoa [PR02090] (160-181)
  IPR026214 HAUS augmin-like complex subunit 4, metazoa [PR02090] (245-263)
  IPR026214 HAUS augmin-like complex subunit 4, metazoa [PR02090] (268-285)
  IPR029327 HAUS augmin-like complex subunit 4 [PF14735] (133-360)
  IPR029327 HAUS augmin-like complex subunit 4 [PTHR16219] (24-362)